Protein AF-A0A2G2VQL7-F1 (afdb_monomer)

pLDDT: mean 81.95, std 12.6, range [37.91, 97.75]

Sequence (462 aa):
MNSNMFLEELELDECDSISSPGLVPTLRYLRIKRCQNLIRFLIPNGTERLLIWGCENLEILLSSVRILSIEDCKKLKQLPELLPSLKELTLRNCPEIESFPDGGLPFNLQLLRICNCEKLVNGRKEWCLQRLPSLRELYITHDGSDEEIVGGENWELPCSIRSLEICNLKTLSSQLLKSLTSLESLWTLNLPQIQSLVEQGLPSSVSELHLCFHDELHSLQGLQHLNSLQNLYITNCPQLQSLEESVFPSSLSTLTIENCPNLQSLPVKGMPSSLSKLSIYKCPMLEPLLEFDQGELASDLPKPEKVLVVERVIESLGLQPVRDSLVGTVEKRGISGGQRKRVNVGLEMVMEPSLLILDEPTSGLDSSSSQLLLRATRREALEGVNVCMVVHQPRMFDDLVLLAKGGLTVYHGPVKTVEEYFAGIRITVPDRVNPPDHFIDILEGIYKLPRTGLNYKDLPVR

InterPro domains:
  IPR003439 ABC transporter-like, ATP-binding domain [PF00005] (310-363)
  IPR003439 ABC transporter-like, ATP-binding domain [PS50893] (112-431)
  IPR017871 ABC transporter-like, conserved site [PS00211] (335-349)
  IPR027417 P-loop containing nucleoside triphosphate hydrolase [G3DSA:3.40.50.300] (291-426)
  IPR027417 P-loop containing nucleoside triphosphate hydrolase [SSF52540] (301-425)
  IPR032675 Leucine-rich repeat domain superfamily [G3DSA:3.80.10.10] (2-103)
  IPR032675 Leucine-rich repeat domain superfamily [G3DSA:3.80.10.10] (108-290)
  IPR043926 ABC transporter family G domain [PF19055] (395-462)
  IPR050352 ATP-binding cassette subfamily G transporters [PTHR48041] (297-444)

Mean predicted aligned error: 17.38 Å

Solvent-accessible surface area (backbone atoms only — not comparable to full-atom values): 24754 Å² total; per-residue (Å²): 131,91,72,90,68,85,44,48,68,50,79,42,66,65,47,50,86,57,62,60,74,75,80,49,69,55,26,32,36,40,38,43,28,47,26,57,62,38,41,49,46,75,51,33,59,64,21,40,34,41,39,40,32,44,33,40,48,63,52,48,54,73,38,71,36,30,32,43,35,44,29,50,18,58,62,31,49,61,56,56,69,64,52,67,58,26,30,34,44,35,41,30,43,25,49,47,22,44,53,75,38,96,86,43,74,36,54,54,25,29,35,44,34,40,31,43,27,54,43,31,59,60,42,46,63,73,60,59,45,55,70,23,75,44,29,29,35,40,37,43,32,46,88,52,80,57,69,79,80,76,72,94,72,70,61,52,72,32,48,50,27,29,36,40,36,46,26,23,50,67,71,78,54,47,70,55,49,46,59,26,65,48,24,32,36,42,36,41,27,42,33,72,56,46,36,60,34,40,51,73,29,67,34,48,45,28,28,32,40,37,47,29,47,21,67,58,32,47,60,59,55,43,44,43,70,22,63,42,24,30,36,42,38,41,31,43,24,48,47,26,35,54,48,60,55,73,28,58,17,70,43,28,29,33,44,36,42,32,41,23,49,47,22,34,48,70,30,81,92,24,60,37,91,48,51,79,42,82,44,79,43,67,40,81,46,40,50,72,96,56,84,54,77,72,58,69,62,61,90,86,59,54,70,72,58,55,51,51,48,47,53,51,41,33,55,48,57,69,37,65,94,50,69,91,53,56,85,44,55,99,89,43,88,45,62,52,74,49,54,49,52,48,49,57,53,39,55,56,56,55,53,69,46,71,63,45,79,38,78,47,79,47,69,84,42,56,76,67,60,30,51,41,44,55,51,34,55,51,48,46,39,75,76,65,24,45,73,49,72,47,70,96,80,82,87,81,69,66,61,43,77,42,66,29,82,89,73,42,48,47,38,62,48,47,48,91,50,49,63,58,54,37,41,75,75,74,44,71,81,57,91,94,57,60,60,70,61,56,52,49,38,38,36,75,61,75,51,76,64,94,85,70,85,69,49,72,86,70,51,69,68,87

Foldseek 3Di:
DDDPPQDQEDAAECNQVPQEDPAPQNYQYYEYYQRANNQEYADHANHAEYEYYQHARYDYDDHLYAEYAYECRANDQADHDDDLNYAEYHYYNHQNHQEYPPVAYHLNHAYYAYAANANHVLVLLPNPQLSRLNHAYYHDHYPLPHDEPPDDSDSAHHLNYQEYAYENDAHDDLVRQQSNQNHAEYHYYAYQCVCVNQQVEGHLNHQYYHAEQHQNHAENHHQQSNQNHAYYHYENHANHAEYEQRRHHLNHAEYAYYQHARHAEYNLNRDHPNHNYYHYYNHVNHDPNDVPCLPDQPPPDDPVVLVVLLVVLCVLQVVVVQPVWDPDDPVGDIDDPLSVLSVVQSSVVSNLDLEAEEEASCPPHDPVSSVSSVVSQVVSVVVRRHYHYDHDDDDDDQWDWDAAPPRFTLDTGGPVCPQVLCVVVVHHDDPPDDVVVSSVCQRPVVDDDPPDPDHNVNRDRD

Organism: Capsicum baccatum (NCBI:txid33114)

Nearest PDB structures (foldseek):
  8bht-assembly1_A  TM=8.066E-01  e=2.563E-09  Homo sapiens
  8bi0-assembly1_B  TM=8.398E-01  e=5.826E-09  Homo sapiens
  6eti-assembly1_A  TM=8.014E-01  e=1.054E-08  Homo sapiens
  8qcm-assembly1_A  TM=8.001E-01  e=1.518E-08  Homo sapiens
  8p7w-assembly1_B  TM=7.751E-01  e=1.155E-08  Homo sapiens

Structure (mmCIF, N/CA/C/O backbone):
data_AF-A0A2G2VQL7-F1
#
_entry.id   AF-A0A2G2VQL7-F1
#
loop_
_atom_site.group_PDB
_atom_site.id
_atom_site.type_symbol
_atom_site.label_atom_id
_atom_site.label_alt_id
_atom_site.label_comp_id
_atom_site.label_asym_id
_atom_site.label_entity_id
_atom_site.label_seq_id
_atom_site.pdbx_PDB_ins_code
_atom_site.Cartn_x
_atom_site.Cartn_y
_atom_site.Cartn_z
_atom_site.occupancy
_atom_site.B_iso_or_equiv
_atom_site.auth_seq_id
_atom_site.auth_comp_id
_atom_site.auth_asym_id
_atom_site.auth_atom_id
_atom_site.pdbx_PDB_model_num
ATOM 1 N N . MET A 1 1 ? 9.982 28.896 -49.993 1.00 37.91 1 MET A N 1
ATOM 2 C CA . MET A 1 1 ? 8.675 29.446 -49.581 1.00 37.91 1 MET A CA 1
ATOM 3 C C . MET A 1 1 ? 8.548 29.216 -48.087 1.00 37.91 1 MET A C 1
ATOM 5 O O . MET A 1 1 ? 8.460 28.069 -47.678 1.00 37.91 1 MET A O 1
ATOM 9 N N . ASN A 1 2 ? 8.645 30.283 -47.288 1.00 42.88 2 ASN A N 1
ATOM 10 C CA . ASN A 1 2 ? 8.394 30.246 -45.847 1.00 42.88 2 ASN A CA 1
ATOM 11 C C . ASN A 1 2 ? 6.906 29.960 -45.623 1.00 42.88 2 ASN A C 1
ATOM 13 O O . ASN A 1 2 ? 6.097 30.886 -45.643 1.00 42.88 2 ASN A O 1
ATOM 17 N N . SER A 1 3 ? 6.527 28.696 -45.436 1.00 46.75 3 SER A N 1
ATOM 18 C CA . SER A 1 3 ? 5.278 28.407 -44.740 1.00 46.75 3 SER A CA 1
ATOM 19 C C . SER A 1 3 ? 5.567 28.543 -43.249 1.00 46.75 3 SER A C 1
ATOM 21 O O . SER A 1 3 ? 6.302 27.726 -42.697 1.00 46.75 3 SER A O 1
ATOM 23 N N . ASN A 1 4 ? 4.995 29.558 -42.598 1.00 51.94 4 ASN A N 1
ATOM 24 C CA . ASN A 1 4 ? 4.828 29.587 -41.142 1.00 51.94 4 ASN A CA 1
ATOM 25 C C . ASN A 1 4 ? 3.844 28.474 -40.746 1.00 51.94 4 ASN A C 1
ATOM 27 O O . ASN A 1 4 ? 2.705 28.734 -40.363 1.00 51.94 4 ASN A O 1
ATOM 31 N N . MET A 1 5 ? 4.248 27.221 -40.939 1.00 59.09 5 MET A N 1
ATOM 32 C CA . MET A 1 5 ? 3.491 26.064 -40.502 1.00 59.09 5 MET A CA 1
ATOM 33 C C . MET A 1 5 ? 3.804 25.890 -39.018 1.00 59.09 5 MET A C 1
ATOM 35 O O . MET A 1 5 ? 4.860 25.382 -38.655 1.00 59.09 5 MET A O 1
ATOM 39 N N . PHE A 1 6 ? 2.909 26.398 -38.172 1.00 67.38 6 PHE A N 1
ATOM 40 C CA . PHE A 1 6 ? 2.931 26.152 -36.734 1.00 67.38 6 PHE A CA 1
ATOM 41 C C . PHE A 1 6 ? 2.404 24.743 -36.490 1.00 67.38 6 PHE A C 1
ATOM 43 O O . PHE A 1 6 ? 1.199 24.529 -36.371 1.00 67.38 6 PHE A O 1
ATOM 50 N N . LEU A 1 7 ? 3.314 23.777 -36.487 1.00 70.12 7 LEU A N 1
ATOM 51 C CA . LEU A 1 7 ? 3.016 22.392 -36.153 1.00 70.12 7 LEU A CA 1
ATOM 52 C C . LEU A 1 7 ? 3.733 22.074 -34.840 1.00 70.12 7 LEU A C 1
ATOM 54 O O . LEU A 1 7 ? 4.962 22.088 -34.792 1.00 70.12 7 LEU A O 1
ATOM 58 N N . GLU A 1 8 ? 2.961 21.868 -33.772 1.00 82.94 8 GLU A N 1
ATOM 59 C CA . GLU A 1 8 ? 3.479 21.546 -32.433 1.00 82.94 8 GLU A CA 1
ATOM 60 C C . GLU A 1 8 ? 3.625 20.036 -32.216 1.00 82.94 8 GLU A C 1
ATOM 62 O O . GLU A 1 8 ? 4.520 19.604 -31.490 1.00 82.94 8 GLU A O 1
ATOM 67 N N . GLU A 1 9 ? 2.782 19.237 -32.870 1.00 86.94 9 GLU A N 1
ATOM 68 C CA . GLU A 1 9 ? 2.736 17.783 -32.750 1.00 86.94 9 GLU A CA 1
ATOM 69 C C . GLU A 1 9 ? 2.700 17.130 -34.134 1.00 86.94 9 GLU A C 1
ATOM 71 O O . GLU A 1 9 ? 1.941 17.543 -35.011 1.00 86.94 9 GLU A O 1
ATOM 76 N N . LEU A 1 10 ? 3.536 16.113 -34.327 1.00 85.81 10 LEU A N 1
ATOM 77 C CA . LEU A 1 10 ? 3.624 15.333 -35.556 1.00 85.81 10 LEU A CA 1
ATOM 78 C C . LEU A 1 10 ? 3.635 13.854 -35.190 1.00 85.81 10 LEU A C 1
ATOM 80 O O . LEU A 1 10 ? 4.480 13.402 -34.417 1.00 85.81 10 LEU A O 1
ATOM 84 N N . GLU A 1 11 ? 2.710 13.106 -35.777 1.00 88.31 11 GLU A N 1
ATOM 85 C CA . GLU A 1 11 ? 2.660 11.654 -35.687 1.00 88.31 11 GLU A CA 1
ATOM 86 C C . GLU A 1 11 ? 2.868 11.060 -37.078 1.00 88.31 11 GLU A C 1
ATOM 88 O O . GLU A 1 11 ? 2.162 11.404 -38.026 1.00 88.31 11 GLU A O 1
ATOM 93 N N . LEU A 1 12 ? 3.870 10.194 -37.193 1.00 85.56 12 LEU A N 1
ATOM 94 C CA . LEU A 1 12 ? 4.165 9.407 -38.380 1.00 85.56 12 LEU A CA 1
ATOM 95 C C . LEU A 1 12 ? 3.892 7.951 -38.033 1.00 85.56 12 LEU A C 1
ATOM 97 O O . LEU A 1 12 ? 4.520 7.425 -37.118 1.00 85.56 12 LEU A O 1
ATOM 101 N N . ASP A 1 13 ? 2.972 7.314 -38.747 1.00 89.19 13 ASP A N 1
ATOM 102 C CA . ASP A 1 13 ? 2.642 5.903 -38.560 1.00 89.19 13 ASP A CA 1
ATOM 103 C C . ASP A 1 13 ? 2.711 5.183 -39.908 1.00 89.19 13 ASP A C 1
ATOM 105 O O . ASP A 1 13 ? 2.137 5.669 -40.883 1.00 89.19 13 ASP A O 1
ATOM 109 N N . GLU A 1 14 ? 3.470 4.087 -39.986 1.00 85.56 14 GLU A N 1
ATOM 110 C CA . GLU A 1 14 ? 3.693 3.304 -41.220 1.00 85.56 14 GLU A CA 1
ATOM 111 C C . GLU A 1 14 ? 4.212 4.157 -42.403 1.00 85.56 14 GLU A C 1
ATOM 113 O O . GLU A 1 14 ? 3.942 3.910 -43.579 1.00 85.56 14 GLU A O 1
ATOM 118 N N . CYS A 1 15 ? 4.982 5.204 -42.096 1.00 76.88 15 CYS A N 1
ATOM 119 C CA . CYS A 1 15 ? 5.470 6.190 -43.060 1.00 76.88 15 CYS A CA 1
ATOM 120 C C . CYS A 1 15 ? 6.860 5.832 -43.619 1.00 76.88 15 CYS A C 1
ATOM 122 O O . CYS A 1 15 ? 7.819 6.591 -43.471 1.00 76.88 15 CYS A O 1
ATOM 124 N N . ASP A 1 16 ? 6.972 4.694 -44.301 1.00 72.44 16 ASP A N 1
ATOM 125 C CA . ASP A 1 16 ? 8.255 4.157 -44.792 1.00 72.44 16 ASP A CA 1
ATOM 126 C C . ASP A 1 16 ? 8.913 4.956 -45.928 1.00 72.44 16 ASP A C 1
ATOM 128 O O . ASP A 1 16 ? 10.106 4.811 -46.191 1.00 72.44 16 ASP A O 1
ATOM 132 N N . SER A 1 17 ? 8.150 5.811 -46.607 1.00 68.06 17 SER A N 1
ATOM 133 C CA . SER A 1 17 ? 8.640 6.631 -47.723 1.00 68.06 17 SER A CA 1
ATOM 134 C C . SER A 1 17 ? 9.299 7.941 -47.276 1.00 68.06 17 SER A C 1
ATOM 136 O O . SER A 1 17 ? 9.861 8.661 -48.103 1.00 68.06 17 SER A O 1
ATOM 138 N N . ILE A 1 18 ? 9.203 8.299 -45.990 1.00 64.12 18 ILE A N 1
ATOM 139 C CA . ILE A 1 18 ? 9.714 9.570 -45.467 1.00 64.12 18 ILE A CA 1
ATOM 140 C C . ILE A 1 18 ? 11.138 9.354 -44.955 1.00 64.12 18 ILE A C 1
ATOM 142 O O . ILE A 1 18 ? 11.348 8.977 -43.810 1.00 64.12 18 ILE A O 1
ATOM 146 N N . SER A 1 19 ? 12.133 9.633 -45.795 1.00 56.16 19 SER A N 1
ATOM 147 C CA . SER A 1 19 ? 13.550 9.531 -45.415 1.00 56.16 19 SER A CA 1
ATOM 148 C C . SER A 1 19 ? 14.058 10.726 -44.598 1.00 56.16 19 SER A C 1
ATOM 150 O O . SER A 1 19 ? 15.074 10.619 -43.926 1.00 56.16 19 SER A O 1
ATOM 152 N N . SER A 1 20 ? 13.375 11.874 -44.657 1.00 57.34 20 SER A N 1
ATOM 153 C CA . SER A 1 20 ? 13.629 13.047 -43.809 1.00 57.34 20 SER A CA 1
ATOM 154 C C . SER A 1 20 ? 12.502 14.070 -44.011 1.00 57.34 20 SER A C 1
ATOM 156 O O . SER A 1 20 ? 12.481 14.735 -45.055 1.00 57.34 20 SER A O 1
ATOM 158 N N . PRO A 1 21 ? 11.544 14.232 -43.084 1.00 52.50 21 PRO A N 1
ATOM 159 C CA . PRO A 1 21 ? 10.618 15.349 -43.181 1.00 52.50 21 PRO A CA 1
ATOM 160 C C . PRO A 1 21 ? 11.433 16.634 -43.001 1.00 52.50 21 PRO A C 1
ATOM 162 O O . PRO A 1 21 ? 12.259 16.736 -42.095 1.00 52.50 21 PRO A O 1
ATOM 165 N N . GLY A 1 22 ? 11.266 17.596 -43.911 1.00 54.59 22 GLY A N 1
ATOM 166 C CA . GLY A 1 22 ? 11.948 18.885 -43.817 1.00 54.59 22 GLY A CA 1
ATOM 167 C C . GLY A 1 22 ? 11.738 19.511 -42.435 1.00 54.59 22 GLY A C 1
ATOM 168 O O . GLY A 1 22 ? 10.651 19.409 -41.875 1.00 54.59 22 GLY A O 1
ATOM 169 N N . LEU A 1 23 ? 12.797 20.120 -41.890 1.00 55.47 23 LEU A N 1
ATOM 170 C CA . LEU 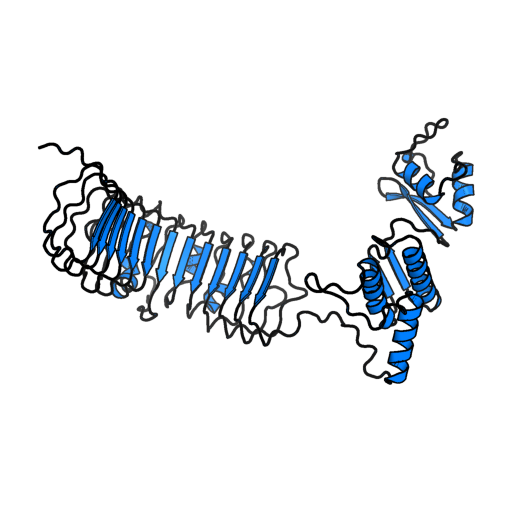A 1 23 ? 12.846 20.746 -40.564 1.00 55.47 23 LEU A CA 1
ATOM 171 C C . LEU A 1 23 ? 11.567 21.552 -40.279 1.00 55.47 23 LEU A C 1
ATOM 173 O O . LEU A 1 23 ? 11.348 22.597 -40.889 1.00 55.47 23 LEU A O 1
ATOM 177 N N . VAL A 1 24 ? 10.748 21.072 -39.342 1.00 63.69 24 VAL A N 1
ATOM 178 C CA . VAL A 1 24 ? 9.613 21.807 -38.769 1.00 63.69 24 VAL A CA 1
ATOM 179 C C . VAL A 1 24 ? 10.109 22.462 -37.475 1.00 63.69 24 VAL A C 1
ATOM 181 O O . VAL A 1 24 ? 10.141 21.804 -36.437 1.00 63.69 24 VAL A O 1
ATOM 184 N N . PRO A 1 25 ? 10.547 23.732 -37.499 1.00 61.97 25 PRO A N 1
ATOM 185 C CA . PRO A 1 25 ? 11.254 24.345 -36.371 1.00 61.97 25 PRO A CA 1
ATOM 186 C C . PRO A 1 25 ? 10.384 24.589 -35.127 1.00 61.97 25 PRO A C 1
ATOM 188 O O . PRO A 1 25 ? 10.921 24.930 -34.080 1.00 61.97 25 PRO A O 1
ATOM 191 N N . THR A 1 26 ? 9.057 24.449 -35.218 1.00 70.06 26 THR A N 1
ATOM 192 C CA . THR A 1 26 ? 8.125 24.646 -34.089 1.00 70.06 26 THR A CA 1
ATOM 193 C C . THR A 1 26 ? 7.710 23.349 -33.393 1.00 70.06 26 THR A C 1
ATOM 195 O O . THR A 1 26 ? 6.895 23.397 -32.472 1.00 70.06 26 THR A O 1
ATOM 198 N N . LEU A 1 27 ? 8.209 22.195 -33.844 1.00 76.81 27 LEU A N 1
ATOM 199 C CA . LEU A 1 27 ? 7.742 20.898 -33.371 1.00 76.81 27 LEU A CA 1
ATOM 200 C C . LEU A 1 27 ? 8.177 20.645 -31.923 1.00 76.81 27 LEU A C 1
ATOM 202 O O . LEU A 1 27 ? 9.366 20.674 -31.621 1.00 76.81 27 LEU A O 1
ATOM 206 N N . ARG A 1 28 ? 7.217 20.366 -31.035 1.00 84.62 28 ARG A N 1
ATOM 207 C CA . ARG A 1 28 ? 7.460 20.028 -29.621 1.00 84.62 28 ARG A CA 1
ATOM 208 C C . ARG A 1 28 ? 7.307 18.540 -29.344 1.00 84.62 28 ARG A C 1
ATOM 210 O O . ARG A 1 28 ? 8.041 17.999 -28.517 1.00 84.62 28 ARG A O 1
ATOM 217 N N . TYR A 1 29 ? 6.377 17.884 -30.030 1.00 87.50 29 TYR A N 1
ATOM 218 C CA . TYR A 1 29 ? 6.043 16.479 -29.826 1.00 87.50 29 TYR A CA 1
ATOM 219 C C . TYR A 1 29 ? 6.166 15.718 -31.141 1.00 87.50 29 TYR A C 1
ATOM 221 O O . TYR A 1 29 ? 5.498 16.041 -32.122 1.00 87.50 29 TYR A O 1
ATOM 229 N N . LEU A 1 30 ? 7.002 14.686 -31.156 1.00 87.69 30 LEU A N 1
ATOM 230 C CA . LEU A 1 30 ? 7.183 13.827 -32.316 1.00 87.69 30 LEU A CA 1
ATOM 231 C C . LEU A 1 30 ? 6.909 12.376 -31.929 1.00 87.69 30 LEU A C 1
ATOM 233 O O . LEU A 1 30 ? 7.543 11.844 -31.016 1.00 87.69 30 LEU A O 1
ATOM 237 N N . ARG A 1 31 ? 5.976 11.732 -32.631 1.00 88.25 31 ARG A N 1
ATOM 238 C CA . ARG A 1 31 ? 5.715 10.294 -32.520 1.00 88.25 31 ARG A CA 1
ATOM 239 C C . ARG A 1 31 ? 6.018 9.616 -33.844 1.00 88.25 31 ARG A C 1
ATOM 241 O O . ARG A 1 31 ? 5.511 10.033 -34.880 1.00 88.25 31 ARG A O 1
ATOM 248 N N . ILE A 1 32 ? 6.822 8.565 -33.801 1.00 87.25 32 ILE A N 1
ATOM 249 C CA . ILE A 1 32 ? 7.164 7.742 -34.958 1.00 87.25 32 ILE A CA 1
ATOM 250 C C . ILE A 1 32 ? 6.768 6.311 -34.621 1.00 87.25 32 ILE A C 1
ATOM 252 O O . ILE A 1 32 ? 7.258 5.748 -33.644 1.00 87.25 32 ILE A O 1
ATOM 256 N N . LYS A 1 33 ? 5.866 5.731 -35.404 1.00 88.75 33 LYS A N 1
ATOM 257 C CA . LYS A 1 33 ? 5.297 4.405 -35.183 1.00 88.75 33 LYS A CA 1
ATOM 258 C C . LYS A 1 33 ? 5.466 3.559 -36.444 1.00 88.75 33 LYS A C 1
ATOM 260 O O . LYS A 1 33 ? 5.183 4.022 -37.542 1.00 88.75 33 LYS A O 1
ATOM 265 N N . ARG A 1 34 ? 5.930 2.318 -36.289 1.00 86.06 34 ARG A N 1
ATOM 266 C CA . ARG A 1 34 ? 6.003 1.299 -37.356 1.00 86.06 34 ARG A CA 1
ATOM 267 C C . ARG A 1 34 ? 6.696 1.746 -38.655 1.00 86.06 34 ARG A C 1
ATOM 269 O O . ARG A 1 34 ? 6.384 1.220 -39.717 1.00 86.06 34 ARG A O 1
ATOM 276 N N . CYS A 1 35 ? 7.648 2.677 -38.593 1.00 79.75 35 CYS A N 1
ATOM 277 C CA . CYS A 1 35 ? 8.429 3.104 -39.758 1.00 79.75 35 CYS A CA 1
ATOM 278 C C . CYS A 1 35 ? 9.689 2.229 -39.881 1.00 79.75 35 CYS A C 1
ATOM 280 O O . CYS A 1 35 ? 10.696 2.483 -39.217 1.00 79.75 35 CYS A O 1
ATOM 282 N N . GLN A 1 36 ? 9.639 1.192 -40.714 1.00 75.94 36 GLN A N 1
ATOM 283 C CA . GLN A 1 36 ? 10.682 0.167 -40.847 1.00 75.94 36 GLN A CA 1
ATOM 284 C C . GLN A 1 36 ? 11.869 0.602 -41.711 1.00 75.94 36 GLN A C 1
ATOM 286 O O . GLN A 1 36 ? 12.994 0.148 -41.488 1.00 75.94 36 GLN A O 1
ATOM 291 N N . ASN A 1 37 ? 11.638 1.498 -42.672 1.00 69.38 37 ASN A N 1
ATOM 292 C CA . ASN A 1 37 ? 12.685 2.008 -43.570 1.00 69.38 37 ASN A CA 1
ATOM 293 C C . ASN A 1 37 ? 13.343 3.303 -43.071 1.00 69.38 37 ASN A C 1
ATOM 295 O O . ASN A 1 37 ? 14.154 3.908 -43.778 1.00 69.38 37 ASN A O 1
ATOM 299 N N . LEU A 1 38 ? 13.003 3.751 -41.860 1.00 65.12 38 LEU A N 1
ATOM 300 C CA . LEU A 1 38 ? 13.533 4.985 -41.302 1.00 65.12 38 LEU A CA 1
ATOM 301 C C . LEU A 1 38 ? 14.937 4.769 -40.727 1.00 65.12 38 LEU A C 1
ATOM 303 O O . LEU A 1 38 ? 15.105 4.537 -39.533 1.00 65.12 38 LEU A O 1
ATOM 307 N N . ILE A 1 39 ? 15.941 4.855 -41.602 1.00 61.91 39 ILE A N 1
ATOM 308 C CA . ILE A 1 39 ? 17.348 4.649 -41.233 1.00 61.91 39 ILE A CA 1
ATOM 309 C C . ILE A 1 39 ? 17.913 5.890 -40.545 1.00 61.91 39 ILE A C 1
ATOM 311 O O . ILE A 1 39 ? 18.493 5.777 -39.478 1.00 61.91 39 ILE A O 1
ATOM 315 N N . ARG A 1 40 ? 17.727 7.086 -41.121 1.00 62.12 40 ARG A N 1
ATOM 316 C CA . ARG A 1 40 ? 18.233 8.347 -40.560 1.00 62.12 40 ARG A CA 1
ATOM 317 C C . ARG A 1 40 ? 17.116 9.356 -40.427 1.00 62.12 40 ARG A C 1
ATOM 319 O O . ARG A 1 40 ? 16.507 9.737 -41.419 1.00 62.12 40 ARG A O 1
ATOM 326 N N . PHE A 1 41 ? 16.897 9.833 -39.211 1.00 63.72 41 PHE A N 1
ATOM 327 C CA . PHE A 1 41 ? 15.924 10.879 -38.939 1.00 63.72 41 PHE A CA 1
ATOM 328 C C . PHE A 1 41 ? 16.599 12.013 -38.173 1.00 63.72 41 PHE A C 1
ATOM 330 O O . PHE A 1 41 ? 17.063 11.824 -37.050 1.00 63.72 41 PHE A O 1
ATOM 337 N N . LEU A 1 42 ? 16.668 13.192 -38.794 1.00 65.06 42 LEU A N 1
ATOM 338 C CA . LEU A 1 42 ? 17.093 14.412 -38.117 1.00 65.06 42 LEU A CA 1
ATOM 339 C C . LEU A 1 42 ? 15.906 14.956 -37.334 1.00 65.06 42 LEU A C 1
ATOM 341 O O . LEU A 1 42 ? 14.897 15.360 -37.914 1.00 65.06 42 LEU A O 1
ATOM 345 N N . ILE A 1 43 ? 16.033 14.961 -36.014 1.00 68.06 43 ILE A N 1
ATOM 346 C CA . ILE A 1 43 ? 15.013 15.543 -35.152 1.00 68.06 43 ILE A CA 1
ATOM 347 C C . ILE A 1 43 ? 15.031 17.068 -35.333 1.00 68.06 43 ILE A C 1
ATOM 349 O O . ILE A 1 43 ? 16.104 17.670 -35.407 1.00 68.06 43 ILE A O 1
ATOM 353 N N . PRO A 1 44 ? 13.867 17.729 -35.442 1.00 68.12 44 PRO A N 1
ATOM 354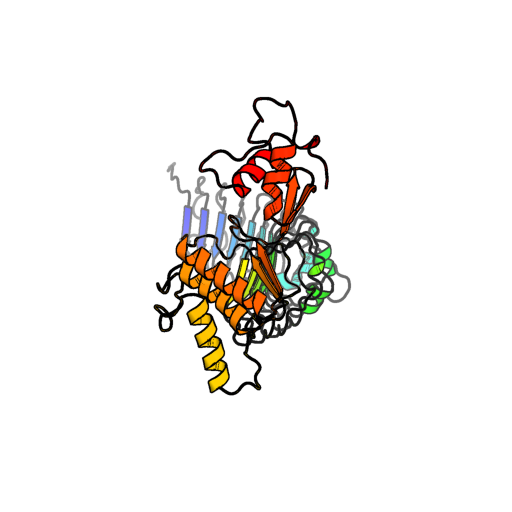 C CA . PRO A 1 44 ? 13.830 19.181 -35.465 1.00 68.12 44 PRO A CA 1
ATOM 355 C C . PRO A 1 44 ? 14.357 19.782 -34.156 1.00 68.12 44 PRO A C 1
ATOM 357 O O . PRO A 1 44 ? 13.995 19.345 -33.058 1.00 68.12 44 PRO A O 1
ATOM 360 N N . ASN A 1 45 ? 15.173 20.833 -34.273 1.00 67.06 45 ASN A N 1
ATOM 361 C CA . ASN A 1 45 ? 15.619 21.619 -33.124 1.00 67.06 45 ASN A CA 1
ATOM 362 C C . ASN A 1 45 ? 14.405 22.152 -32.349 1.00 67.06 45 ASN A C 1
ATOM 364 O O . ASN A 1 45 ? 13.539 22.793 -32.937 1.00 67.06 45 ASN A O 1
ATOM 368 N N . GLY A 1 46 ? 14.366 21.910 -31.036 1.00 67.94 46 GLY A N 1
ATOM 369 C CA . GLY A 1 46 ? 13.253 22.318 -30.170 1.00 67.94 46 GLY A CA 1
ATOM 370 C C . GLY A 1 46 ? 12.245 21.212 -29.839 1.00 67.94 46 GLY A C 1
ATOM 371 O O . GLY A 1 46 ? 11.352 21.459 -29.032 1.00 67.94 46 GLY A O 1
ATOM 372 N N . THR A 1 47 ? 12.410 19.998 -30.382 1.00 78.25 47 THR A N 1
ATOM 373 C CA . THR A 1 47 ? 11.574 18.842 -30.010 1.00 78.25 47 THR A CA 1
ATOM 374 C C . THR A 1 47 ? 11.751 18.519 -28.527 1.00 78.25 47 THR A C 1
ATOM 376 O O . THR A 1 47 ? 12.831 18.135 -28.085 1.00 78.25 47 THR A O 1
ATOM 379 N N . GLU A 1 48 ? 10.685 18.654 -27.740 1.00 86.94 48 GLU A N 1
ATOM 380 C CA . GLU A 1 48 ? 10.706 18.384 -26.304 1.00 86.94 48 GLU A CA 1
ATOM 381 C C . GLU A 1 48 ? 10.532 16.894 -26.009 1.00 86.94 48 GLU A C 1
ATOM 383 O O . GLU A 1 48 ? 11.242 16.354 -25.157 1.00 86.94 48 GLU A O 1
ATOM 388 N N . ARG A 1 49 ? 9.601 16.225 -26.702 1.00 90.00 49 ARG A N 1
ATOM 389 C CA . ARG A 1 49 ? 9.317 14.798 -26.503 1.00 90.00 49 ARG A CA 1
ATOM 390 C C . ARG A 1 49 ? 9.380 14.025 -27.810 1.00 90.00 49 ARG A C 1
ATOM 392 O O . ARG A 1 49 ? 8.741 14.408 -28.790 1.00 90.00 49 ARG A O 1
ATOM 399 N N . LEU A 1 50 ? 10.085 12.902 -27.773 1.00 90.00 50 LEU A N 1
ATOM 400 C CA . LEU A 1 50 ? 10.176 11.937 -28.856 1.00 90.00 50 LEU A CA 1
ATOM 401 C C . LEU A 1 50 ? 9.660 10.578 -28.379 1.00 90.00 50 LEU A C 1
ATOM 403 O O . LEU A 1 50 ? 10.166 10.039 -27.396 1.00 90.00 50 LEU A O 1
ATOM 407 N N . LEU A 1 51 ? 8.687 10.022 -29.097 1.00 89.88 51 LEU A N 1
ATOM 408 C CA . LEU A 1 51 ? 8.241 8.638 -28.946 1.00 89.88 51 LEU A CA 1
ATOM 409 C C . LEU A 1 51 ? 8.555 7.870 -30.227 1.00 89.88 51 LEU A C 1
ATOM 411 O O . LEU A 1 51 ? 8.144 8.282 -31.311 1.00 89.88 51 LEU A O 1
ATOM 415 N N . ILE A 1 52 ? 9.222 6.734 -30.088 1.00 89.19 52 ILE A N 1
ATOM 416 C CA . ILE A 1 52 ? 9.477 5.785 -31.166 1.00 89.19 52 ILE A CA 1
ATOM 417 C C . ILE A 1 52 ? 8.829 4.462 -30.775 1.00 89.19 52 ILE A C 1
ATOM 419 O O . ILE A 1 52 ? 9.079 3.961 -29.683 1.00 89.19 52 ILE A O 1
ATOM 423 N N . TRP A 1 53 ? 8.004 3.900 -31.652 1.00 91.62 53 TRP A N 1
ATOM 424 C CA . TRP A 1 53 ? 7.292 2.652 -31.400 1.00 91.62 53 TRP A CA 1
ATOM 425 C C . TRP A 1 53 ? 7.424 1.691 -32.583 1.00 91.62 53 TRP A C 1
ATOM 427 O O . TRP A 1 53 ? 6.991 2.009 -33.691 1.00 91.62 53 TRP A O 1
ATOM 437 N N . GLY A 1 54 ? 7.987 0.504 -32.361 1.00 86.62 54 GLY A N 1
ATOM 438 C CA . GLY A 1 54 ? 8.014 -0.557 -33.373 1.00 86.62 54 GLY A CA 1
ATOM 439 C C . GLY A 1 54 ? 8.861 -0.258 -34.615 1.00 86.62 54 GLY A C 1
ATOM 440 O O . GLY A 1 54 ? 8.526 -0.737 -35.698 1.00 86.62 54 GLY A O 1
ATOM 441 N N . CYS A 1 55 ? 9.922 0.544 -34.491 1.00 82.12 55 CYS A N 1
ATOM 442 C CA . CYS A 1 55 ? 10.820 0.886 -35.598 1.00 82.12 55 CYS A CA 1
ATOM 443 C C . CYS A 1 55 ? 12.140 0.106 -35.481 1.00 82.12 55 CYS A C 1
ATOM 445 O O . CYS A 1 55 ? 12.867 0.254 -34.501 1.00 82.12 55 CYS A O 1
ATOM 447 N N . GLU A 1 56 ? 12.459 -0.735 -36.467 1.00 74.38 56 GLU A N 1
ATOM 448 C CA . GLU A 1 56 ? 13.512 -1.750 -36.307 1.00 74.38 56 GLU A CA 1
ATOM 449 C C . GLU A 1 56 ? 14.932 -1.330 -36.740 1.00 74.38 56 GLU A C 1
ATOM 451 O O . GLU A 1 56 ? 15.895 -1.868 -36.200 1.00 74.38 56 GLU A O 1
ATOM 456 N N . ASN A 1 57 ? 15.092 -0.388 -37.679 1.00 68.75 57 ASN A N 1
ATOM 457 C CA . ASN A 1 57 ? 16.382 -0.070 -38.333 1.00 68.75 57 ASN A CA 1
ATOM 458 C C . ASN A 1 57 ? 16.919 1.337 -38.005 1.00 68.75 57 ASN A C 1
ATOM 460 O O . ASN A 1 57 ? 17.443 2.037 -38.869 1.00 68.75 57 ASN A O 1
ATOM 464 N N . LEU A 1 58 ? 16.723 1.785 -36.772 1.00 64.62 58 LEU A N 1
ATOM 465 C CA . LEU A 1 58 ? 16.769 3.199 -36.422 1.00 64.62 58 LEU A CA 1
ATOM 466 C C . LEU A 1 58 ? 18.199 3.689 -36.065 1.00 64.62 58 LEU A C 1
ATOM 468 O O . LEU A 1 58 ? 18.674 3.438 -34.961 1.00 64.62 58 LEU A O 1
ATOM 472 N N . GLU A 1 59 ? 18.868 4.446 -36.946 1.00 62.31 59 GLU A N 1
ATOM 473 C CA . GLU A 1 59 ? 20.071 5.245 -36.625 1.00 62.31 59 GLU A CA 1
ATOM 474 C C . GLU A 1 59 ? 19.669 6.722 -36.431 1.00 62.31 59 GLU A C 1
ATOM 476 O O . GLU A 1 59 ? 19.717 7.544 -37.354 1.00 62.31 59 GLU A O 1
ATOM 481 N N . ILE A 1 60 ? 19.220 7.093 -35.229 1.00 61.78 60 ILE A N 1
ATOM 482 C CA . ILE A 1 60 ? 18.820 8.484 -34.953 1.00 61.78 60 ILE A CA 1
ATOM 483 C C . ILE A 1 60 ? 20.011 9.331 -34.524 1.00 61.78 60 ILE A C 1
ATOM 485 O O . ILE A 1 60 ? 20.727 8.999 -33.585 1.00 61.78 60 ILE A O 1
ATOM 489 N N . LEU A 1 61 ? 20.136 10.505 -35.141 1.00 55.25 61 LEU A N 1
ATOM 490 C CA . LEU A 1 61 ? 20.906 11.616 -34.592 1.00 55.25 61 LEU A CA 1
ATOM 491 C C . LEU A 1 61 ? 19.960 12.458 -33.734 1.00 55.25 61 LEU A C 1
ATOM 493 O O . LEU A 1 61 ? 19.138 13.220 -34.252 1.00 55.25 61 LEU A O 1
ATOM 497 N N . LEU A 1 62 ? 20.029 12.268 -32.414 1.00 60.88 62 LEU A N 1
ATOM 498 C CA . LEU A 1 62 ? 19.199 13.013 -31.471 1.00 60.88 62 LEU A CA 1
ATOM 499 C C . LEU A 1 62 ? 19.620 14.490 -31.463 1.00 60.88 62 LEU A C 1
ATOM 501 O O . LEU A 1 62 ? 20.806 14.802 -31.437 1.00 60.88 62 LEU A O 1
ATOM 505 N N . SER A 1 63 ? 18.652 15.409 -31.422 1.00 64.06 63 SER A N 1
ATOM 506 C CA . SER A 1 63 ? 18.905 16.840 -31.205 1.00 64.06 63 SER A CA 1
ATOM 507 C C . SER A 1 63 ? 18.063 17.363 -30.040 1.00 64.06 63 SER A C 1
ATOM 509 O O . SER A 1 63 ? 16.838 17.365 -30.114 1.00 64.06 63 SER A O 1
ATOM 511 N N . SER A 1 64 ? 18.722 17.814 -28.970 1.00 71.06 64 SER A N 1
ATOM 512 C CA . SER A 1 64 ? 18.176 18.547 -27.813 1.00 71.06 64 SER A CA 1
ATOM 513 C C . SER A 1 64 ? 16.845 18.047 -27.201 1.00 71.06 64 SER A C 1
ATOM 515 O O . SER A 1 64 ? 16.096 18.847 -26.636 1.00 71.06 64 SER A O 1
ATOM 517 N N . VAL A 1 65 ? 16.543 16.746 -27.272 1.00 85.12 65 VAL A N 1
ATOM 518 C CA . VAL A 1 65 ? 15.300 16.171 -26.726 1.00 85.12 65 VAL A CA 1
ATOM 519 C C . VAL A 1 65 ? 15.321 16.180 -25.194 1.00 85.12 65 VAL A C 1
ATOM 521 O O . VAL A 1 65 ? 16.375 15.978 -24.583 1.00 85.12 65 VAL A O 1
ATOM 524 N N . ARG A 1 66 ? 14.160 16.417 -24.566 1.00 90.50 66 ARG A N 1
ATOM 525 C CA . ARG A 1 66 ? 13.983 16.379 -23.103 1.00 90.50 66 ARG A CA 1
ATOM 526 C C . ARG A 1 66 ? 13.417 15.045 -22.612 1.00 90.50 66 ARG A C 1
ATOM 528 O O . ARG A 1 66 ? 13.834 14.584 -21.553 1.00 90.50 66 ARG A O 1
ATOM 535 N N . ILE A 1 67 ? 12.490 14.442 -23.354 1.00 92.50 67 ILE A N 1
ATOM 536 C CA . ILE A 1 67 ? 11.861 13.153 -23.028 1.00 92.50 67 ILE A CA 1
ATOM 537 C C . ILE A 1 67 ? 11.989 12.225 -24.231 1.00 92.50 67 ILE A C 1
ATOM 539 O O . ILE A 1 67 ? 11.506 12.558 -25.313 1.00 92.50 67 ILE A O 1
ATOM 543 N N . LEU A 1 68 ? 12.609 11.067 -24.036 1.00 92.31 68 LEU A N 1
ATOM 544 C CA . LEU A 1 68 ? 12.773 10.042 -25.059 1.00 92.31 68 LEU A CA 1
ATOM 545 C C . LEU A 1 68 ? 12.096 8.753 -24.597 1.00 92.31 68 LEU A C 1
ATOM 547 O O . LEU A 1 68 ? 12.453 8.220 -23.549 1.00 92.31 68 LEU A O 1
ATOM 551 N N . SER A 1 69 ? 11.149 8.246 -25.384 1.00 93.38 69 SER A N 1
ATOM 552 C CA . SER A 1 69 ? 10.574 6.914 -25.195 1.00 93.38 69 SER A CA 1
ATOM 553 C C . SER A 1 69 ? 10.785 6.068 -26.447 1.00 93.38 69 SER A C 1
ATOM 555 O O . SER A 1 69 ? 10.435 6.497 -27.548 1.00 93.38 69 SER A O 1
ATOM 557 N N . ILE A 1 70 ? 11.376 4.887 -26.281 1.00 91.81 70 ILE A N 1
ATOM 558 C CA . ILE A 1 70 ? 11.583 3.893 -27.337 1.00 91.81 70 ILE A CA 1
ATOM 559 C C . ILE A 1 70 ? 10.897 2.607 -26.893 1.00 91.81 70 ILE A C 1
ATOM 561 O O . ILE A 1 70 ? 11.247 2.022 -25.868 1.00 91.81 70 ILE A O 1
ATOM 565 N N . GLU A 1 71 ? 9.908 2.174 -27.660 1.00 93.62 71 GLU A N 1
ATOM 566 C CA . GLU A 1 71 ? 9.032 1.065 -27.306 1.00 93.62 71 GLU A CA 1
ATOM 567 C C . GLU A 1 71 ? 8.941 0.061 -28.467 1.00 93.62 71 GLU A C 1
ATOM 569 O O . GLU A 1 71 ? 8.931 0.439 -29.639 1.00 93.62 71 GLU A O 1
ATOM 574 N N . ASP A 1 72 ? 8.902 -1.235 -28.154 1.00 91.56 72 ASP A N 1
ATOM 575 C CA . ASP A 1 72 ? 8.691 -2.340 -29.104 1.00 91.56 72 ASP A CA 1
ATOM 576 C C . ASP A 1 72 ? 9.683 -2.389 -30.294 1.00 91.56 72 ASP A C 1
ATOM 578 O O . ASP A 1 72 ? 9.394 -2.964 -31.346 1.00 91.56 72 ASP A O 1
ATOM 582 N N . CYS A 1 73 ? 10.884 -1.818 -30.146 1.00 88.62 73 CYS A N 1
ATOM 583 C CA . CYS A 1 73 ? 11.923 -1.798 -31.182 1.00 88.62 73 CYS A CA 1
ATOM 584 C C . CYS A 1 73 ? 12.809 -3.053 -31.100 1.00 88.62 73 CYS A C 1
ATOM 586 O O . CYS A 1 73 ? 13.928 -3.030 -30.588 1.00 88.62 73 CYS A O 1
ATOM 588 N N . LYS A 1 74 ? 12.299 -4.178 -31.613 1.00 86.00 74 LYS A N 1
ATOM 589 C CA . LYS A 1 74 ? 12.857 -5.522 -31.360 1.00 86.00 74 LYS A CA 1
ATOM 590 C C . LYS A 1 74 ? 14.252 -5.800 -31.924 1.00 86.00 74 LYS A C 1
ATOM 592 O O . LYS A 1 74 ? 14.925 -6.678 -31.406 1.00 86.00 74 LYS A O 1
ATOM 597 N N . LYS A 1 75 ? 14.676 -5.094 -32.976 1.00 84.12 75 LYS A N 1
ATOM 598 C CA . LYS A 1 75 ? 15.989 -5.287 -33.626 1.00 84.12 75 LYS A CA 1
ATOM 599 C C . LYS A 1 75 ? 17.020 -4.219 -33.255 1.00 84.12 75 LYS A C 1
ATOM 601 O O . LYS A 1 75 ? 18.144 -4.264 -33.754 1.00 84.12 75 LYS A O 1
ATOM 606 N N . LEU A 1 76 ? 16.645 -3.257 -32.410 1.00 83.81 76 LEU A N 1
ATOM 607 C CA . LEU A 1 76 ? 17.526 -2.167 -32.017 1.00 83.81 76 LEU A CA 1
ATOM 608 C C . LEU A 1 76 ? 18.637 -2.711 -31.114 1.00 83.81 76 LEU A C 1
ATOM 610 O O . LEU A 1 76 ? 18.354 -3.212 -30.032 1.00 83.81 76 LEU A O 1
ATOM 614 N N . LYS A 1 77 ? 19.891 -2.617 -31.570 1.00 83.12 77 LYS A N 1
ATOM 615 C CA . LYS A 1 77 ? 21.060 -3.152 -30.847 1.00 83.12 77 LYS A CA 1
ATOM 616 C C . LYS A 1 77 ? 21.744 -2.140 -29.938 1.00 83.12 77 LYS A C 1
ATOM 618 O O . LYS A 1 77 ? 22.352 -2.506 -28.940 1.00 83.12 77 LYS A O 1
ATOM 623 N N . GLN A 1 78 ? 21.682 -0.867 -30.309 1.00 80.62 78 GLN A N 1
ATOM 624 C CA . GLN A 1 78 ? 22.332 0.220 -29.592 1.00 80.62 78 GLN A CA 1
ATOM 625 C C . GLN A 1 78 ? 21.408 1.426 -29.551 1.00 80.62 78 GLN A C 1
ATOM 627 O O . GLN A 1 78 ? 20.615 1.657 -30.465 1.00 80.62 78 GLN A O 1
ATOM 632 N N . LEU A 1 79 ? 21.520 2.193 -28.473 1.00 80.62 79 LEU A N 1
ATOM 633 C CA . LEU A 1 79 ? 20.837 3.469 -28.350 1.00 80.62 79 LEU A CA 1
ATOM 634 C C . LEU A 1 79 ? 21.625 4.562 -29.078 1.00 80.62 79 LEU A C 1
ATOM 636 O O . LEU A 1 79 ? 22.856 4.516 -29.104 1.00 80.62 79 LEU A O 1
ATOM 640 N N . PRO A 1 80 ? 20.937 5.573 -29.628 1.00 77.94 80 PRO A N 1
ATOM 641 C CA . PRO A 1 80 ? 21.608 6.762 -30.137 1.00 77.94 80 PRO A CA 1
ATOM 642 C C . PRO A 1 80 ? 22.346 7.506 -29.012 1.00 77.94 80 PRO A C 1
ATOM 644 O O . PRO A 1 80 ? 21.975 7.401 -27.839 1.00 77.94 80 PRO A O 1
ATOM 647 N N . GLU A 1 81 ? 23.358 8.304 -29.367 1.00 82.06 81 GLU A N 1
ATOM 648 C CA . GLU A 1 81 ? 24.065 9.151 -28.399 1.00 82.06 81 GLU A CA 1
ATOM 649 C C . GLU A 1 81 ? 23.092 10.082 -27.662 1.00 82.06 81 GLU A C 1
ATOM 651 O O . GLU A 1 81 ? 22.350 10.861 -28.268 1.00 82.06 81 GLU A O 1
ATOM 656 N N . LEU A 1 82 ? 23.099 10.001 -26.331 1.00 82.56 82 LEU A N 1
ATOM 657 C CA . LEU A 1 82 ? 22.170 10.732 -25.478 1.00 82.56 82 LEU A CA 1
ATOM 658 C C . LEU A 1 82 ? 22.733 12.113 -25.133 1.00 82.56 82 LEU A C 1
ATOM 660 O O . LEU A 1 82 ? 23.832 12.249 -24.600 1.00 82.56 82 LEU A O 1
ATOM 664 N N . LEU A 1 83 ? 21.950 13.157 -25.404 1.00 81.81 83 LEU A N 1
ATOM 665 C CA . LEU A 1 83 ? 22.370 14.537 -25.169 1.00 81.81 83 LEU A CA 1
ATOM 666 C C . LEU A 1 83 ? 22.100 15.005 -23.724 1.00 81.81 83 LEU A C 1
ATOM 668 O O . LEU A 1 83 ? 21.101 14.602 -23.123 1.00 81.81 83 LEU A O 1
ATOM 672 N N . PRO A 1 84 ? 22.898 15.952 -23.181 1.00 84.31 84 PRO A N 1
ATOM 673 C CA . PRO A 1 84 ? 22.735 16.480 -21.817 1.00 84.31 84 PRO A CA 1
ATOM 674 C C . PRO A 1 84 ? 21.395 17.174 -21.512 1.00 84.31 84 PRO A C 1
ATOM 676 O O . PRO A 1 84 ? 21.114 17.475 -20.350 1.00 84.31 84 PRO A O 1
ATOM 679 N N . SER A 1 85 ? 20.589 17.479 -22.536 1.00 88.31 85 SER A N 1
ATOM 680 C CA . SER A 1 85 ? 19.244 18.059 -22.405 1.00 88.31 85 SER A CA 1
ATOM 681 C C . SER A 1 85 ? 18.198 17.061 -21.904 1.00 88.31 85 SER A C 1
ATOM 683 O O . SER A 1 85 ? 17.140 17.480 -21.425 1.00 88.31 85 SER A O 1
ATOM 685 N N . LEU A 1 86 ? 18.472 15.760 -22.043 1.00 90.44 86 LEU A N 1
ATOM 686 C CA . LEU A 1 86 ? 17.536 14.693 -21.726 1.00 90.44 86 LEU A CA 1
ATOM 687 C C . LEU A 1 86 ? 17.303 14.609 -20.214 1.00 90.44 86 LEU A C 1
ATOM 689 O O . LEU A 1 86 ? 18.244 14.564 -19.422 1.00 90.44 86 LEU A O 1
ATOM 693 N N . LYS A 1 87 ? 16.028 14.575 -19.827 1.00 93.94 87 LYS A N 1
ATOM 694 C CA . LYS A 1 87 ? 15.576 14.435 -18.439 1.00 93.94 87 LYS A CA 1
ATOM 695 C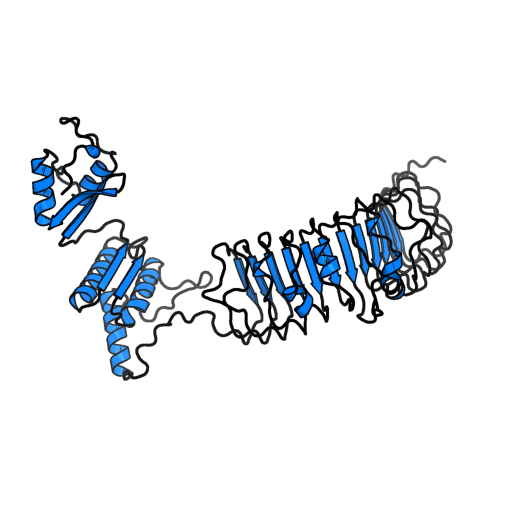 C . LYS A 1 87 ? 14.872 13.115 -18.177 1.00 93.94 87 LYS A C 1
ATOM 697 O O . LYS A 1 87 ? 14.930 12.632 -17.054 1.00 93.94 87 LYS A O 1
ATOM 702 N N . GLU A 1 88 ? 14.222 12.541 -19.180 1.00 96.00 88 GLU A N 1
ATOM 703 C CA . GLU A 1 88 ? 13.454 11.310 -19.020 1.00 96.00 88 GLU A CA 1
ATOM 704 C C . GLU A 1 88 ? 13.779 10.353 -20.164 1.00 96.00 88 GLU A C 1
ATOM 706 O O . GLU A 1 88 ? 13.686 10.731 -21.336 1.00 96.00 88 GLU A O 1
ATOM 711 N N . LEU A 1 89 ? 14.157 9.125 -19.818 1.00 95.44 89 LEU A N 1
ATOM 712 C CA . LEU A 1 89 ? 14.421 8.050 -20.767 1.00 95.44 89 LEU A CA 1
ATOM 713 C C . LEU A 1 89 ? 13.536 6.853 -20.430 1.00 95.44 89 LEU A C 1
ATOM 715 O O . LEU A 1 89 ? 13.584 6.342 -19.312 1.00 95.44 89 LEU A O 1
ATOM 719 N N . THR A 1 90 ? 12.741 6.406 -21.396 1.00 96.31 90 THR A N 1
ATOM 720 C CA . THR A 1 90 ? 11.934 5.186 -21.306 1.00 96.31 90 THR A CA 1
ATOM 721 C C . THR A 1 90 ? 12.325 4.223 -22.419 1.00 96.31 90 THR A C 1
ATOM 723 O O . THR A 1 90 ? 12.331 4.596 -23.589 1.00 96.31 90 THR A O 1
ATOM 726 N N . LEU A 1 91 ? 12.629 2.983 -22.053 1.00 94.94 91 LEU A N 1
ATOM 727 C CA . LEU A 1 91 ? 12.882 1.873 -22.963 1.00 94.94 91 LEU A CA 1
ATOM 728 C C . LEU A 1 91 ? 11.911 0.748 -22.620 1.00 94.94 91 LEU A C 1
ATOM 730 O O . LEU A 1 91 ? 11.845 0.330 -21.464 1.00 94.94 91 LEU A O 1
ATOM 734 N N . ARG A 1 92 ? 11.153 0.255 -23.599 1.00 95.06 92 ARG A N 1
ATOM 735 C CA . ARG A 1 92 ? 10.204 -0.845 -23.394 1.00 95.06 92 ARG A CA 1
ATOM 736 C C . ARG A 1 92 ? 10.302 -1.877 -24.508 1.00 95.06 92 ARG A C 1
ATOM 738 O O . ARG A 1 92 ? 10.293 -1.506 -25.677 1.00 95.06 92 ARG A O 1
ATOM 745 N N . ASN A 1 93 ? 10.316 -3.162 -24.159 1.00 92.69 93 ASN A N 1
ATOM 746 C CA . ASN A 1 93 ? 10.263 -4.284 -25.103 1.00 92.69 93 ASN A CA 1
ATOM 747 C C . ASN A 1 93 ? 11.334 -4.183 -26.214 1.00 92.69 93 ASN A C 1
ATOM 749 O O . ASN A 1 93 ? 11.042 -4.379 -27.397 1.00 92.69 93 ASN A O 1
ATOM 753 N N . CYS A 1 94 ? 12.570 -3.840 -25.837 1.00 90.94 94 CYS A N 1
ATOM 754 C CA . CYS A 1 94 ? 13.722 -3.740 -26.741 1.00 90.94 94 CYS A CA 1
ATOM 755 C C . CYS A 1 94 ? 14.794 -4.780 -26.342 1.00 90.94 94 CYS A C 1
ATOM 757 O O . CYS A 1 94 ? 15.781 -4.421 -25.699 1.00 90.94 94 CYS A O 1
ATOM 759 N N . PRO A 1 95 ? 14.601 -6.073 -26.672 1.00 89.75 95 PRO A N 1
ATOM 760 C CA . PRO A 1 95 ? 15.422 -7.178 -26.162 1.00 89.75 95 PRO A CA 1
ATOM 761 C C . PRO A 1 95 ? 16.860 -7.216 -26.701 1.00 89.75 95 PRO A C 1
ATOM 763 O O . PRO A 1 95 ? 17.734 -7.788 -26.060 1.00 89.75 95 PRO A O 1
ATOM 766 N N . GLU A 1 96 ? 17.124 -6.620 -27.867 1.00 89.62 96 GLU A N 1
ATOM 767 C CA . GLU A 1 96 ? 18.440 -6.672 -28.519 1.00 89.62 96 GLU A CA 1
ATOM 768 C C . GLU A 1 96 ? 19.413 -5.572 -28.066 1.00 89.62 96 GLU A C 1
ATOM 770 O O . GLU A 1 96 ? 20.581 -5.624 -28.443 1.00 89.62 96 GLU A O 1
ATOM 775 N N . ILE A 1 97 ? 18.971 -4.601 -27.257 1.00 88.38 97 ILE A N 1
ATOM 776 C CA . ILE A 1 97 ? 19.851 -3.551 -26.728 1.00 88.38 97 ILE A CA 1
ATOM 777 C C . ILE A 1 97 ? 20.745 -4.159 -25.652 1.00 88.38 97 ILE A C 1
ATOM 779 O O . ILE A 1 97 ? 20.236 -4.666 -24.658 1.00 88.38 97 ILE A O 1
ATOM 783 N N . GLU A 1 98 ? 22.062 -4.068 -25.825 1.00 87.38 98 GLU A N 1
ATOM 784 C CA . GLU A 1 98 ? 23.033 -4.659 -24.891 1.00 87.38 98 GLU A CA 1
ATOM 785 C C . GLU A 1 98 ? 23.580 -3.645 -23.878 1.00 87.38 98 GLU A C 1
ATOM 787 O O . GLU A 1 98 ? 23.779 -3.982 -22.714 1.00 87.38 98 GLU A O 1
ATOM 792 N N . SER A 1 99 ? 23.779 -2.388 -24.283 1.00 87.94 99 SER A N 1
ATOM 793 C CA . SER A 1 99 ? 24.389 -1.364 -23.431 1.00 87.94 99 SER A CA 1
ATOM 794 C C . SER A 1 99 ? 23.895 0.051 -23.747 1.00 87.94 99 SER A C 1
ATOM 796 O O . SER A 1 99 ? 23.279 0.326 -24.783 1.00 87.94 99 SER A O 1
ATOM 798 N N . PHE A 1 100 ? 24.161 0.969 -22.816 1.00 88.94 100 PHE A N 1
ATOM 799 C CA . PHE A 1 100 ? 24.094 2.405 -23.080 1.00 88.94 100 PHE A CA 1
ATOM 800 C C . PHE A 1 100 ? 25.257 2.841 -23.988 1.00 88.94 100 PHE A C 1
ATOM 802 O O . PHE A 1 100 ? 26.278 2.156 -24.025 1.00 88.94 100 PHE A O 1
ATOM 809 N N . PRO A 1 101 ? 25.134 3.971 -24.713 1.00 84.00 101 PRO A N 1
ATOM 810 C CA . PRO A 1 101 ? 26.225 4.477 -25.548 1.00 84.00 101 PRO A CA 1
ATOM 811 C C . PRO A 1 101 ? 27.475 4.793 -24.710 1.00 84.00 101 PRO A C 1
ATOM 813 O O . PRO A 1 101 ? 27.353 5.085 -23.522 1.00 84.00 101 PRO A O 1
ATOM 816 N N . ASP A 1 102 ? 28.660 4.820 -25.332 1.00 78.94 102 ASP A N 1
ATOM 817 C CA . ASP A 1 102 ? 29.958 5.043 -24.658 1.00 78.94 102 ASP A CA 1
ATOM 818 C C . ASP A 1 102 ? 30.010 6.332 -23.812 1.00 78.94 102 ASP A C 1
ATOM 820 O O . ASP A 1 102 ? 30.701 6.402 -22.795 1.00 78.94 102 ASP A O 1
ATOM 824 N N . GLY A 1 103 ? 29.249 7.362 -24.204 1.00 74.75 103 GLY A N 1
ATOM 825 C CA . GLY A 1 103 ? 29.087 8.607 -23.440 1.00 74.75 103 GLY A CA 1
ATOM 826 C C . GLY A 1 103 ? 28.275 8.465 -22.142 1.00 74.75 103 GLY A C 1
ATOM 827 O O . GLY A 1 103 ? 28.209 9.411 -21.355 1.00 74.75 103 GLY A O 1
ATOM 828 N N . GLY A 1 104 ? 27.672 7.299 -21.907 1.00 84.19 104 GLY A N 1
ATOM 829 C CA . GLY A 1 104 ? 26.829 6.982 -20.764 1.00 84.19 104 GLY A CA 1
ATOM 830 C C . GLY A 1 104 ? 25.472 7.688 -20.777 1.00 84.19 104 GLY A C 1
ATOM 831 O O . GLY A 1 104 ? 25.007 8.228 -21.784 1.00 84.19 104 GLY A O 1
ATOM 832 N N . LEU A 1 105 ? 24.817 7.673 -19.617 1.00 89.69 105 LEU A N 1
ATOM 833 C CA . LEU A 1 105 ? 23.585 8.419 -19.377 1.00 89.69 105 LEU A CA 1
ATOM 834 C C . LEU A 1 105 ? 23.890 9.883 -18.999 1.00 89.69 105 LEU A C 1
ATOM 836 O O . LEU A 1 105 ? 24.862 10.152 -18.290 1.00 89.69 105 LEU A O 1
ATOM 840 N N . PRO A 1 106 ? 23.051 10.849 -19.412 1.00 89.00 106 PRO A N 1
ATOM 841 C CA . PRO A 1 106 ? 23.295 12.264 -19.148 1.00 89.00 106 PRO A CA 1
ATOM 842 C C . PRO A 1 106 ? 23.081 12.632 -17.670 1.00 89.00 106 PRO A C 1
ATOM 844 O O . PRO A 1 106 ? 22.075 12.276 -17.066 1.00 89.00 106 PRO A O 1
ATOM 847 N N . PHE A 1 107 ? 23.973 13.450 -17.098 1.00 89.75 107 PHE A N 1
ATOM 848 C CA . PHE A 1 107 ? 23.956 13.856 -15.675 1.00 89.75 107 PHE A CA 1
ATOM 849 C C . PHE A 1 107 ? 22.676 14.576 -15.196 1.00 89.75 107 PHE A C 1
ATOM 851 O O . PHE A 1 107 ? 22.399 14.625 -13.994 1.00 89.75 107 PHE A O 1
ATOM 858 N N . ASN A 1 108 ? 21.903 15.154 -16.121 1.00 91.12 108 ASN A N 1
ATOM 859 C CA . ASN A 1 108 ? 20.643 15.852 -15.841 1.00 91.12 108 ASN A CA 1
ATOM 860 C C . ASN A 1 108 ? 19.415 14.928 -15.867 1.00 91.12 108 ASN A C 1
ATOM 862 O O . ASN A 1 108 ? 18.299 15.414 -15.659 1.00 91.12 108 ASN A O 1
ATOM 866 N N . LEU A 1 109 ? 19.602 13.630 -16.135 1.00 94.44 109 LEU A N 1
ATOM 867 C CA . LEU A 1 109 ? 18.523 12.651 -16.177 1.00 94.44 109 LEU A CA 1
ATOM 868 C C . LEU A 1 109 ? 17.838 12.562 -14.807 1.00 94.44 109 LEU A C 1
ATOM 870 O O . LEU A 1 109 ? 18.495 12.429 -13.778 1.00 94.44 109 LEU A O 1
ATOM 874 N N . GLN A 1 110 ? 16.513 12.663 -14.809 1.00 96.75 110 GLN A N 1
ATOM 875 C CA . GLN A 1 110 ? 15.647 12.655 -13.631 1.00 96.75 110 GLN A CA 1
ATOM 876 C C . GLN A 1 110 ? 14.853 11.354 -13.523 1.00 96.75 110 GLN A C 1
ATOM 878 O O . GLN A 1 110 ? 14.639 10.880 -12.409 1.00 96.75 110 GLN A O 1
ATOM 883 N N . LEU A 1 111 ? 14.468 10.768 -14.660 1.00 97.69 111 LEU A N 1
ATOM 884 C CA . LEU A 1 111 ? 13.710 9.522 -14.733 1.00 97.69 111 LEU A CA 1
ATOM 885 C C . LEU A 1 111 ? 14.364 8.558 -15.720 1.00 97.69 111 LEU A C 1
ATOM 887 O O . LEU A 1 111 ? 14.611 8.914 -16.877 1.00 97.69 111 LEU A O 1
ATOM 891 N N . LEU A 1 112 ? 14.583 7.325 -15.271 1.00 97.25 112 LEU A N 1
ATOM 892 C CA . LEU A 1 112 ? 14.976 6.205 -16.118 1.00 97.25 112 LEU A CA 1
ATOM 893 C C . LEU A 1 112 ? 13.967 5.068 -15.949 1.00 97.25 112 LEU A C 1
ATOM 895 O O . LEU A 1 112 ? 13.769 4.571 -14.843 1.00 97.25 112 LEU A O 1
ATOM 899 N N . ARG A 1 113 ? 13.340 4.644 -17.045 1.00 97.50 113 ARG A N 1
ATOM 900 C CA . ARG A 1 113 ? 12.416 3.508 -17.073 1.00 97.50 113 ARG A CA 1
ATOM 901 C C . ARG A 1 113 ? 12.863 2.497 -18.112 1.00 97.50 113 ARG A C 1
ATOM 903 O O . ARG A 1 113 ? 13.009 2.843 -19.279 1.00 97.50 113 ARG A O 1
ATOM 910 N N . ILE A 1 114 ? 13.060 1.254 -17.697 1.00 95.75 114 ILE A N 1
ATOM 911 C CA . ILE A 1 114 ? 13.476 0.150 -18.561 1.00 95.75 114 ILE A CA 1
ATOM 912 C C . ILE A 1 114 ? 12.558 -1.031 -18.281 1.00 95.75 114 ILE A C 1
ATOM 914 O O . ILE A 1 114 ? 12.529 -1.541 -17.166 1.00 95.75 114 ILE A O 1
ATOM 918 N N . CYS A 1 115 ? 11.811 -1.472 -19.287 1.00 95.19 115 CYS A N 1
ATOM 919 C CA . CYS A 1 115 ? 10.871 -2.576 -19.158 1.00 95.19 115 CYS A CA 1
ATOM 920 C C . CYS A 1 115 ? 11.121 -3.619 -20.247 1.00 95.19 115 CYS A C 1
ATOM 922 O O . CYS A 1 115 ? 11.034 -3.290 -21.427 1.00 95.19 115 CYS A O 1
ATOM 924 N N . ASN A 1 116 ? 11.362 -4.876 -19.872 1.00 90.94 116 ASN A N 1
ATOM 925 C CA . ASN A 1 116 ? 11.545 -5.995 -20.808 1.00 90.94 116 ASN A CA 1
ATOM 926 C C . ASN A 1 116 ? 12.650 -5.722 -21.857 1.00 90.94 116 ASN A C 1
ATOM 928 O O . ASN A 1 116 ? 12.458 -5.913 -23.060 1.00 90.94 116 ASN A O 1
ATOM 932 N N . CYS A 1 117 ? 13.797 -5.216 -21.396 1.00 91.00 117 CYS A N 1
ATOM 933 C CA . CYS A 1 117 ? 15.023 -5.053 -22.186 1.00 91.00 117 CYS A CA 1
ATOM 934 C C . CYS A 1 117 ? 16.120 -5.935 -21.569 1.00 91.00 117 CYS A C 1
ATOM 936 O O . CYS A 1 117 ? 17.021 -5.432 -20.901 1.00 91.00 117 CYS A O 1
ATOM 938 N N . GLU A 1 118 ? 15.980 -7.252 -21.723 1.00 89.25 118 GLU A N 1
ATOM 939 C CA . GLU A 1 118 ? 16.713 -8.280 -20.963 1.00 89.25 118 GLU A CA 1
ATOM 940 C C . GLU A 1 118 ? 18.238 -8.115 -21.025 1.00 89.25 118 GLU A C 1
ATOM 942 O O . GLU A 1 118 ? 18.887 -7.950 -19.992 1.00 89.25 118 GLU A O 1
ATOM 947 N N . LYS A 1 119 ? 18.817 -8.057 -22.233 1.00 89.31 119 LYS A N 1
ATOM 948 C CA . LYS A 1 119 ? 20.273 -7.909 -22.412 1.00 89.31 119 LYS A CA 1
ATOM 949 C C . LYS A 1 119 ? 20.816 -6.644 -21.736 1.00 89.31 119 LYS A C 1
ATOM 951 O O . LYS A 1 119 ? 21.810 -6.713 -21.017 1.00 89.31 119 LYS A O 1
ATOM 956 N N . LEU A 1 120 ? 20.123 -5.513 -21.895 1.00 90.50 120 LEU A N 1
ATOM 957 C CA . LEU A 1 120 ? 20.502 -4.235 -21.288 1.00 90.50 120 LEU A CA 1
ATOM 958 C C . LEU A 1 120 ? 20.481 -4.306 -19.758 1.00 90.50 120 LEU A C 1
ATOM 960 O O . LEU A 1 120 ? 21.392 -3.798 -19.102 1.00 90.50 120 LEU A O 1
ATOM 964 N N . VAL A 1 121 ? 19.437 -4.913 -19.185 1.00 89.56 121 VAL A N 1
ATOM 965 C CA . VAL A 1 121 ? 19.310 -5.079 -17.731 1.00 89.56 121 VAL A CA 1
ATOM 966 C C . VAL A 1 121 ? 20.357 -6.058 -17.207 1.00 89.56 121 VAL A C 1
ATOM 968 O O . VAL A 1 121 ? 20.903 -5.811 -16.133 1.00 89.56 121 VAL A O 1
ATOM 971 N N . ASN A 1 122 ? 20.720 -7.108 -17.945 1.00 87.62 122 ASN A N 1
ATOM 972 C CA . ASN A 1 122 ? 21.817 -8.011 -17.572 1.00 87.62 122 ASN A CA 1
ATOM 973 C C . ASN A 1 122 ? 23.173 -7.289 -17.504 1.00 87.62 122 ASN A C 1
ATOM 975 O O . ASN A 1 122 ? 23.946 -7.529 -16.578 1.00 87.62 122 ASN A O 1
ATOM 979 N N . GLY A 1 123 ? 23.397 -6.292 -18.365 1.00 85.50 123 GLY A N 1
ATOM 980 C CA . GLY A 1 123 ? 24.554 -5.388 -18.321 1.00 85.50 123 GLY A CA 1
ATOM 981 C C . GLY A 1 123 ? 24.519 -4.289 -17.241 1.00 85.50 123 GLY A C 1
ATOM 982 O O . GLY A 1 123 ? 25.369 -3.397 -17.250 1.00 85.50 123 GLY A O 1
ATOM 983 N N . ARG A 1 124 ? 23.567 -4.302 -16.290 1.00 85.94 124 ARG A N 1
ATOM 984 C CA . ARG A 1 124 ? 23.335 -3.198 -15.322 1.00 85.94 124 ARG A CA 1
ATOM 985 C C . ARG A 1 124 ? 24.526 -2.772 -14.463 1.00 85.94 124 ARG A C 1
ATOM 987 O O . ARG A 1 124 ? 24.549 -1.639 -13.981 1.00 85.94 124 ARG A O 1
ATOM 994 N N . LYS A 1 125 ? 25.529 -3.635 -14.289 1.00 81.69 125 LYS A N 1
ATOM 995 C CA . LYS A 1 125 ? 26.780 -3.305 -13.581 1.00 81.69 125 LYS A CA 1
ATOM 996 C C . LYS A 1 125 ? 27.537 -2.146 -14.236 1.00 81.69 125 LYS A C 1
ATOM 998 O O . LYS A 1 125 ? 28.197 -1.371 -13.550 1.00 81.69 125 LYS A O 1
ATOM 1003 N N . GLU A 1 126 ? 27.419 -2.002 -15.552 1.00 84.50 126 GLU A N 1
ATOM 1004 C CA . GLU A 1 126 ? 28.176 -1.020 -16.331 1.00 84.50 126 GLU A CA 1
ATOM 1005 C C . GLU A 1 126 ? 27.469 0.339 -16.429 1.00 84.50 126 GLU A C 1
ATOM 1007 O O . GLU A 1 126 ? 28.057 1.321 -16.880 1.00 84.50 126 GLU A O 1
ATOM 1012 N N . TRP A 1 127 ? 26.223 0.446 -15.952 1.00 87.06 127 TRP A N 1
ATOM 1013 C CA . TRP A 1 127 ? 25.402 1.651 -16.117 1.00 87.06 127 TRP A CA 1
ATOM 1014 C C . TRP A 1 127 ? 25.941 2.887 -15.390 1.00 87.06 127 TRP A C 1
ATOM 1016 O O . TRP A 1 127 ? 25.553 4.007 -15.722 1.00 87.06 127 TRP A O 1
ATOM 1026 N N . CYS A 1 128 ? 26.815 2.705 -14.396 1.00 85.56 128 CYS A N 1
ATOM 1027 C CA . CYS A 1 128 ? 27.427 3.788 -13.623 1.00 85.56 128 CYS A CA 1
ATOM 1028 C C . CYS A 1 128 ? 26.409 4.814 -13.063 1.00 85.56 128 CYS A C 1
ATOM 1030 O O . CYS A 1 128 ? 26.703 6.015 -12.997 1.00 85.56 128 CYS A O 1
ATOM 1032 N N . LEU A 1 129 ? 25.211 4.360 -12.656 1.00 86.62 129 LEU A N 1
ATOM 1033 C CA . LEU A 1 129 ? 24.106 5.229 -12.222 1.00 86.62 129 LEU A CA 1
ATOM 1034 C C . LEU A 1 129 ? 24.459 6.109 -11.017 1.00 86.62 129 LEU A C 1
ATOM 1036 O O . LEU A 1 129 ? 23.923 7.208 -10.894 1.00 86.62 129 LEU A O 1
ATOM 1040 N N . GLN A 1 130 ? 25.387 5.686 -10.157 1.00 85.31 130 GLN A N 1
ATOM 1041 C CA . GLN A 1 130 ? 25.879 6.467 -9.018 1.00 85.31 130 GLN A CA 1
ATOM 1042 C C . GLN A 1 130 ? 26.464 7.832 -9.418 1.00 85.31 130 GLN A C 1
ATOM 1044 O O . GLN A 1 130 ? 26.563 8.735 -8.588 1.00 85.31 130 GLN A O 1
ATOM 1049 N N . ARG A 1 131 ? 26.826 8.014 -10.696 1.00 87.31 131 ARG A N 1
ATOM 1050 C CA . ARG A 1 131 ? 27.313 9.286 -11.249 1.00 87.31 131 ARG A CA 1
ATOM 1051 C C . ARG A 1 131 ? 26.196 10.255 -11.645 1.00 87.31 131 ARG A C 1
ATOM 1053 O O . ARG A 1 131 ? 26.514 11.355 -12.085 1.00 87.31 131 ARG A O 1
ATOM 1060 N N . LEU A 1 132 ? 24.921 9.879 -11.514 1.00 90.88 132 LEU A N 1
ATOM 1061 C CA . LEU A 1 132 ? 23.764 10.680 -11.928 1.00 90.88 132 LEU A CA 1
ATOM 1062 C C . LEU A 1 132 ? 23.106 11.369 -10.716 1.00 90.88 132 LEU A C 1
ATOM 1064 O O . LEU A 1 132 ? 22.144 10.841 -10.158 1.00 90.88 132 LEU A O 1
ATOM 1068 N N . PRO A 1 133 ? 23.560 12.570 -10.302 1.00 90.31 133 PRO A N 1
ATOM 1069 C CA . PRO A 1 133 ? 23.070 13.231 -9.085 1.00 90.31 133 PRO A CA 1
ATOM 1070 C C . PRO A 1 133 ? 21.620 13.728 -9.195 1.00 90.31 133 PRO A C 1
ATOM 1072 O O . PRO A 1 133 ? 21.001 14.080 -8.190 1.00 90.31 133 PRO A O 1
ATOM 1075 N N . SER A 1 134 ? 21.093 13.814 -10.418 1.00 94.31 134 SER A N 1
ATOM 1076 C CA . SER A 1 134 ? 19.747 14.320 -10.698 1.00 94.31 134 SER A CA 1
ATOM 1077 C C . SER A 1 134 ? 18.688 13.222 -10.746 1.00 94.31 134 SER A C 1
ATOM 1079 O O . SER A 1 134 ? 17.504 13.562 -10.783 1.00 94.31 134 SER A O 1
ATOM 1081 N N . LEU A 1 135 ? 19.081 11.941 -10.740 1.00 95.81 135 LEU A N 1
ATOM 1082 C CA . LEU A 1 135 ? 18.157 10.826 -10.933 1.00 95.81 135 LEU A CA 1
ATOM 1083 C C . LEU A 1 135 ? 17.248 10.693 -9.708 1.00 95.81 135 LEU A C 1
ATOM 1085 O O . LEU A 1 135 ? 17.728 10.497 -8.590 1.00 95.81 135 LEU A O 1
ATOM 1089 N N . ARG A 1 136 ? 15.940 10.851 -9.917 1.00 96.88 136 ARG A N 1
ATOM 1090 C CA . ARG A 1 136 ? 14.897 10.811 -8.881 1.00 96.88 136 ARG A CA 1
ATOM 1091 C C . ARG A 1 136 ? 14.055 9.554 -8.962 1.00 96.88 136 ARG A C 1
ATOM 1093 O O . ARG A 1 136 ? 13.624 9.068 -7.922 1.00 96.88 136 ARG A O 1
ATOM 1100 N N . GLU A 1 137 ? 13.819 9.055 -10.165 1.00 97.75 137 GLU A N 1
ATOM 1101 C CA . GLU A 1 137 ? 12.924 7.931 -10.392 1.00 97.75 137 GLU A CA 1
ATOM 1102 C C . GLU A 1 137 ? 13.603 6.871 -11.253 1.00 97.75 137 GLU A C 1
ATOM 1104 O O . GLU A 1 137 ? 14.161 7.177 -12.313 1.00 97.75 137 GLU A O 1
ATOM 1109 N N . LEU A 1 138 ? 13.548 5.626 -10.791 1.00 97.00 138 LEU A N 1
ATOM 1110 C CA . LEU A 1 138 ? 14.104 4.478 -11.489 1.00 97.00 138 LEU A CA 1
ATOM 1111 C C . LEU A 1 138 ? 13.073 3.353 -11.526 1.00 97.00 138 LEU A C 1
ATOM 1113 O O . LEU A 1 138 ? 12.611 2.901 -10.484 1.00 97.00 138 LEU A O 1
ATOM 1117 N N . TYR A 1 139 ? 12.753 2.889 -12.729 1.00 96.81 139 TYR A N 1
ATOM 1118 C CA . TYR A 1 139 ? 11.808 1.803 -12.968 1.00 96.81 139 TYR A CA 1
ATOM 1119 C C . TYR A 1 139 ? 12.507 0.712 -13.776 1.00 96.81 139 TYR A C 1
ATOM 1121 O O . TYR A 1 139 ? 12.986 0.983 -14.881 1.00 96.81 139 TYR A O 1
ATOM 1129 N N . ILE A 1 140 ? 12.571 -0.507 -13.247 1.00 94.75 140 ILE A N 1
ATOM 1130 C CA . ILE A 1 140 ? 13.204 -1.652 -13.908 1.00 94.75 140 ILE A CA 1
ATOM 1131 C C . ILE A 1 140 ? 12.234 -2.831 -13.894 1.00 94.75 140 ILE A C 1
ATOM 1133 O O . ILE A 1 140 ? 11.836 -3.308 -12.836 1.00 94.75 140 ILE A O 1
ATOM 1137 N N . THR A 1 141 ? 11.890 -3.342 -15.072 1.00 93.44 141 THR A N 1
ATOM 1138 C CA . THR A 1 141 ? 11.125 -4.582 -15.234 1.00 93.44 141 THR A CA 1
ATOM 1139 C C . THR A 1 141 ? 11.921 -5.571 -16.064 1.00 93.44 141 THR A C 1
ATOM 1141 O O . THR A 1 141 ? 12.332 -5.252 -17.183 1.00 93.44 141 THR A O 1
ATOM 1144 N N . HIS A 1 142 ? 12.112 -6.764 -15.514 1.00 90.25 142 HIS A N 1
ATOM 1145 C CA . HIS A 1 142 ? 12.772 -7.888 -16.164 1.00 90.25 142 HIS A CA 1
ATOM 1146 C C . HIS A 1 142 ? 11.782 -9.043 -16.389 1.00 90.25 142 HIS A C 1
ATOM 1148 O O . HIS A 1 142 ? 10.636 -8.987 -15.937 1.00 90.25 142 HIS A O 1
ATOM 1154 N N . ASP A 1 143 ? 12.207 -10.098 -17.073 1.00 85.56 143 ASP A N 1
ATOM 1155 C CA . ASP A 1 143 ? 11.440 -11.338 -17.262 1.00 85.56 143 ASP A CA 1
ATOM 1156 C C . ASP A 1 143 ? 11.824 -12.435 -16.239 1.00 85.56 143 ASP A C 1
ATOM 1158 O O . ASP A 1 143 ? 11.328 -13.557 -16.302 1.00 85.56 143 ASP A O 1
ATOM 1162 N N . GLY A 1 144 ? 12.716 -12.124 -15.288 1.00 81.62 144 GLY A N 1
ATOM 1163 C CA . GLY A 1 144 ? 13.266 -13.088 -14.330 1.00 81.62 144 GLY A CA 1
ATOM 1164 C C . GLY A 1 144 ? 14.407 -13.965 -14.855 1.00 81.62 144 GLY A C 1
ATOM 1165 O O . GLY A 1 144 ? 14.873 -14.840 -14.121 1.00 81.62 144 GLY A O 1
ATOM 1166 N N . SER A 1 145 ? 14.892 -13.764 -16.082 1.00 81.69 145 SER A N 1
ATOM 1167 C CA . SER A 1 145 ? 16.071 -14.463 -16.617 1.00 81.69 145 SER A CA 1
ATOM 1168 C C . SER A 1 145 ? 17.403 -13.769 -16.289 1.00 81.69 145 SER A C 1
ATOM 1170 O O . SER A 1 145 ? 18.420 -14.079 -16.907 1.00 81.69 145 SER A O 1
ATOM 1172 N N . ASP A 1 146 ? 17.425 -12.835 -15.328 1.00 79.94 146 ASP A N 1
ATOM 1173 C CA . ASP A 1 146 ? 18.623 -12.043 -15.076 1.00 79.94 146 ASP A CA 1
ATOM 1174 C C . ASP A 1 146 ? 19.765 -12.875 -14.494 1.00 79.94 146 ASP A C 1
ATOM 1176 O O . ASP A 1 146 ? 19.567 -13.752 -13.649 1.00 79.94 146 ASP A O 1
ATOM 1180 N N . GLU A 1 147 ? 20.977 -12.583 -14.965 1.00 71.88 147 GLU A N 1
ATOM 1181 C CA . GLU A 1 147 ? 22.191 -13.269 -14.530 1.00 71.88 147 GLU A CA 1
ATOM 1182 C C . GLU A 1 147 ? 22.573 -12.857 -13.102 1.00 71.88 147 GLU A C 1
ATOM 1184 O O . GLU A 1 147 ? 22.491 -11.679 -12.737 1.00 71.88 147 GLU A O 1
ATOM 1189 N N . GLU A 1 148 ? 23.007 -13.831 -12.290 1.00 65.81 148 GLU A N 1
ATOM 1190 C CA . GLU A 1 148 ? 23.457 -13.586 -10.920 1.00 65.81 148 GLU A CA 1
ATOM 1191 C C . GLU A 1 148 ? 24.675 -12.654 -10.888 1.00 65.81 148 GLU A C 1
ATOM 1193 O O . GLU A 1 148 ? 25.724 -12.925 -11.474 1.00 65.81 148 GLU A O 1
ATOM 1198 N N . ILE A 1 149 ? 24.568 -11.560 -10.130 1.00 65.56 149 ILE A N 1
ATOM 1199 C CA . ILE A 1 149 ? 25.701 -10.688 -9.830 1.00 65.56 149 ILE A CA 1
ATOM 1200 C C . ILE A 1 149 ? 26.545 -11.376 -8.749 1.00 65.56 149 ILE A C 1
ATOM 1202 O O . ILE A 1 149 ? 26.375 -11.145 -7.553 1.00 65.56 149 ILE A O 1
ATOM 1206 N N . VAL A 1 150 ? 27.449 -12.260 -9.171 1.00 49.09 150 VAL A N 1
ATOM 1207 C CA . VAL A 1 150 ? 28.383 -12.944 -8.268 1.00 49.09 150 VAL A CA 1
ATOM 1208 C C . VAL A 1 150 ? 29.496 -11.981 -7.843 1.00 49.09 150 VAL A C 1
ATOM 1210 O O . VAL A 1 150 ? 30.216 -11.457 -8.686 1.00 49.09 150 VAL A O 1
ATOM 1213 N N . GLY A 1 151 ? 29.649 -11.789 -6.529 1.00 43.97 151 GLY A N 1
ATOM 1214 C CA . GLY A 1 151 ? 30.862 -11.270 -5.888 1.00 43.97 151 GLY A CA 1
ATOM 1215 C C . GLY A 1 151 ? 31.169 -9.783 -6.085 1.00 43.97 151 GLY A C 1
ATOM 1216 O O . GLY A 1 151 ? 31.854 -9.425 -7.027 1.00 43.97 151 GLY A O 1
ATOM 1217 N N . GLY A 1 152 ? 30.772 -8.932 -5.129 1.00 49.94 152 GLY A N 1
ATOM 1218 C CA . GLY A 1 152 ? 31.413 -7.630 -4.844 1.00 49.94 152 GLY A CA 1
ATOM 1219 C C . GLY A 1 152 ? 31.460 -6.571 -5.959 1.00 49.94 152 GLY A C 1
ATOM 1220 O O . GLY A 1 152 ? 31.990 -5.487 -5.736 1.00 49.94 152 GLY A O 1
ATOM 1221 N N . GLU A 1 153 ? 30.927 -6.855 -7.144 1.00 54.06 153 GLU A N 1
ATOM 1222 C CA . GLU A 1 153 ? 30.856 -5.922 -8.262 1.00 54.06 153 GLU A CA 1
ATOM 1223 C C . GLU A 1 153 ? 29.603 -5.060 -8.112 1.00 54.06 153 GLU A C 1
ATOM 1225 O O . GLU A 1 153 ? 28.474 -5.464 -8.398 1.00 54.06 153 GLU A O 1
ATOM 1230 N N . ASN A 1 154 ? 29.845 -3.873 -7.567 1.00 61.69 154 ASN A N 1
ATOM 1231 C CA . ASN A 1 154 ? 28.881 -2.898 -7.091 1.00 61.69 154 ASN A CA 1
ATOM 1232 C C . ASN A 1 154 ? 27.959 -2.359 -8.202 1.00 61.69 154 ASN A C 1
ATOM 1234 O O . ASN A 1 154 ? 28.243 -1.334 -8.823 1.00 61.69 154 ASN A O 1
ATOM 1238 N N . TRP A 1 155 ? 26.799 -2.993 -8.404 1.00 77.62 155 TRP A N 1
ATOM 1239 C CA . TRP A 1 155 ? 25.634 -2.263 -8.907 1.00 77.62 155 TRP A CA 1
ATOM 1240 C C . TRP A 1 155 ? 25.220 -1.257 -7.828 1.00 77.62 155 TRP A C 1
ATOM 1242 O O . TRP A 1 155 ? 24.631 -1.630 -6.818 1.00 77.62 155 TRP A O 1
ATOM 1252 N N . GLU A 1 156 ? 25.597 0.006 -8.020 1.00 84.19 156 GLU A N 1
ATOM 1253 C CA . GLU A 1 156 ? 25.319 1.111 -7.104 1.00 84.19 156 GLU A CA 1
ATOM 1254 C C . GLU A 1 156 ? 24.260 2.049 -7.680 1.00 84.19 156 GLU A C 1
ATOM 1256 O O . GLU A 1 156 ? 24.255 2.380 -8.869 1.00 84.19 156 GLU A O 1
ATOM 1261 N N . LEU A 1 157 ? 23.379 2.519 -6.802 1.00 88.62 157 LEU A N 1
ATOM 1262 C CA . LEU A 1 157 ? 22.328 3.469 -7.127 1.00 88.62 157 LEU A CA 1
ATOM 1263 C C . LEU A 1 157 ? 22.603 4.809 -6.426 1.00 88.62 157 LEU A C 1
ATOM 1265 O O . LEU A 1 157 ? 23.054 4.820 -5.279 1.00 88.62 157 LEU A O 1
ATOM 1269 N N . PRO A 1 158 ? 22.351 5.955 -7.083 1.00 89.25 158 PRO A N 1
ATOM 1270 C CA . PRO A 1 158 ? 22.584 7.258 -6.478 1.00 89.25 158 PRO A CA 1
ATOM 1271 C C . PRO A 1 158 ? 21.581 7.519 -5.347 1.00 89.25 158 PRO A C 1
ATOM 1273 O O . PRO A 1 158 ? 20.380 7.284 -5.486 1.00 89.25 158 PRO A O 1
ATOM 1276 N N . CYS A 1 159 ? 22.050 8.107 -4.244 1.00 88.31 159 CYS A N 1
ATOM 1277 C CA . CYS A 1 159 ? 21.210 8.455 -3.091 1.00 88.31 159 CYS A CA 1
ATOM 1278 C C . CYS A 1 159 ? 20.164 9.550 -3.381 1.00 88.31 159 CYS A C 1
ATOM 1280 O O . CYS A 1 159 ? 19.374 9.887 -2.502 1.00 88.31 159 CYS A O 1
ATOM 1282 N N . SER A 1 160 ? 20.156 10.119 -4.593 1.00 92.88 160 SER A N 1
ATOM 1283 C CA . SER A 1 160 ? 19.181 11.105 -5.064 1.00 92.88 160 SER A CA 1
ATOM 1284 C C . SER A 1 160 ? 17.821 10.508 -5.437 1.00 92.88 160 SER A C 1
ATOM 1286 O O . SER A 1 160 ? 16.867 11.288 -5.572 1.00 92.88 160 SER A O 1
ATOM 1288 N N . ILE A 1 161 ? 17.743 9.180 -5.613 1.00 95.62 161 ILE A N 1
ATOM 1289 C CA . ILE A 1 161 ? 16.515 8.455 -5.963 1.00 95.62 161 ILE A CA 1
ATOM 1290 C C . ILE A 1 161 ? 15.491 8.604 -4.838 1.00 95.62 161 ILE A C 1
ATOM 1292 O O . ILE A 1 161 ? 15.798 8.387 -3.669 1.00 95.62 161 ILE A O 1
ATOM 1296 N N . ARG A 1 162 ? 14.269 8.961 -5.229 1.00 96.81 162 ARG A N 1
ATOM 1297 C CA . ARG A 1 162 ? 13.086 9.089 -4.372 1.00 96.81 162 ARG A CA 1
ATOM 1298 C C . ARG A 1 162 ? 12.043 8.019 -4.654 1.00 96.81 162 ARG A C 1
ATOM 1300 O O . ARG A 1 162 ? 11.355 7.619 -3.726 1.00 96.81 162 ARG A O 1
ATOM 1307 N N . SER A 1 163 ? 11.940 7.557 -5.900 1.00 97.75 163 SER A N 1
ATOM 1308 C CA . SER A 1 163 ? 11.023 6.488 -6.299 1.00 97.75 163 SER A CA 1
ATOM 1309 C C . SER A 1 163 ? 11.782 5.373 -7.007 1.00 97.75 163 SER A C 1
ATOM 1311 O O . SER A 1 163 ? 12.529 5.637 -7.955 1.00 97.75 163 SER A O 1
ATOM 1313 N N . LEU A 1 164 ? 11.605 4.141 -6.539 1.00 96.44 164 LEU A N 1
ATOM 1314 C CA . LEU A 1 164 ? 12.232 2.952 -7.104 1.00 96.44 164 LEU A CA 1
ATOM 1315 C C . LEU A 1 164 ? 11.179 1.872 -7.337 1.00 96.44 164 LEU A C 1
ATOM 1317 O O . LEU A 1 164 ? 10.526 1.440 -6.392 1.00 96.44 164 LEU A O 1
ATOM 1321 N N . GLU A 1 165 ? 11.062 1.402 -8.575 1.00 96.38 165 GLU A N 1
ATOM 1322 C CA . GLU A 1 165 ? 10.223 0.263 -8.949 1.00 96.38 165 GLU A CA 1
ATOM 1323 C C . GLU A 1 165 ? 11.089 -0.843 -9.554 1.00 96.38 165 GLU A C 1
ATOM 1325 O O . GLU A 1 165 ? 11.825 -0.606 -10.517 1.00 96.38 165 GLU A O 1
ATOM 1330 N N . ILE A 1 166 ? 11.020 -2.049 -8.987 1.00 93.88 166 ILE A N 1
ATOM 1331 C CA . ILE A 1 166 ? 11.787 -3.212 -9.447 1.00 93.88 166 ILE A CA 1
ATOM 1332 C C . ILE A 1 166 ? 10.861 -4.419 -9.584 1.00 93.88 166 ILE A C 1
ATOM 1334 O O . ILE A 1 166 ? 10.256 -4.867 -8.609 1.00 93.88 166 ILE A O 1
ATOM 1338 N N . CYS A 1 167 ? 10.817 -4.987 -10.787 1.00 94.00 167 CYS A N 1
ATOM 1339 C CA . CYS A 1 167 ? 9.924 -6.082 -11.145 1.00 94.00 167 CYS A CA 1
ATOM 1340 C C . CYS A 1 167 ? 10.706 -7.272 -11.731 1.00 94.00 167 CYS A C 1
ATOM 1342 O O . CYS A 1 167 ? 11.474 -7.091 -12.678 1.00 94.00 167 CYS A O 1
ATOM 1344 N N . ASN A 1 168 ? 10.475 -8.481 -11.201 1.00 89.19 168 ASN A N 1
ATOM 1345 C CA . ASN A 1 168 ? 11.070 -9.761 -11.628 1.00 89.19 168 ASN A CA 1
ATOM 1346 C C . ASN A 1 168 ? 12.615 -9.786 -11.669 1.00 89.19 168 ASN A C 1
ATOM 1348 O O . ASN A 1 168 ? 13.192 -10.409 -12.556 1.00 89.19 168 ASN A O 1
ATOM 1352 N N . LEU A 1 169 ? 13.303 -9.094 -10.757 1.00 85.81 169 LEU A N 1
ATOM 1353 C CA . LEU A 1 169 ? 14.771 -9.068 -10.715 1.00 85.81 169 LEU A CA 1
ATOM 1354 C C . LEU A 1 169 ? 15.309 -10.024 -9.638 1.00 85.81 169 LEU A C 1
ATOM 1356 O O . LEU A 1 169 ? 14.968 -9.888 -8.456 1.00 85.81 169 LEU A O 1
ATOM 1360 N N . LYS A 1 170 ? 16.178 -10.964 -10.017 1.00 83.31 170 LYS A N 1
ATOM 1361 C CA . LYS A 1 170 ? 16.766 -11.956 -9.106 1.00 83.31 170 LYS A CA 1
ATOM 1362 C C . LYS A 1 170 ? 17.892 -11.420 -8.245 1.00 83.31 170 LYS A C 1
ATOM 1364 O O . LYS A 1 170 ? 18.078 -11.975 -7.177 1.00 83.31 170 LYS A O 1
ATOM 1369 N N . THR A 1 171 ? 18.593 -10.346 -8.612 1.00 75.81 171 THR A N 1
ATOM 1370 C CA . THR A 1 171 ? 19.835 -9.945 -7.904 1.00 75.81 171 THR A CA 1
ATOM 1371 C C . THR A 1 171 ? 19.769 -8.615 -7.133 1.00 75.81 171 THR A C 1
ATOM 1373 O O . THR A 1 171 ? 20.706 -7.809 -7.181 1.00 75.81 171 THR A O 1
ATOM 1376 N N . LEU A 1 172 ? 18.671 -8.317 -6.445 1.00 81.69 172 LEU A N 1
ATOM 1377 C CA . LEU A 1 172 ? 18.560 -7.101 -5.642 1.00 81.69 172 LEU A CA 1
ATOM 1378 C C . LEU A 1 172 ? 19.120 -7.340 -4.234 1.00 81.69 172 LEU A C 1
ATOM 1380 O O . LEU A 1 172 ? 18.545 -8.103 -3.466 1.00 81.69 172 LEU A O 1
ATOM 1384 N N . SER A 1 173 ? 20.213 -6.663 -3.869 1.00 81.44 173 SER A N 1
ATOM 1385 C CA . SER A 1 173 ? 20.799 -6.781 -2.528 1.00 81.44 173 SER A CA 1
ATOM 1386 C C . SER A 1 173 ? 20.171 -5.801 -1.528 1.00 81.44 173 SER A C 1
ATOM 1388 O O . SER A 1 173 ? 19.858 -4.653 -1.854 1.00 81.44 173 SER A O 1
ATOM 1390 N N . SER A 1 174 ? 20.039 -6.221 -0.267 1.00 80.50 174 SER A N 1
ATOM 1391 C CA . SER A 1 174 ? 19.561 -5.347 0.818 1.00 80.50 174 SER A CA 1
ATOM 1392 C C . SER A 1 174 ? 20.514 -4.174 1.071 1.00 80.50 174 SER A C 1
ATOM 1394 O O . SER A 1 174 ? 20.083 -3.068 1.392 1.00 80.50 174 SER A O 1
ATOM 1396 N N . GLN A 1 175 ? 21.820 -4.394 0.887 1.00 82.69 175 GLN A N 1
ATOM 1397 C CA . GLN A 1 175 ? 22.854 -3.379 1.066 1.00 82.69 175 GLN A CA 1
ATOM 1398 C C . GLN A 1 175 ? 22.724 -2.247 0.040 1.00 82.69 175 GLN A C 1
ATOM 1400 O O . GLN A 1 175 ? 22.920 -1.084 0.399 1.00 82.69 175 GLN A O 1
ATOM 1405 N N . LEU A 1 176 ? 22.320 -2.568 -1.195 1.00 84.88 176 LEU A N 1
ATOM 1406 C CA . LEU A 1 176 ? 22.019 -1.567 -2.214 1.00 84.88 176 LEU A CA 1
ATOM 1407 C C . LEU A 1 176 ? 20.850 -0.680 -1.774 1.00 84.88 176 LEU A C 1
ATOM 1409 O O . LEU A 1 176 ? 20.986 0.542 -1.749 1.00 84.88 176 LEU A O 1
ATOM 1413 N N . LEU A 1 177 ? 19.737 -1.284 -1.347 1.00 86.75 177 LEU A N 1
ATOM 1414 C CA . LEU A 1 177 ? 18.556 -0.541 -0.894 1.00 86.75 177 LEU A CA 1
ATOM 1415 C C . LEU A 1 177 ? 18.863 0.337 0.325 1.00 86.75 177 LEU A C 1
ATOM 1417 O O . LEU A 1 177 ? 18.484 1.503 0.346 1.00 86.75 177 LEU A O 1
ATOM 1421 N N . LYS A 1 178 ? 19.612 -0.170 1.311 1.00 86.19 178 LYS A N 1
ATOM 1422 C CA . LYS A 1 178 ? 19.994 0.601 2.509 1.00 86.19 178 LYS A CA 1
ATOM 1423 C C . LYS A 1 178 ? 20.819 1.852 2.207 1.00 86.19 178 LYS A C 1
ATOM 1425 O O . LYS A 1 178 ? 20.799 2.786 3.004 1.00 86.19 178 LYS A O 1
ATOM 1430 N N . SER A 1 179 ? 21.542 1.884 1.086 1.00 86.81 179 SER A N 1
ATOM 1431 C CA . SER A 1 179 ? 22.319 3.066 0.692 1.00 86.81 179 SER A CA 1
ATOM 1432 C C . SER A 1 179 ? 21.442 4.227 0.190 1.00 86.81 179 SER A C 1
ATOM 1434 O O . SER A 1 179 ? 21.883 5.379 0.177 1.00 86.81 179 SER A O 1
ATOM 1436 N N . LEU A 1 180 ? 20.181 3.954 -0.165 1.00 89.69 180 LEU A N 1
ATOM 1437 C CA . LEU A 1 180 ? 19.226 4.928 -0.690 1.00 89.69 180 LEU A CA 1
ATOM 1438 C C . LEU A 1 180 ? 18.533 5.712 0.430 1.00 89.69 180 LEU A C 1
ATOM 1440 O O . LEU A 1 180 ? 17.354 5.531 0.719 1.00 89.69 180 LEU A O 1
ATOM 1444 N N . THR A 1 181 ? 19.272 6.626 1.051 1.00 89.94 181 THR A N 1
ATOM 1445 C CA . THR A 1 181 ? 18.802 7.421 2.200 1.00 89.94 181 THR A CA 1
ATOM 1446 C C . THR A 1 181 ? 17.719 8.458 1.884 1.00 89.94 181 THR A C 1
ATOM 1448 O O . THR A 1 181 ? 17.121 8.993 2.814 1.00 89.94 181 THR A O 1
ATOM 1451 N N . SER A 1 182 ? 17.465 8.758 0.604 1.00 93.62 182 SER A N 1
ATOM 1452 C CA . SER A 1 182 ? 16.394 9.671 0.166 1.00 93.62 182 SER A CA 1
ATOM 1453 C C . SER A 1 182 ? 15.194 8.946 -0.451 1.00 93.62 182 SER A C 1
ATOM 1455 O O . SER A 1 182 ? 14.333 9.608 -1.028 1.00 93.62 182 SER A O 1
ATOM 1457 N N . LEU A 1 183 ? 15.151 7.610 -0.392 1.00 95.62 183 LEU A N 1
ATOM 1458 C CA . LEU A 1 183 ? 14.080 6.833 -1.010 1.00 95.62 183 LEU A CA 1
ATOM 1459 C C . LEU A 1 183 ? 12.774 7.045 -0.242 1.00 95.62 183 LEU A C 1
ATOM 1461 O O . LEU A 1 183 ? 12.723 6.763 0.952 1.00 95.62 183 LEU A O 1
ATOM 1465 N N . GLU A 1 184 ? 11.741 7.522 -0.929 1.00 96.50 184 GLU A N 1
ATOM 1466 C CA . GLU A 1 184 ? 10.420 7.824 -0.372 1.00 96.50 184 GLU A CA 1
ATOM 1467 C C . GLU A 1 184 ? 9.407 6.736 -0.767 1.00 96.50 184 GLU A C 1
ATOM 1469 O O . GLU A 1 184 ? 8.668 6.257 0.089 1.00 96.50 184 GLU A O 1
ATOM 1474 N N . SER A 1 185 ? 9.412 6.298 -2.030 1.00 97.56 185 SER A N 1
ATOM 1475 C CA . SER A 1 185 ? 8.489 5.290 -2.568 1.00 97.56 185 SER A CA 1
ATOM 1476 C C . SER A 1 185 ? 9.256 4.084 -3.116 1.00 97.56 185 SER A C 1
ATOM 1478 O O . SER A 1 185 ? 10.170 4.238 -3.932 1.00 97.56 185 SER A O 1
ATOM 1480 N N . LEU A 1 186 ? 8.902 2.881 -2.660 1.00 96.44 186 LEU A N 1
ATOM 1481 C CA . LEU A 1 186 ? 9.485 1.618 -3.110 1.00 96.44 186 LEU A CA 1
ATOM 1482 C C . LEU A 1 186 ? 8.385 0.671 -3.585 1.00 96.44 186 LEU A C 1
ATOM 1484 O O . LEU A 1 186 ? 7.499 0.301 -2.818 1.00 96.44 186 LEU A O 1
ATOM 1488 N N . TRP A 1 187 ? 8.488 0.246 -4.838 1.00 96.69 187 TRP A N 1
ATOM 1489 C CA . TRP A 1 187 ? 7.603 -0.722 -5.465 1.00 96.69 187 TRP A CA 1
ATOM 1490 C C . TRP A 1 187 ? 8.402 -1.961 -5.846 1.00 96.69 187 TRP A C 1
ATOM 1492 O O . TRP A 1 187 ? 9.375 -1.886 -6.599 1.00 96.69 187 TRP A O 1
ATOM 1502 N N . THR A 1 188 ? 7.999 -3.113 -5.328 1.00 94.69 188 THR A N 1
ATOM 1503 C CA . THR A 1 188 ? 8.606 -4.393 -5.680 1.00 94.69 188 THR A CA 1
ATOM 1504 C C . THR A 1 188 ? 7.556 -5.333 -6.239 1.00 94.69 188 THR A C 1
ATOM 1506 O O . THR A 1 188 ? 6.456 -5.447 -5.697 1.00 94.69 188 THR A O 1
ATOM 1509 N N . LEU A 1 189 ? 7.902 -6.010 -7.333 1.00 94.25 189 LEU A N 1
ATOM 1510 C CA . LEU A 1 189 ? 7.027 -6.971 -7.989 1.00 94.25 189 LEU A CA 1
ATOM 1511 C C . LEU A 1 189 ? 7.766 -8.284 -8.243 1.00 94.25 189 LEU A C 1
ATOM 1513 O O . LEU A 1 189 ? 8.795 -8.278 -8.917 1.00 94.25 189 LEU A O 1
ATOM 1517 N N . ASN A 1 190 ? 7.247 -9.399 -7.720 1.00 91.00 190 ASN A N 1
ATOM 1518 C CA . ASN A 1 190 ? 7.752 -10.754 -7.985 1.00 91.00 190 ASN A CA 1
ATOM 1519 C C . ASN A 1 190 ? 9.286 -10.892 -7.869 1.00 91.00 190 ASN A C 1
ATOM 1521 O O . ASN A 1 190 ? 9.983 -11.385 -8.755 1.00 91.00 190 ASN A O 1
ATOM 1525 N N . LEU A 1 191 ? 9.832 -10.389 -6.760 1.00 88.69 191 LEU A N 1
ATOM 1526 C CA . LEU A 1 191 ? 11.240 -10.571 -6.412 1.00 88.69 191 LEU A CA 1
ATOM 1527 C C . LEU A 1 191 ? 11.403 -11.845 -5.570 1.00 88.69 191 LEU A C 1
ATOM 1529 O O . LEU A 1 191 ? 10.767 -11.929 -4.516 1.00 88.69 191 LEU A O 1
ATOM 1533 N N . PRO A 1 192 ? 12.280 -12.790 -5.957 1.00 85.00 192 PRO A N 1
ATOM 1534 C CA . PRO A 1 192 ? 12.444 -14.057 -5.239 1.00 85.00 192 PRO A CA 1
ATOM 1535 C C . PRO A 1 192 ? 13.121 -13.894 -3.871 1.00 85.00 192 PRO A C 1
ATOM 1537 O O . PRO A 1 192 ? 12.853 -14.649 -2.949 1.00 85.00 192 PRO A O 1
ATOM 1540 N N . GLN A 1 193 ? 13.965 -12.873 -3.697 1.00 85.25 193 GLN A N 1
ATOM 1541 C CA . GLN A 1 193 ? 14.671 -12.612 -2.434 1.00 85.25 193 GLN A CA 1
ATOM 1542 C C . GLN A 1 193 ? 13.916 -11.691 -1.464 1.00 85.25 193 GLN A C 1
ATOM 1544 O O . GLN A 1 193 ? 14.495 -11.243 -0.473 1.00 85.25 193 GLN A O 1
ATOM 1549 N N . ILE A 1 194 ? 12.651 -11.359 -1.746 1.00 88.25 194 ILE A N 1
ATOM 1550 C CA . ILE A 1 194 ? 11.920 -10.313 -1.017 1.00 88.25 194 ILE A CA 1
ATOM 1551 C C . ILE A 1 194 ? 11.849 -10.559 0.493 1.00 88.25 194 ILE A C 1
ATOM 1553 O O . ILE A 1 194 ? 12.028 -9.613 1.254 1.00 88.25 194 ILE A O 1
ATOM 1557 N N . GLN A 1 195 ? 11.679 -11.813 0.928 1.00 86.50 195 GLN A N 1
ATOM 1558 C CA . GLN A 1 195 ? 11.628 -12.169 2.348 1.00 86.50 195 GLN A CA 1
ATOM 1559 C C . GLN A 1 195 ? 12.903 -11.707 3.066 1.00 86.50 195 GLN A C 1
ATOM 1561 O O . GLN A 1 195 ? 12.848 -10.976 4.052 1.00 86.50 195 GLN A O 1
ATOM 1566 N N . SER A 1 196 ? 14.065 -12.026 2.487 1.00 84.38 196 SER A N 1
ATOM 1567 C CA . SER A 1 196 ? 15.361 -11.608 3.025 1.00 84.38 196 SER A CA 1
ATOM 1568 C C . SER A 1 196 ? 15.564 -10.088 2.993 1.00 84.38 196 SER A C 1
ATOM 1570 O O . SER A 1 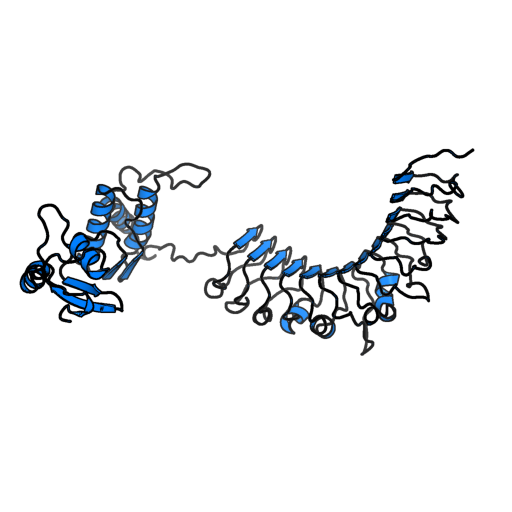196 ? 16.206 -9.537 3.885 1.00 84.38 196 SER A O 1
ATOM 1572 N N . LEU A 1 197 ? 15.011 -9.389 1.992 1.00 84.38 197 LEU A N 1
ATOM 1573 C CA . LEU A 1 197 ? 15.106 -7.930 1.883 1.00 84.38 197 LEU A CA 1
ATOM 1574 C C . LEU A 1 197 ? 14.316 -7.226 2.986 1.00 84.38 197 LEU A C 1
ATOM 1576 O O . LEU A 1 197 ? 14.802 -6.248 3.557 1.00 84.38 197 LEU A O 1
ATOM 1580 N N . VAL A 1 198 ? 13.123 -7.736 3.292 1.00 85.00 198 VAL A N 1
ATOM 1581 C CA . VAL A 1 198 ? 12.270 -7.211 4.360 1.00 85.00 198 VAL A CA 1
ATOM 1582 C C . VAL A 1 198 ? 12.916 -7.457 5.730 1.00 85.00 198 VAL A C 1
ATOM 1584 O O . VAL A 1 198 ? 13.045 -6.511 6.508 1.00 85.00 198 VAL A O 1
ATOM 1587 N N . GLU A 1 199 ? 13.434 -8.664 5.982 1.00 84.81 199 GLU A N 1
ATOM 1588 C CA . GLU A 1 199 ? 14.086 -9.036 7.253 1.00 84.81 199 GLU A CA 1
ATOM 1589 C C . GLU A 1 199 ? 15.397 -8.289 7.510 1.00 84.81 199 GLU A C 1
ATOM 1591 O O . GLU A 1 199 ? 15.665 -7.831 8.622 1.00 84.81 199 GLU A O 1
ATOM 1596 N N . GLN A 1 200 ? 16.237 -8.144 6.481 1.00 81.06 200 GLN A N 1
ATOM 1597 C CA . GLN A 1 200 ? 17.514 -7.443 6.617 1.00 81.06 200 GLN A CA 1
ATOM 1598 C C . GLN A 1 200 ? 17.321 -5.930 6.774 1.00 81.06 200 GLN A C 1
ATOM 1600 O O . GLN A 1 200 ? 18.256 -5.254 7.209 1.00 81.06 200 GLN A O 1
ATOM 1605 N N . GLY A 1 201 ? 16.130 -5.408 6.476 1.00 77.38 201 GLY A N 1
ATOM 1606 C CA . GLY A 1 201 ? 15.722 -4.030 6.719 1.00 77.38 201 GLY A CA 1
ATOM 1607 C C . GLY A 1 201 ? 15.862 -3.134 5.489 1.00 77.38 201 GLY A C 1
ATOM 1608 O O . GLY A 1 201 ? 16.941 -3.005 4.904 1.00 77.38 201 GLY A O 1
ATOM 1609 N N . LEU A 1 202 ? 14.758 -2.470 5.148 1.00 88.38 202 LEU A N 1
ATOM 1610 C CA . LEU A 1 202 ? 14.660 -1.432 4.120 1.00 88.38 202 LEU A CA 1
ATOM 1611 C C . LEU A 1 202 ? 15.163 -0.069 4.655 1.00 88.38 202 LEU A C 1
ATOM 1613 O O . LEU A 1 202 ? 15.271 0.115 5.872 1.00 88.38 202 LEU A O 1
ATOM 1617 N N . PRO A 1 203 ? 15.495 0.905 3.784 1.00 89.00 203 PRO A N 1
ATOM 1618 C CA . PRO A 1 203 ? 15.875 2.249 4.221 1.00 89.00 203 PRO A CA 1
ATOM 1619 C C . PRO A 1 203 ? 14.751 2.949 5.005 1.00 89.00 203 PRO A C 1
ATOM 1621 O O . PRO A 1 203 ? 13.595 2.972 4.590 1.00 89.00 203 PRO A O 1
ATOM 1624 N N . SER A 1 204 ? 15.102 3.575 6.133 1.00 89.69 204 SER A N 1
ATOM 1625 C CA . SER A 1 204 ? 14.145 4.207 7.058 1.00 89.69 204 SER A CA 1
ATOM 1626 C C . SER A 1 204 ? 13.451 5.458 6.508 1.00 89.69 204 SER A C 1
ATOM 1628 O O . SER A 1 204 ? 12.515 5.954 7.137 1.00 89.69 204 SER A O 1
ATOM 1630 N N . SER A 1 205 ? 13.898 5.976 5.361 1.00 92.44 205 SER A N 1
ATOM 1631 C CA . SER A 1 205 ? 13.295 7.107 4.649 1.00 92.44 205 SER A CA 1
ATOM 1632 C C . SER A 1 205 ? 12.010 6.742 3.902 1.00 92.44 205 SER A C 1
ATOM 1634 O O . SER A 1 205 ? 11.241 7.643 3.570 1.00 92.44 205 SER A O 1
ATOM 1636 N N . VAL A 1 206 ? 11.767 5.449 3.649 1.00 95.06 206 VAL A N 1
ATOM 1637 C CA . VAL A 1 206 ? 10.622 4.980 2.856 1.00 95.06 206 VAL A CA 1
ATOM 1638 C C . VAL A 1 206 ? 9.322 5.342 3.565 1.00 95.06 206 VAL A C 1
ATOM 1640 O O . VAL A 1 206 ? 9.079 4.916 4.695 1.00 95.06 206 VAL A O 1
ATOM 1643 N N . SER A 1 207 ? 8.491 6.130 2.887 1.00 95.81 207 SER A N 1
ATOM 1644 C CA . SER A 1 207 ? 7.159 6.538 3.331 1.00 95.81 207 SER A CA 1
ATOM 1645 C C . SER A 1 207 ? 6.051 5.723 2.670 1.00 95.81 207 SER A C 1
ATOM 1647 O O . SER A 1 207 ? 4.969 5.575 3.244 1.00 95.81 207 SER A O 1
ATOM 1649 N N . GLU A 1 208 ? 6.327 5.142 1.507 1.00 97.38 208 GLU A N 1
ATOM 1650 C CA . GLU A 1 208 ? 5.388 4.334 0.745 1.00 97.38 208 GLU A CA 1
ATOM 1651 C C . GLU A 1 208 ? 6.049 3.039 0.257 1.00 97.38 208 GLU A C 1
ATOM 1653 O O . GLU A 1 208 ? 7.070 3.070 -0.431 1.00 97.38 208 GLU A O 1
ATOM 1658 N N . LEU A 1 209 ? 5.456 1.896 0.609 1.00 96.38 209 LEU A N 1
ATOM 1659 C CA . LEU A 1 209 ? 5.948 0.569 0.242 1.00 96.38 209 LEU A CA 1
ATOM 1660 C C . LEU A 1 209 ? 4.842 -0.244 -0.433 1.00 96.38 209 LEU A C 1
ATOM 1662 O O . LEU A 1 209 ? 3.778 -0.460 0.149 1.00 96.38 209 LEU A O 1
ATOM 1666 N N . HIS A 1 210 ? 5.124 -0.730 -1.638 1.00 96.81 210 HIS A N 1
ATOM 1667 C CA . HIS A 1 210 ? 4.257 -1.618 -2.408 1.00 96.81 210 HIS A CA 1
ATOM 1668 C C . HIS A 1 210 ? 4.951 -2.963 -2.610 1.00 96.81 210 HIS A C 1
ATOM 1670 O O . HIS A 1 210 ? 5.986 -3.037 -3.270 1.00 96.81 210 HIS A O 1
ATOM 1676 N N . LEU A 1 211 ? 4.370 -4.017 -2.042 1.00 94.69 211 LEU A N 1
ATOM 1677 C CA . LEU A 1 211 ? 4.799 -5.406 -2.183 1.00 94.69 211 LEU A CA 1
ATOM 1678 C C . LEU A 1 211 ? 3.765 -6.139 -3.041 1.00 94.69 211 LEU A C 1
ATOM 1680 O O . LEU A 1 211 ? 2.648 -6.398 -2.590 1.00 94.69 211 LEU A O 1
ATOM 1684 N N . CYS A 1 212 ? 4.117 -6.459 -4.282 1.00 95.44 212 CYS A N 1
ATOM 1685 C CA . CYS A 1 212 ? 3.170 -6.966 -5.271 1.00 95.44 212 CYS A CA 1
ATOM 1686 C C . CYS A 1 212 ? 3.630 -8.317 -5.846 1.00 95.44 212 CYS A C 1
ATOM 1688 O O . CYS A 1 212 ? 4.784 -8.473 -6.227 1.00 95.44 212 CYS A O 1
ATOM 1690 N N . PHE A 1 213 ? 2.727 -9.291 -5.976 1.00 93.06 213 PHE A N 1
ATOM 1691 C CA . PHE A 1 213 ? 3.007 -10.581 -6.638 1.00 93.06 213 PHE A CA 1
ATOM 1692 C C . PHE A 1 213 ? 4.223 -11.326 -6.065 1.00 93.06 213 PHE A C 1
ATOM 1694 O O . PHE A 1 213 ? 5.055 -11.825 -6.816 1.00 93.06 213 PHE A O 1
ATOM 1701 N N . HIS A 1 214 ? 4.374 -11.355 -4.740 1.00 91.12 214 HIS A N 1
ATOM 1702 C CA . HIS A 1 214 ? 5.493 -12.040 -4.098 1.00 91.12 214 HIS A CA 1
ATOM 1703 C C . HIS A 1 214 ? 5.085 -13.412 -3.562 1.00 91.12 214 HIS A C 1
ATOM 1705 O O . HIS A 1 214 ? 4.489 -13.513 -2.488 1.00 91.12 214 HIS A O 1
ATOM 1711 N N . ASP A 1 215 ? 5.471 -14.464 -4.284 1.00 87.81 215 ASP A N 1
ATOM 1712 C CA . ASP A 1 215 ? 5.221 -15.850 -3.877 1.00 87.81 215 ASP A CA 1
ATOM 1713 C C . ASP A 1 215 ? 6.064 -16.259 -2.665 1.00 87.81 215 ASP A C 1
ATOM 1715 O O . ASP A 1 215 ? 5.586 -16.984 -1.808 1.00 87.81 215 ASP A O 1
ATOM 1719 N N . GLU A 1 216 ? 7.283 -15.738 -2.526 1.00 86.94 216 GLU A N 1
ATOM 1720 C CA . GLU A 1 216 ? 8.188 -16.083 -1.419 1.00 86.94 216 GLU A CA 1
ATOM 1721 C C . GLU A 1 216 ? 7.984 -15.218 -0.162 1.00 86.94 216 GLU A C 1
ATOM 1723 O O . GLU A 1 216 ? 8.703 -15.369 0.822 1.00 86.94 216 GLU A O 1
ATOM 1728 N N . LEU A 1 217 ? 7.013 -14.298 -0.143 1.00 88.94 217 LEU A N 1
ATOM 1729 C CA . LEU A 1 217 ? 6.773 -13.433 1.017 1.00 88.94 217 LEU A CA 1
ATOM 1730 C C . LEU A 1 217 ? 5.902 -14.146 2.059 1.00 88.94 217 LEU A C 1
ATOM 1732 O O . LEU A 1 217 ? 4.696 -14.297 1.871 1.00 88.94 217 LEU A O 1
ATOM 1736 N N . HIS A 1 218 ? 6.522 -14.567 3.159 1.00 87.44 218 HIS A N 1
ATOM 1737 C CA . HIS A 1 218 ? 5.893 -15.347 4.232 1.00 87.44 218 HIS A CA 1
ATOM 1738 C C . HIS A 1 218 ? 5.639 -14.501 5.485 1.00 87.44 218 HIS A C 1
ATOM 1740 O O . HIS A 1 218 ? 4.660 -14.726 6.195 1.00 87.44 218 HIS A O 1
ATOM 1746 N N . SER A 1 219 ? 6.519 -13.533 5.761 1.00 85.25 219 SER A N 1
ATOM 1747 C CA . SER A 1 219 ? 6.472 -12.679 6.949 1.00 85.25 219 SER A CA 1
ATOM 1748 C C . SER A 1 219 ? 6.954 -11.266 6.632 1.00 85.25 219 SER A C 1
ATOM 1750 O O . SER A 1 219 ? 7.791 -11.054 5.758 1.00 85.25 219 SER A O 1
ATOM 1752 N N . LEU A 1 220 ? 6.443 -10.295 7.384 1.00 86.44 220 LEU A N 1
ATOM 1753 C CA . LEU A 1 220 ? 6.833 -8.887 7.303 1.00 86.44 220 LEU A CA 1
ATOM 1754 C C . LEU A 1 220 ? 7.732 -8.442 8.470 1.00 86.44 220 LEU A C 1
ATOM 1756 O O . LEU A 1 220 ? 7.881 -7.242 8.723 1.00 86.44 220 LEU A O 1
ATOM 1760 N N . GLN A 1 221 ? 8.316 -9.389 9.211 1.00 82.50 221 GLN A N 1
ATOM 1761 C CA . GLN A 1 221 ? 9.292 -9.069 10.253 1.00 82.50 221 GLN A CA 1
ATOM 1762 C C . GLN A 1 221 ? 10.413 -8.187 9.678 1.00 82.50 221 GLN A C 1
ATOM 1764 O O . GLN A 1 221 ? 11.007 -8.504 8.654 1.00 82.50 221 GLN A O 1
ATOM 1769 N N . GLY A 1 222 ? 10.684 -7.059 10.339 1.00 80.81 222 GLY A N 1
ATOM 1770 C CA . GLY A 1 222 ? 11.691 -6.079 9.909 1.00 80.81 222 GLY A CA 1
ATOM 1771 C C . GLY A 1 222 ? 11.126 -4.715 9.500 1.00 80.81 222 GLY A C 1
ATOM 1772 O O . GLY A 1 222 ? 11.849 -3.719 9.577 1.00 80.81 222 GLY A O 1
ATOM 1773 N N . LEU A 1 223 ? 9.827 -4.613 9.180 1.00 86.69 223 LEU A N 1
ATOM 1774 C CA . LEU A 1 223 ? 9.193 -3.322 8.849 1.00 86.69 223 LEU A CA 1
ATOM 1775 C C . LEU A 1 223 ? 9.055 -2.373 10.055 1.00 86.69 223 LEU A C 1
ATOM 1777 O O . LEU A 1 223 ? 8.951 -1.161 9.874 1.00 86.69 223 LEU A O 1
ATOM 1781 N N . GLN A 1 224 ? 9.132 -2.896 11.281 1.00 84.38 224 GLN A N 1
ATOM 1782 C CA . GLN A 1 224 ? 9.028 -2.145 12.540 1.00 84.38 224 GLN A CA 1
ATOM 1783 C C . GLN A 1 224 ? 10.009 -0.962 12.663 1.00 84.38 224 GLN A C 1
ATOM 1785 O O . GLN A 1 224 ? 9.740 -0.002 13.379 1.00 84.38 224 GLN A O 1
ATOM 1790 N N . HIS A 1 225 ? 11.152 -1.011 11.970 1.00 85.25 225 HIS A N 1
ATOM 1791 C CA . HIS A 1 225 ? 12.176 0.040 12.017 1.00 85.25 225 HIS A CA 1
ATOM 1792 C C . HIS A 1 225 ? 11.903 1.212 11.057 1.00 85.25 225 HIS A C 1
ATOM 1794 O O . HIS A 1 225 ? 12.605 2.227 11.104 1.00 85.25 225 HIS A O 1
ATOM 1800 N N . LEU A 1 226 ? 10.901 1.093 10.180 1.00 88.69 226 LEU A N 1
ATOM 1801 C CA . LEU A 1 226 ? 10.581 2.085 9.155 1.00 88.69 226 LEU A CA 1
ATOM 1802 C C . LEU A 1 226 ? 9.698 3.199 9.722 1.00 88.69 226 LEU A C 1
ATOM 1804 O O . LEU A 1 226 ? 8.522 3.314 9.399 1.00 88.69 226 LEU A O 1
ATOM 1808 N N . ASN A 1 227 ? 10.289 4.056 10.553 1.00 87.88 227 ASN A N 1
ATOM 1809 C CA . ASN A 1 227 ? 9.580 5.141 11.248 1.00 87.88 227 ASN A CA 1
ATOM 1810 C C . ASN A 1 227 ? 8.979 6.217 10.322 1.00 87.88 227 ASN A C 1
ATOM 1812 O O . ASN A 1 227 ? 8.254 7.087 10.799 1.00 87.88 227 ASN A O 1
ATOM 1816 N N . SER A 1 228 ? 9.313 6.207 9.028 1.00 93.06 228 SER A N 1
ATOM 1817 C CA . SER A 1 228 ? 8.737 7.122 8.035 1.00 93.06 228 SER A CA 1
ATOM 1818 C C . SER A 1 228 ? 7.581 6.495 7.256 1.00 93.06 228 SER A C 1
ATOM 1820 O O . SER A 1 228 ? 6.887 7.225 6.551 1.00 93.06 228 SER A O 1
ATOM 1822 N N . LEU A 1 229 ? 7.363 5.177 7.371 1.00 94.62 229 LEU A N 1
ATOM 1823 C CA . LEU A 1 229 ? 6.412 4.435 6.548 1.00 94.62 229 LEU A CA 1
ATOM 1824 C C . LEU A 1 229 ? 4.982 4.834 6.903 1.00 94.62 229 LEU A C 1
ATOM 1826 O O . LEU A 1 229 ? 4.525 4.593 8.018 1.00 94.62 229 LEU A O 1
ATOM 1830 N N . GLN A 1 230 ? 4.280 5.433 5.947 1.00 95.12 230 GLN A N 1
ATOM 1831 C CA . GLN A 1 230 ? 2.906 5.916 6.085 1.00 95.12 230 GLN A CA 1
ATOM 1832 C C . GLN A 1 230 ? 1.914 5.035 5.337 1.00 95.12 230 GLN A C 1
ATOM 1834 O O . GLN A 1 230 ? 0.788 4.872 5.812 1.00 95.12 230 GLN A O 1
ATOM 1839 N N . ASN A 1 231 ? 2.322 4.481 4.193 1.00 96.50 231 ASN A N 1
ATOM 1840 C CA . ASN A 1 231 ? 1.460 3.700 3.317 1.00 96.50 231 ASN A CA 1
ATOM 1841 C C . ASN A 1 231 ? 2.110 2.354 2.996 1.00 96.50 231 ASN A C 1
ATOM 1843 O O . ASN A 1 231 ? 3.211 2.308 2.446 1.00 96.50 231 ASN A O 1
ATOM 1847 N N . LEU A 1 232 ? 1.411 1.269 3.319 1.00 95.44 232 LEU A N 1
ATOM 1848 C CA . LEU A 1 232 ? 1.820 -0.092 3.000 1.00 95.44 232 LEU A CA 1
ATOM 1849 C C . LEU A 1 232 ? 0.740 -0.768 2.160 1.00 95.44 232 LEU A C 1
ATOM 1851 O O . LEU A 1 232 ? -0.416 -0.877 2.581 1.00 95.44 232 LEU A O 1
ATOM 1855 N N . TYR A 1 233 ? 1.136 -1.240 0.986 1.00 95.81 233 TYR A N 1
ATOM 1856 C CA . TYR A 1 233 ? 0.282 -1.968 0.061 1.00 95.81 233 TYR A CA 1
ATOM 1857 C C . TYR A 1 233 ? 0.872 -3.352 -0.168 1.00 95.81 233 TYR A C 1
ATOM 1859 O O . TYR A 1 233 ? 2.024 -3.488 -0.570 1.00 95.81 233 TYR A O 1
ATOM 1867 N N . ILE A 1 234 ? 0.076 -4.380 0.093 1.00 94.31 234 ILE A N 1
ATOM 1868 C CA . ILE A 1 234 ? 0.443 -5.778 -0.103 1.00 94.31 234 ILE A CA 1
ATOM 1869 C C . ILE A 1 234 ? -0.587 -6.358 -1.054 1.00 94.31 234 ILE A C 1
ATOM 1871 O O . ILE A 1 234 ? -1.769 -6.431 -0.721 1.00 94.31 234 ILE A O 1
ATOM 1875 N N . THR A 1 235 ? -0.164 -6.734 -2.254 1.00 95.00 235 THR A N 1
ATOM 1876 C CA . THR A 1 235 ? -1.075 -7.249 -3.274 1.00 95.00 235 THR A CA 1
ATOM 1877 C C . THR A 1 235 ? -0.572 -8.571 -3.831 1.00 95.00 235 THR A C 1
ATOM 1879 O O . THR A 1 235 ? 0.617 -8.726 -4.102 1.00 95.00 235 THR A O 1
ATOM 1882 N N . ASN A 1 236 ? -1.470 -9.534 -4.035 1.00 93.88 236 ASN A N 1
ATOM 1883 C CA . ASN A 1 236 ? -1.152 -10.805 -4.695 1.00 93.88 236 ASN A CA 1
ATOM 1884 C C . ASN A 1 236 ? 0.018 -11.567 -4.033 1.00 93.88 236 ASN A C 1
ATOM 1886 O O . ASN A 1 236 ? 0.902 -12.048 -4.730 1.00 93.88 236 ASN A O 1
ATOM 1890 N N . CYS A 1 237 ? 0.064 -11.649 -2.701 1.00 91.31 237 CYS A N 1
ATOM 1891 C CA . CYS A 1 237 ? 1.115 -12.375 -1.972 1.00 91.31 237 CYS A CA 1
ATOM 1892 C C . CYS A 1 237 ? 0.533 -13.678 -1.389 1.00 91.31 237 CYS A C 1
ATOM 1894 O O . CYS A 1 237 ? -0.054 -13.649 -0.304 1.00 91.31 237 CYS A O 1
ATOM 1896 N N . PRO A 1 238 ? 0.607 -14.817 -2.107 1.00 89.75 238 PRO A N 1
ATOM 1897 C CA . PRO A 1 238 ? -0.139 -16.017 -1.743 1.00 89.75 238 PRO A CA 1
ATOM 1898 C C . PRO A 1 238 ? 0.416 -16.769 -0.537 1.00 89.75 238 PRO A C 1
ATOM 1900 O O . PRO A 1 238 ? -0.373 -17.415 0.138 1.00 89.75 238 PRO A O 1
ATOM 1903 N N . GLN A 1 239 ? 1.715 -16.705 -0.235 1.00 89.50 239 GLN A N 1
ATOM 1904 C CA . GLN A 1 239 ? 2.297 -17.424 0.914 1.00 89.50 239 GLN A CA 1
ATOM 1905 C C . GLN A 1 239 ? 2.253 -16.637 2.230 1.00 89.50 239 GLN A C 1
ATOM 1907 O O . GLN A 1 239 ? 2.648 -17.164 3.269 1.00 89.50 239 GLN A O 1
ATOM 1912 N N . LEU A 1 240 ? 1.742 -15.404 2.223 1.00 88.56 240 LEU A N 1
ATOM 1913 C CA . LEU A 1 240 ? 1.603 -14.607 3.436 1.00 88.56 240 LEU A CA 1
ATOM 1914 C C . LEU A 1 240 ? 0.470 -15.181 4.299 1.00 88.56 240 LEU A C 1
ATOM 1916 O O . LEU A 1 240 ? -0.701 -15.026 3.958 1.00 88.56 240 LEU A O 1
ATOM 1920 N N . GLN A 1 241 ? 0.824 -15.853 5.400 1.00 85.62 241 GLN A N 1
ATOM 1921 C CA . GLN A 1 241 ? -0.133 -16.582 6.246 1.00 85.62 241 GLN A CA 1
ATOM 1922 C C . GLN A 1 241 ? -0.620 -15.785 7.456 1.00 85.62 241 GLN A C 1
ATOM 1924 O O . GLN A 1 241 ? -1.809 -15.800 7.757 1.00 85.62 241 GLN A O 1
ATOM 1929 N N . SER A 1 242 ? 0.260 -15.072 8.155 1.00 80.88 242 SER A N 1
ATOM 1930 C CA . SER A 1 242 ? -0.119 -14.307 9.347 1.00 80.88 242 SER A CA 1
ATOM 1931 C C . SER A 1 242 ? 0.733 -13.062 9.501 1.00 80.88 242 SER A C 1
ATOM 1933 O O . SER A 1 242 ? 1.927 -13.063 9.202 1.00 80.88 242 SER A O 1
ATOM 1935 N N . LEU A 1 243 ? 0.123 -12.009 10.029 1.00 80.50 243 LEU A N 1
ATOM 1936 C CA . LEU A 1 243 ? 0.806 -10.779 10.398 1.00 80.50 243 LEU A CA 1
ATOM 1937 C C . LEU A 1 243 ? 0.931 -10.732 11.929 1.00 80.50 243 LEU A C 1
ATOM 1939 O O . LEU A 1 243 ? -0.077 -10.677 12.625 1.00 80.50 243 LEU A O 1
ATOM 1943 N N . GLU A 1 244 ? 2.158 -10.810 12.452 1.00 68.62 244 GLU A N 1
ATOM 1944 C CA . GLU A 1 244 ? 2.440 -10.867 13.898 1.00 68.62 244 GLU A CA 1
ATOM 1945 C C . GLU A 1 244 ? 2.252 -9.513 14.620 1.00 68.62 244 GLU A C 1
ATOM 1947 O O . GLU A 1 244 ? 2.297 -8.445 14.004 1.00 68.62 244 GLU A O 1
ATOM 1952 N N . GLU A 1 245 ? 2.076 -9.552 15.951 1.00 60.66 245 GLU A N 1
ATOM 1953 C CA . GLU A 1 245 ? 1.719 -8.401 16.807 1.00 60.66 245 GLU A CA 1
ATOM 1954 C C . GLU A 1 245 ? 2.723 -7.228 16.807 1.00 60.66 245 GLU A C 1
ATOM 1956 O O . GLU A 1 245 ? 2.380 -6.135 17.244 1.00 60.66 245 GLU A O 1
ATOM 1961 N N . SER A 1 246 ? 3.950 -7.390 16.312 1.00 59.94 246 SER A N 1
ATOM 1962 C CA . SER A 1 246 ? 4.985 -6.340 16.359 1.00 59.94 246 SER A CA 1
ATOM 1963 C C . SER A 1 246 ? 5.546 -5.953 14.990 1.00 59.94 246 SER A C 1
ATOM 1965 O O . SER A 1 246 ? 6.677 -5.487 14.882 1.00 59.94 246 SER A O 1
ATOM 1967 N N . VAL A 1 247 ? 4.782 -6.168 13.922 1.00 71.12 247 VAL A N 1
ATOM 1968 C CA . VAL A 1 247 ? 5.284 -6.006 12.550 1.00 71.12 247 VAL A CA 1
ATOM 1969 C C . VAL A 1 247 ? 5.312 -4.547 12.082 1.00 71.12 247 VAL A C 1
ATOM 1971 O O . VAL A 1 247 ? 6.197 -4.165 11.314 1.00 71.12 247 VAL A O 1
ATOM 1974 N N . PHE A 1 248 ? 4.349 -3.724 12.505 1.00 84.50 248 PHE A N 1
ATOM 1975 C CA . PHE A 1 248 ? 4.107 -2.422 11.881 1.00 84.50 248 PHE A CA 1
ATOM 1976 C C . PHE A 1 248 ? 4.747 -1.247 12.640 1.00 84.50 248 PHE A C 1
ATOM 1978 O O . PHE A 1 248 ? 4.684 -1.197 13.869 1.00 84.50 248 PHE A O 1
ATOM 1985 N N . PRO A 1 249 ? 5.323 -0.257 11.929 1.00 86.12 249 PRO A N 1
ATOM 1986 C CA . PRO A 1 249 ? 5.847 0.954 12.548 1.00 86.12 249 PRO A CA 1
ATOM 1987 C C . PRO A 1 249 ? 4.716 1.876 13.025 1.00 86.12 249 PRO A C 1
ATOM 1989 O O . PRO A 1 249 ? 3.632 1.929 12.441 1.00 86.12 249 PRO A O 1
ATOM 1992 N N . SER A 1 250 ? 4.989 2.675 14.060 1.00 87.00 250 SER A N 1
ATOM 1993 C CA . SER A 1 250 ? 4.014 3.604 14.656 1.00 87.00 250 SER A CA 1
ATOM 1994 C C . SER A 1 250 ? 3.593 4.758 13.738 1.00 87.00 250 SER A C 1
ATOM 1996 O O . SER A 1 250 ? 2.641 5.467 14.052 1.00 87.00 250 SER A O 1
ATOM 1998 N N . SER A 1 251 ? 4.267 4.955 12.605 1.00 89.69 251 SER A N 1
ATOM 1999 C CA . SER A 1 251 ? 3.949 5.960 11.583 1.00 89.69 251 SER A CA 1
ATOM 2000 C C . SER A 1 251 ? 2.887 5.519 10.568 1.00 89.69 251 SER A C 1
ATOM 2002 O O . SER A 1 251 ? 2.406 6.355 9.800 1.00 89.69 251 SER A O 1
ATOM 2004 N N . LEU A 1 252 ? 2.539 4.227 10.531 1.00 91.62 252 LEU A N 1
ATOM 2005 C CA . LEU A 1 252 ? 1.722 3.651 9.464 1.00 91.62 252 LEU A CA 1
ATOM 2006 C C . LEU A 1 252 ? 0.270 4.148 9.516 1.00 91.62 252 LEU A C 1
ATOM 2008 O O . LEU A 1 252 ? -0.491 3.808 10.416 1.00 91.62 252 LEU A O 1
ATOM 2012 N N . SER A 1 253 ? -0.134 4.900 8.492 1.00 92.62 253 SER A N 1
ATOM 2013 C CA . SER A 1 253 ? -1.460 5.521 8.390 1.00 92.62 253 SER A CA 1
ATOM 2014 C C . SER A 1 253 ? -2.447 4.728 7.530 1.00 92.62 253 SER A C 1
ATOM 2016 O O . SER A 1 253 ? -3.652 4.746 7.800 1.00 92.62 253 SER A O 1
ATOM 2018 N N . THR A 1 254 ? -1.941 4.040 6.503 1.00 93.25 254 THR A N 1
ATOM 2019 C CA . THR A 1 254 ? -2.728 3.309 5.509 1.00 93.25 254 THR A CA 1
ATOM 2020 C C . THR A 1 254 ? -2.144 1.919 5.304 1.00 93.25 254 THR A C 1
ATOM 2022 O O . THR A 1 254 ? -0.977 1.785 4.935 1.00 93.25 254 THR A O 1
ATOM 2025 N N . LEU A 1 255 ? -2.977 0.893 5.482 1.00 92.62 255 LEU A N 1
ATOM 2026 C CA . LEU A 1 255 ? -2.658 -0.497 5.169 1.00 92.62 255 LEU A CA 1
ATOM 2027 C C . LEU A 1 255 ? -3.681 -1.043 4.174 1.00 92.62 255 LEU A C 1
ATOM 2029 O O . LEU A 1 255 ? -4.881 -1.077 4.457 1.00 92.62 255 LEU A O 1
ATOM 2033 N N . THR A 1 256 ? -3.201 -1.485 3.016 1.00 93.44 256 THR A N 1
ATOM 2034 C CA . THR A 1 256 ? -4.018 -2.181 2.020 1.00 93.44 256 THR A CA 1
ATOM 2035 C C . THR A 1 256 ? -3.476 -3.583 1.801 1.00 93.44 256 THR A C 1
ATOM 2037 O O . THR A 1 256 ? -2.299 -3.743 1.490 1.00 93.44 256 THR A O 1
ATOM 2040 N N . ILE A 1 257 ? -4.339 -4.586 1.933 1.00 92.25 257 ILE A N 1
ATOM 2041 C CA . ILE A 1 257 ? -4.037 -5.987 1.649 1.00 92.25 257 ILE A CA 1
ATOM 2042 C C . ILE A 1 257 ? -5.043 -6.475 0.608 1.00 92.25 257 ILE A C 1
ATOM 2044 O O . ILE A 1 257 ? -6.243 -6.539 0.871 1.00 92.25 257 ILE A O 1
ATOM 2048 N N . GLU A 1 258 ? -4.575 -6.814 -0.587 1.00 93.88 258 GLU A N 1
ATOM 2049 C CA . GLU A 1 258 ? -5.423 -7.327 -1.661 1.00 93.88 258 GLU A CA 1
ATOM 2050 C C . GLU A 1 258 ? -4.940 -8.694 -2.149 1.00 93.88 258 GLU A C 1
ATOM 2052 O O . GLU A 1 258 ? -3.753 -8.910 -2.381 1.00 93.88 258 GLU A O 1
ATOM 2057 N N . ASN A 1 259 ? -5.880 -9.610 -2.376 1.00 92.31 259 ASN A N 1
ATOM 2058 C CA . ASN A 1 259 ? -5.637 -10.896 -3.027 1.00 92.31 259 ASN A CA 1
ATOM 2059 C C . ASN A 1 259 ? -4.522 -11.720 -2.355 1.00 92.31 259 ASN A C 1
ATOM 2061 O O . ASN A 1 259 ? -3.622 -12.227 -3.022 1.00 92.31 259 ASN A O 1
ATOM 2065 N N . CYS A 1 260 ? -4.566 -11.822 -1.025 1.00 90.44 260 CYS A N 1
ATOM 2066 C CA . CYS A 1 260 ? -3.674 -12.670 -0.232 1.00 90.44 260 CYS A CA 1
ATOM 2067 C C . CYS A 1 260 ? -4.465 -13.907 0.239 1.00 90.44 260 CYS A C 1
ATOM 2069 O O . CYS A 1 260 ? -5.090 -13.861 1.300 1.00 90.44 260 CYS A O 1
ATOM 2071 N N . PRO A 1 261 ? -4.528 -14.987 -0.568 1.00 88.75 261 PRO A N 1
ATOM 2072 C CA . PRO A 1 261 ? -5.445 -16.105 -0.349 1.00 88.75 261 PRO A CA 1
ATOM 2073 C C . PRO A 1 261 ? -5.234 -16.877 0.952 1.00 88.75 261 PRO A C 1
ATOM 2075 O O . PRO A 1 261 ? -6.231 -17.292 1.533 1.00 88.75 261 PRO A O 1
ATOM 2078 N N . ASN A 1 262 ? -3.988 -17.042 1.407 1.00 89.06 262 ASN A N 1
ATOM 2079 C CA . ASN A 1 262 ? -3.659 -17.838 2.596 1.00 89.06 262 ASN A CA 1
ATOM 2080 C C . ASN A 1 262 ? -3.526 -17.011 3.881 1.00 89.06 262 ASN A C 1
ATOM 2082 O O . ASN A 1 262 ? -3.165 -17.575 4.912 1.00 89.06 262 ASN A O 1
ATOM 2086 N N . LEU A 1 263 ? -3.793 -15.702 3.835 1.00 87.88 263 LEU A N 1
ATOM 2087 C CA . LEU A 1 263 ? -3.716 -14.851 5.018 1.00 87.88 263 LEU A CA 1
ATOM 2088 C C . LEU A 1 263 ? -4.844 -15.231 5.981 1.00 87.88 263 LEU A C 1
ATOM 2090 O O . LEU A 1 263 ? -6.005 -15.010 5.655 1.00 87.88 263 LEU A O 1
ATOM 2094 N N . GLN A 1 264 ? -4.489 -15.791 7.135 1.00 85.31 264 GLN A N 1
ATOM 2095 C CA . GLN A 1 264 ? -5.398 -16.320 8.153 1.00 85.31 264 GLN A CA 1
ATOM 2096 C C . GLN A 1 264 ? -5.712 -15.302 9.247 1.00 85.31 264 GLN A C 1
ATOM 2098 O O . GLN A 1 264 ? -6.852 -15.227 9.686 1.00 85.31 264 GLN A O 1
ATOM 2103 N N . SER A 1 265 ? -4.746 -14.481 9.666 1.00 80.94 265 SER A N 1
ATOM 2104 C CA . SER A 1 265 ? -4.938 -13.558 10.791 1.00 80.94 265 SER A CA 1
ATOM 2105 C C . SER A 1 265 ? -4.217 -12.219 10.620 1.00 80.94 265 SER A C 1
ATOM 2107 O O . SER A 1 265 ? -3.191 -12.106 9.941 1.00 80.94 265 SER A O 1
ATOM 2109 N N . LEU A 1 266 ? -4.779 -11.188 11.260 1.00 80.69 266 LEU A N 1
ATOM 2110 C CA . LEU A 1 266 ? -4.179 -9.864 11.429 1.00 80.69 266 LEU A CA 1
ATOM 2111 C C . LEU A 1 266 ? -3.803 -9.622 12.903 1.00 80.69 266 LEU A C 1
ATOM 2113 O O . LEU A 1 266 ? -4.455 -10.168 13.795 1.00 80.69 266 LEU A O 1
ATOM 2117 N N . PRO A 1 267 ? -2.827 -8.744 13.190 1.00 74.81 267 PRO A N 1
ATOM 2118 C CA . PRO A 1 267 ? -2.359 -8.506 14.543 1.00 74.81 267 PRO A CA 1
ATOM 2119 C C . PRO A 1 267 ? -3.273 -7.518 15.264 1.00 74.81 267 PRO A C 1
ATOM 2121 O O . PRO A 1 267 ? -2.975 -6.330 15.329 1.00 74.81 267 PRO A O 1
ATOM 2124 N N . VAL A 1 268 ? -4.382 -7.987 15.838 1.00 66.25 268 VAL A N 1
ATOM 2125 C CA . VAL A 1 268 ? -5.395 -7.115 16.472 1.00 66.25 268 VAL A CA 1
ATOM 2126 C C . VAL A 1 268 ? -4.800 -6.234 17.581 1.00 66.25 268 VAL A C 1
ATOM 2128 O O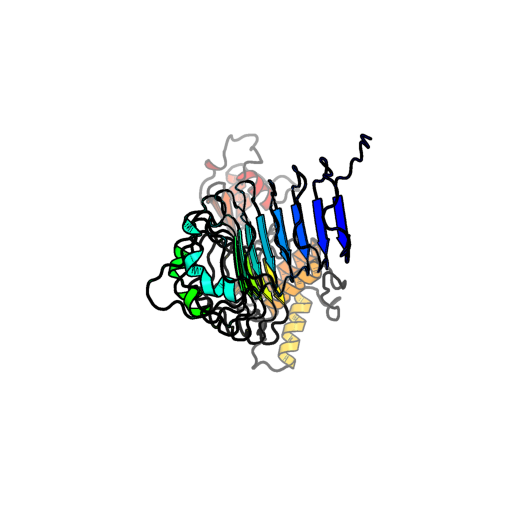 . VAL A 1 268 ? -5.082 -5.039 17.636 1.00 66.25 268 VAL A O 1
ATOM 2131 N N . LYS A 1 269 ? -3.923 -6.786 18.431 1.00 65.00 269 LYS A N 1
ATOM 2132 C CA . LYS A 1 269 ? -3.231 -6.042 19.506 1.00 65.00 269 LYS A CA 1
ATOM 2133 C C . LYS A 1 269 ? -2.002 -5.261 19.025 1.00 65.00 269 LYS A C 1
ATOM 2135 O O . LYS A 1 269 ? -1.501 -4.409 19.752 1.00 65.00 269 LYS A O 1
ATOM 2140 N N . GLY A 1 270 ? -1.531 -5.560 17.817 1.00 66.44 270 GLY A N 1
ATOM 2141 C CA . GLY A 1 270 ? -0.313 -5.024 17.215 1.00 66.44 270 GLY A CA 1
ATOM 2142 C C . GLY A 1 270 ? -0.522 -3.929 16.176 1.00 66.44 270 GLY A C 1
ATOM 2143 O O . GLY A 1 270 ? 0.444 -3.448 15.582 1.00 66.44 270 GLY A O 1
ATOM 2144 N N . MET A 1 271 ? -1.774 -3.546 15.912 1.00 79.19 271 MET A N 1
ATOM 2145 C CA . MET A 1 271 ? -2.063 -2.484 14.953 1.00 79.19 271 MET A CA 1
ATOM 2146 C C . MET A 1 271 ? -1.575 -1.127 15.493 1.00 79.19 271 MET A C 1
ATOM 2148 O O . MET A 1 271 ? -1.840 -0.790 16.650 1.00 79.19 271 MET A O 1
ATOM 2152 N N . PRO A 1 272 ? -0.898 -0.308 14.670 1.00 80.44 272 PRO A N 1
ATOM 2153 C CA . PRO A 1 272 ? -0.417 0.998 15.096 1.00 80.44 272 PRO A CA 1
ATOM 2154 C C . PRO A 1 272 ? -1.590 1.964 15.304 1.00 80.44 272 PRO A C 1
ATOM 2156 O O . PRO A 1 272 ? -2.519 2.023 14.500 1.00 80.44 272 PRO A O 1
ATOM 2159 N N . SER A 1 273 ? -1.529 2.773 16.365 1.00 82.12 273 SER A N 1
ATOM 2160 C CA . SER A 1 273 ? -2.584 3.740 16.716 1.00 82.12 273 SER A CA 1
ATOM 2161 C C . SER A 1 273 ? -2.765 4.875 15.700 1.00 82.12 273 SER A C 1
ATOM 2163 O O . SER A 1 273 ? -3.773 5.577 15.734 1.00 82.12 273 SER A O 1
ATOM 2165 N N . SER A 1 274 ? -1.802 5.064 14.798 1.00 85.81 274 SER A N 1
ATOM 2166 C CA . SER A 1 274 ? -1.849 6.028 13.695 1.00 85.81 274 SER A CA 1
ATOM 2167 C C . SER A 1 274 ? -2.641 5.535 12.480 1.00 85.81 274 SER A C 1
ATOM 2169 O O . SER A 1 274 ? -2.902 6.330 11.571 1.00 85.81 274 SER A O 1
ATOM 2171 N N . LEU A 1 275 ? -3.047 4.260 12.450 1.00 86.94 275 LEU A N 1
ATOM 2172 C CA . LEU A 1 275 ? -3.751 3.678 11.316 1.00 86.94 275 LEU A CA 1
ATOM 2173 C C . LEU A 1 275 ? -5.140 4.307 11.153 1.00 86.94 275 LEU A C 1
ATOM 2175 O O . LEU A 1 275 ? -6.043 4.111 11.962 1.00 86.94 275 LEU A O 1
ATOM 2179 N N . SER A 1 276 ? -5.314 5.037 10.057 1.00 89.69 276 SER A N 1
ATOM 2180 C CA . SER A 1 276 ? -6.560 5.726 9.704 1.00 89.69 276 SER A CA 1
ATOM 2181 C C . SER A 1 276 ? -7.364 4.992 8.630 1.00 89.69 276 SER A C 1
ATOM 2183 O O . SER A 1 276 ? -8.583 5.149 8.546 1.00 89.69 276 SER A O 1
ATOM 2185 N N . LYS A 1 277 ? -6.691 4.179 7.806 1.00 88.06 277 LYS A N 1
ATOM 2186 C CA . LYS A 1 277 ? -7.296 3.450 6.693 1.00 88.06 277 LYS A CA 1
ATOM 2187 C C . LYS A 1 277 ? -6.773 2.017 6.640 1.00 88.06 277 LYS A C 1
ATOM 2189 O O . LYS A 1 277 ? -5.594 1.790 6.383 1.00 88.06 277 LYS A O 1
ATOM 2194 N N . LEU A 1 278 ? -7.677 1.057 6.821 1.00 90.00 278 LEU A N 1
ATOM 2195 C CA . LEU A 1 278 ? -7.439 -0.367 6.599 1.00 90.00 278 LEU A CA 1
ATOM 2196 C C . LEU A 1 278 ? -8.338 -0.842 5.460 1.00 90.00 278 LEU A C 1
ATOM 2198 O O . LEU A 1 278 ? -9.543 -0.589 5.461 1.00 90.00 278 LEU A O 1
ATOM 2202 N N . SER A 1 279 ? -7.761 -1.487 4.456 1.00 87.75 279 SER A N 1
ATOM 2203 C CA . SER A 1 279 ? -8.494 -1.973 3.289 1.00 87.75 279 SER A CA 1
ATOM 2204 C C . SER A 1 279 ? -8.056 -3.394 2.969 1.00 87.75 279 SER A C 1
ATOM 2206 O O . SER A 1 279 ? -6.893 -3.627 2.664 1.00 87.75 279 SER A O 1
ATOM 2208 N N . ILE A 1 280 ? -8.979 -4.349 3.076 1.00 89.19 280 ILE A N 1
ATOM 2209 C CA . ILE A 1 280 ? -8.709 -5.772 2.864 1.00 89.19 280 ILE A CA 1
ATOM 2210 C C . ILE A 1 280 ? -9.687 -6.282 1.814 1.00 89.19 280 ILE A C 1
ATOM 2212 O O . ILE A 1 280 ? -10.902 -6.184 1.999 1.00 89.19 280 ILE A O 1
ATOM 2216 N N . TYR A 1 281 ? -9.172 -6.829 0.717 1.00 89.69 281 TYR A N 1
ATOM 2217 C CA . TYR A 1 281 ? -9.990 -7.336 -0.382 1.00 89.69 281 TYR A CA 1
ATOM 2218 C C . TYR A 1 281 ? -9.481 -8.699 -0.839 1.00 89.69 281 TYR A C 1
ATOM 2220 O O . TYR A 1 281 ? -8.279 -8.902 -0.972 1.00 89.69 281 TYR A O 1
ATOM 2228 N N . LYS A 1 282 ? -10.395 -9.622 -1.159 1.00 88.00 282 LYS A N 1
ATOM 2229 C CA . LYS A 1 282 ? -10.055 -10.945 -1.720 1.00 88.00 282 LYS A CA 1
ATOM 2230 C C . LYS A 1 282 ? -9.071 -11.755 -0.843 1.00 88.00 282 LYS A C 1
ATOM 2232 O O . LYS A 1 282 ? -8.169 -12.397 -1.367 1.00 88.00 282 LYS A O 1
ATOM 2237 N N . CYS A 1 283 ? -9.265 -11.752 0.477 1.00 86.50 283 CYS A N 1
ATOM 2238 C CA . CYS A 1 283 ? -8.532 -12.600 1.431 1.00 86.50 283 CYS A CA 1
ATOM 2239 C C . CYS A 1 283 ? -9.496 -13.644 2.036 1.00 86.50 283 CYS A C 1
ATOM 2241 O O . CYS A 1 283 ? -10.032 -13.413 3.116 1.00 86.50 283 CYS A O 1
ATOM 2243 N N . PRO A 1 284 ? -9.818 -14.739 1.319 1.00 85.38 284 PRO A N 1
ATOM 2244 C CA . PRO A 1 284 ? -10.868 -15.690 1.697 1.00 85.38 284 PRO A CA 1
ATOM 2245 C C . PRO A 1 284 ? -10.581 -16.510 2.960 1.00 85.38 284 PRO A C 1
ATOM 2247 O O . PRO A 1 284 ? -11.536 -16.945 3.596 1.00 85.38 284 PRO A O 1
ATOM 2250 N N . MET A 1 285 ? -9.310 -16.750 3.301 1.00 84.19 285 MET A N 1
ATOM 2251 C CA . MET A 1 285 ? -8.929 -17.484 4.515 1.00 84.19 285 MET A CA 1
ATOM 2252 C C . MET A 1 285 ? -8.772 -16.590 5.740 1.00 84.19 285 MET A C 1
ATOM 2254 O O . MET A 1 285 ? -8.498 -17.119 6.812 1.00 84.19 285 MET A O 1
ATOM 2258 N N . LEU A 1 286 ? -8.936 -15.270 5.587 1.00 79.62 286 LEU A N 1
ATOM 2259 C CA . LEU A 1 286 ? -8.799 -14.355 6.706 1.00 79.62 286 LEU A CA 1
ATOM 2260 C C . LEU A 1 286 ? -9.925 -14.657 7.681 1.00 79.62 286 LEU A C 1
ATOM 2262 O O . LEU A 1 286 ? -11.098 -14.392 7.390 1.00 79.62 286 LEU A O 1
ATOM 2266 N N . GLU A 1 287 ? -9.554 -15.238 8.818 1.00 69.31 287 GLU A N 1
ATOM 2267 C CA . GLU A 1 287 ? -10.474 -15.431 9.917 1.00 69.31 287 GLU A CA 1
ATOM 2268 C C . GLU A 1 287 ? -11.042 -14.058 10.281 1.00 69.31 287 GLU A C 1
ATOM 2270 O O . GLU A 1 287 ? -10.324 -13.049 10.205 1.00 69.31 287 GLU A O 1
ATOM 2275 N N . PRO A 1 288 ? -12.347 -13.975 10.594 1.00 58.84 288 PRO A N 1
ATOM 2276 C CA . PRO A 1 288 ? -12.961 -12.720 10.975 1.00 58.84 288 PRO A CA 1
ATOM 2277 C C . PRO A 1 288 ? -12.066 -12.016 11.992 1.00 58.84 288 PRO A C 1
ATOM 2279 O O . PRO A 1 288 ? -11.742 -12.571 13.034 1.00 58.84 288 PRO A O 1
ATOM 2282 N N . LEU A 1 289 ? -11.674 -10.783 11.672 1.00 51.16 289 LEU A N 1
ATOM 2283 C CA . LEU A 1 289 ? -10.806 -9.896 12.463 1.00 51.16 289 LEU A CA 1
ATOM 2284 C C . LEU A 1 289 ? -11.371 -9.532 13.849 1.00 51.16 289 LEU A C 1
ATOM 2286 O O . LEU A 1 289 ? -10.918 -8.582 14.478 1.00 51.16 289 LEU A O 1
ATOM 2290 N N . LEU A 1 290 ? -12.398 -10.253 14.284 1.00 41.72 290 LEU A N 1
ATOM 2291 C CA . LEU A 1 290 ? -13.251 -10.011 15.418 1.00 41.72 290 LEU A CA 1
ATOM 2292 C C . LEU A 1 290 ? -13.560 -11.363 16.078 1.00 41.72 290 LEU A C 1
ATOM 2294 O O . LEU A 1 290 ? -14.626 -11.933 15.873 1.00 41.72 290 LEU A O 1
ATOM 2298 N N . GLU A 1 291 ? -12.639 -11.833 16.911 1.00 39.12 291 GLU A N 1
ATOM 2299 C CA . GLU A 1 291 ? -13.014 -11.942 18.319 1.00 39.12 291 GLU A CA 1
ATOM 2300 C C . GLU A 1 291 ? -12.994 -10.494 18.882 1.00 39.12 291 GLU A C 1
ATOM 2302 O O . GLU A 1 291 ? -12.046 -10.050 19.513 1.00 39.12 291 GLU A O 1
ATOM 2307 N N . PHE A 1 292 ? -13.946 -9.614 18.557 1.00 41.06 292 PHE A N 1
ATOM 2308 C CA . PHE A 1 292 ? -14.922 -9.355 19.606 1.00 41.06 292 PHE A CA 1
ATOM 2309 C C . PHE A 1 292 ? -15.431 -10.703 20.068 1.00 41.06 292 PHE A C 1
ATOM 2311 O O . PHE A 1 292 ? -16.000 -11.407 19.241 1.00 41.06 292 PHE A O 1
ATOM 2318 N N . ASP A 1 293 ? -15.204 -11.075 21.328 1.00 38.72 293 ASP A N 1
ATOM 2319 C CA . ASP A 1 293 ? -16.080 -12.042 21.984 1.00 38.72 293 ASP A CA 1
ATOM 2320 C C . ASP A 1 293 ? -17.499 -11.620 21.606 1.00 38.72 293 ASP A C 1
ATOM 2322 O O . ASP A 1 293 ? -18.019 -10.607 22.081 1.00 38.72 293 ASP A O 1
ATOM 2326 N N . GLN A 1 294 ? -18.065 -12.285 20.602 1.00 43.28 294 GLN A N 1
ATOM 2327 C CA . GLN A 1 294 ? -19.281 -11.856 19.943 1.00 43.28 294 GLN A CA 1
ATOM 2328 C C . GLN A 1 294 ? -20.368 -12.412 20.821 1.00 43.28 294 GLN A C 1
ATOM 2330 O O . GLN A 1 294 ? -20.926 -13.449 20.490 1.00 43.28 294 GLN A O 1
ATOM 2335 N N . GLY A 1 295 ? -20.481 -11.829 22.014 1.00 45.72 295 GLY A N 1
ATOM 2336 C CA . GLY A 1 295 ? -20.369 -12.679 23.177 1.00 45.72 295 GLY A CA 1
ATOM 2337 C C . GLY A 1 295 ? -21.259 -13.914 23.080 1.00 45.72 295 GLY A C 1
ATOM 2338 O O . GLY A 1 295 ? -22.487 -13.875 22.941 1.00 45.72 295 GLY A O 1
ATOM 2339 N N . GLU A 1 296 ? -20.604 -15.058 23.005 1.00 48.50 296 GLU A N 1
ATOM 2340 C CA . GLU A 1 296 ? -21.351 -16.283 23.094 1.00 48.50 296 GLU A CA 1
ATOM 2341 C C . GLU A 1 296 ? -21.755 -16.391 24.558 1.00 48.50 296 GLU A C 1
ATOM 2343 O O . GLU A 1 296 ? -20.905 -16.555 25.433 1.00 48.50 296 GLU A O 1
ATOM 2348 N N . LEU A 1 297 ? -23.064 -16.313 24.841 1.00 56.59 297 LEU A N 1
ATOM 2349 C CA . LEU A 1 297 ? -23.573 -16.876 26.092 1.00 56.59 297 LEU A CA 1
ATOM 2350 C C . LEU A 1 297 ? -22.930 -18.244 26.239 1.00 56.59 297 LEU A C 1
ATOM 2352 O O . LEU A 1 297 ? -23.011 -19.019 25.275 1.00 56.59 297 LEU A O 1
ATOM 2356 N N . ALA A 1 298 ? -22.348 -18.515 27.413 1.00 58.97 298 ALA A N 1
ATOM 2357 C CA . ALA A 1 298 ? -21.528 -19.694 27.668 1.00 58.97 298 ALA A CA 1
ATOM 2358 C C . ALA A 1 298 ? -22.058 -20.909 26.895 1.00 58.97 298 ALA A C 1
ATOM 2360 O O . ALA A 1 298 ? -23.262 -21.204 26.901 1.00 58.97 298 ALA A O 1
ATOM 2361 N N . SER A 1 299 ? -21.181 -21.569 26.143 1.00 59.19 299 SER A N 1
ATOM 2362 C CA . SER A 1 299 ? -21.523 -22.686 25.251 1.00 59.19 299 SER A CA 1
ATOM 2363 C C . SER A 1 299 ? -22.323 -23.794 25.959 1.00 59.19 299 SER A C 1
ATOM 2365 O O . SER A 1 299 ? -23.124 -24.472 25.316 1.00 59.19 299 SER A O 1
ATOM 2367 N N . ASP A 1 300 ? -22.199 -23.873 27.285 1.00 65.44 300 ASP A N 1
ATOM 2368 C CA . ASP A 1 300 ? -22.858 -24.824 28.182 1.00 65.44 300 ASP A CA 1
ATOM 2369 C C . ASP A 1 300 ? -24.315 -24.472 28.564 1.00 65.44 300 ASP A C 1
ATOM 2371 O O . ASP A 1 300 ? -25.023 -25.316 29.118 1.00 65.44 300 ASP A O 1
ATOM 2375 N N . LEU A 1 301 ? -24.802 -23.256 28.274 1.00 71.88 301 LEU A N 1
ATOM 2376 C CA . LEU A 1 301 ? -26.167 -22.826 28.618 1.00 71.88 301 LEU A CA 1
ATOM 2377 C C . LEU A 1 301 ? -27.222 -23.470 27.686 1.00 71.88 301 LEU A C 1
ATOM 2379 O O . LEU A 1 301 ? -27.125 -23.351 26.457 1.00 71.88 301 LEU A O 1
ATOM 2383 N N . PRO A 1 302 ? -28.288 -24.100 28.217 1.00 79.44 302 PRO A N 1
ATOM 2384 C CA . PRO A 1 302 ? -29.386 -24.618 27.405 1.00 79.44 302 PRO A CA 1
ATOM 2385 C C . PRO A 1 302 ? -30.060 -23.526 26.561 1.00 79.44 302 PRO A C 1
ATOM 2387 O O . PRO A 1 302 ? -30.300 -22.413 27.026 1.00 79.44 302 PRO A O 1
ATOM 2390 N N . LYS A 1 303 ? -30.464 -23.857 25.324 1.00 78.81 303 LYS A N 1
ATOM 2391 C CA . LYS A 1 303 ? -31.158 -22.915 24.417 1.00 78.81 303 LYS A CA 1
ATOM 2392 C C . LYS A 1 303 ? -32.331 -22.148 25.061 1.00 78.81 303 LYS A C 1
ATOM 2394 O O . LYS A 1 303 ? -32.430 -20.953 24.799 1.00 78.81 303 LYS A O 1
ATOM 2399 N N . PRO A 1 304 ? -33.211 -22.767 25.877 1.00 79.00 304 PRO A N 1
ATOM 2400 C CA . PRO A 1 304 ? -34.305 -22.040 26.525 1.00 79.00 304 PRO A CA 1
ATOM 2401 C C . PRO A 1 304 ? -33.816 -20.938 27.470 1.00 79.00 304 PRO A C 1
ATOM 2403 O O . PRO A 1 304 ? -34.397 -19.860 27.499 1.00 79.00 304 PRO A O 1
ATOM 2406 N N . GLU A 1 305 ? -32.730 -21.183 28.200 1.00 78.62 305 GLU A N 1
ATOM 2407 C CA . GLU A 1 305 ? -32.147 -20.210 29.127 1.00 78.62 305 GLU A CA 1
ATOM 2408 C C . GLU A 1 305 ? -31.480 -19.061 28.370 1.00 78.62 305 GLU A C 1
ATOM 2410 O O . GLU A 1 305 ? -31.692 -17.900 28.718 1.00 78.62 305 GLU A O 1
ATOM 2415 N N . LYS A 1 306 ? -30.797 -19.356 27.252 1.00 79.62 306 LYS A N 1
ATOM 2416 C CA . LYS A 1 306 ? -30.249 -18.312 26.370 1.00 79.62 306 LYS A CA 1
ATOM 2417 C C . LYS A 1 306 ? -31.333 -17.357 25.865 1.00 79.62 306 LYS A C 1
ATOM 2419 O O . LYS A 1 306 ? -31.140 -16.145 25.853 1.00 79.62 306 LYS A O 1
ATOM 2424 N N . VAL A 1 307 ? -32.492 -17.896 25.483 1.00 85.94 307 VAL A N 1
ATOM 2425 C CA . VAL A 1 307 ? -33.641 -17.086 25.050 1.00 85.94 307 VAL A CA 1
ATOM 2426 C C . VAL A 1 307 ? -34.156 -16.205 26.190 1.00 85.94 307 VAL A C 1
ATOM 2428 O O . VAL A 1 307 ? -34.442 -15.036 25.953 1.00 85.94 307 VAL A O 1
ATOM 2431 N N . LEU A 1 308 ? -34.236 -16.719 27.421 1.00 86.12 308 LEU A N 1
ATOM 2432 C CA . LEU A 1 308 ? -34.699 -15.936 28.573 1.00 86.12 308 LEU A CA 1
ATOM 2433 C C . LEU A 1 308 ? -33.790 -14.737 28.874 1.00 86.12 308 LEU A C 1
ATOM 2435 O O . LEU A 1 308 ? -34.302 -13.640 29.101 1.00 86.12 308 LEU A O 1
ATOM 2439 N N . VAL A 1 309 ? -32.467 -14.921 28.829 1.00 86.00 309 VAL A N 1
ATOM 2440 C CA . VAL A 1 309 ? -31.497 -13.826 29.025 1.00 86.00 309 VAL A CA 1
ATOM 2441 C C . VAL A 1 309 ? -31.674 -12.752 27.951 1.00 86.00 309 VAL A C 1
ATOM 2443 O O . VAL A 1 309 ? -31.781 -11.564 28.262 1.00 86.00 309 VAL A O 1
ATOM 2446 N N . VAL A 1 310 ? -31.785 -13.162 26.684 1.00 89.12 310 VAL A N 1
ATOM 2447 C CA . VAL A 1 310 ? -31.983 -12.232 25.563 1.00 89.12 310 VAL A CA 1
ATOM 2448 C C . VAL A 1 310 ? -33.305 -11.469 25.695 1.00 89.12 310 VAL A C 1
ATOM 2450 O O . VAL A 1 310 ? -33.316 -10.246 25.550 1.00 89.12 310 VAL A O 1
ATOM 2453 N N . GLU A 1 311 ? -34.411 -12.143 26.020 1.00 90.69 311 GLU A N 1
ATOM 2454 C CA . GLU A 1 311 ? -35.714 -11.488 26.215 1.00 90.69 311 GLU A CA 1
ATOM 2455 C C . GLU A 1 311 ? -35.684 -10.494 27.388 1.00 90.69 311 GLU A C 1
ATOM 2457 O O . GLU A 1 311 ? -36.189 -9.378 27.244 1.00 90.69 311 GLU A O 1
ATOM 2462 N N . ARG A 1 312 ? -35.019 -10.837 28.506 1.00 89.56 312 ARG A N 1
ATOM 2463 C CA . ARG A 1 312 ? -34.815 -9.923 29.647 1.00 89.56 312 ARG A CA 1
ATOM 2464 C C . ARG A 1 312 ? -34.109 -8.644 29.205 1.00 89.56 312 ARG A C 1
ATOM 2466 O O . ARG A 1 312 ? -34.544 -7.549 29.563 1.00 89.56 312 ARG A O 1
ATOM 2473 N N . VAL A 1 313 ? -33.027 -8.759 28.434 1.00 91.38 313 VAL A N 1
ATOM 2474 C CA . VAL A 1 313 ? -32.249 -7.591 27.990 1.00 91.38 313 VAL A CA 1
ATOM 2475 C C . VAL A 1 313 ? -33.026 -6.754 26.970 1.00 91.38 313 VAL A C 1
ATOM 2477 O O . VAL A 1 313 ? -33.057 -5.524 27.087 1.00 91.38 313 VAL A O 1
ATOM 2480 N N . ILE A 1 314 ? -33.715 -7.391 26.016 1.00 92.38 314 ILE A N 1
ATOM 2481 C CA . ILE A 1 314 ? -34.596 -6.700 25.058 1.00 92.38 314 ILE A CA 1
ATOM 2482 C C . ILE A 1 314 ? -35.672 -5.902 25.802 1.00 92.38 314 ILE A C 1
ATOM 2484 O O . ILE A 1 314 ? -35.942 -4.750 25.441 1.00 92.38 314 ILE A O 1
ATOM 2488 N N . GLU A 1 315 ? -36.270 -6.485 26.841 1.00 91.75 315 GLU A N 1
ATOM 2489 C CA . GLU A 1 315 ? -37.270 -5.815 27.664 1.00 91.75 315 GLU A CA 1
ATOM 2490 C C . GLU A 1 315 ? -36.685 -4.652 28.468 1.00 91.75 315 GLU A C 1
ATOM 2492 O O . GLU A 1 315 ? -37.204 -3.533 28.389 1.00 91.75 315 GLU A O 1
ATOM 2497 N N . SER A 1 316 ? -35.579 -4.883 29.178 1.00 90.25 316 SER A N 1
ATOM 2498 C CA . SER A 1 316 ? -34.899 -3.864 29.986 1.00 90.25 316 SER A CA 1
ATOM 2499 C C . SER A 1 316 ? -34.478 -2.647 29.164 1.00 90.25 316 SER A C 1
ATOM 2501 O O . SER A 1 316 ? -34.543 -1.522 29.660 1.00 90.25 316 SER A O 1
ATOM 2503 N N . LEU A 1 317 ? -34.097 -2.848 27.900 1.00 92.75 317 LEU A N 1
ATOM 2504 C CA . LEU A 1 317 ? -33.678 -1.783 26.984 1.00 92.75 317 LEU A CA 1
ATOM 2505 C C . LEU A 1 317 ? -34.814 -1.223 26.116 1.00 92.75 317 LEU A C 1
ATOM 2507 O O . LEU A 1 317 ? -34.582 -0.315 25.306 1.00 92.75 317 LEU A O 1
ATOM 2511 N N . GLY A 1 318 ? -36.051 -1.697 26.292 1.00 91.31 318 GLY A N 1
ATOM 2512 C CA . GLY A 1 318 ? -37.218 -1.185 25.572 1.00 91.31 318 GLY A CA 1
ATOM 2513 C C . GLY A 1 318 ? -37.111 -1.407 24.061 1.00 91.31 318 GLY A C 1
ATOM 2514 O O . GLY A 1 318 ? -37.439 -0.510 23.273 1.00 91.31 318 GLY A O 1
ATOM 2515 N N . LEU A 1 319 ? -36.548 -2.550 23.665 1.00 93.62 319 LEU A N 1
ATOM 2516 C CA . LEU A 1 319 ? -36.287 -2.941 22.278 1.00 93.62 319 LEU A CA 1
ATOM 2517 C C . LEU A 1 319 ? -37.365 -3.881 21.715 1.00 93.62 319 LEU A C 1
ATOM 2519 O O . LEU A 1 319 ? -37.304 -4.210 20.531 1.00 93.62 319 LEU A O 1
ATOM 2523 N N . GLN A 1 320 ? -38.389 -4.255 22.497 1.00 93.12 320 GLN A N 1
ATOM 2524 C CA . GLN A 1 320 ? -39.468 -5.144 22.038 1.00 93.12 320 GLN A CA 1
ATOM 2525 C C . GLN A 1 320 ? -40.104 -4.711 20.704 1.00 93.12 320 GLN A C 1
ATOM 2527 O O . GLN A 1 320 ? -40.315 -5.580 19.860 1.00 93.12 320 GLN A O 1
ATOM 2532 N N . PRO A 1 321 ? -40.374 -3.411 20.438 1.00 91.31 321 PRO A N 1
ATOM 2533 C CA . PRO A 1 321 ? -41.006 -2.996 19.182 1.00 91.31 321 PRO A CA 1
ATOM 2534 C C . PRO A 1 321 ? -40.158 -3.247 17.928 1.00 91.31 321 PRO A C 1
ATOM 2536 O O . PRO A 1 321 ? -40.684 -3.188 16.821 1.00 91.31 321 PRO A O 1
ATOM 2539 N N . VAL A 1 322 ? -38.850 -3.477 18.086 1.00 91.69 322 VAL A N 1
ATOM 2540 C CA . VAL A 1 322 ? -37.893 -3.653 16.983 1.00 91.69 322 VAL A CA 1
ATOM 2541 C C . VAL A 1 322 ? -37.166 -4.997 17.027 1.00 91.69 322 VAL A C 1
ATOM 2543 O O . VAL A 1 322 ? -36.197 -5.177 16.298 1.00 91.69 322 VAL A O 1
ATOM 2546 N N . ARG A 1 323 ? -37.641 -5.951 17.837 1.00 90.25 323 ARG A N 1
ATOM 2547 C CA . ARG A 1 323 ? -36.995 -7.259 18.055 1.00 90.25 323 ARG A CA 1
ATOM 2548 C C . ARG A 1 323 ? -36.711 -8.045 16.768 1.00 90.25 323 ARG A C 1
ATOM 2550 O O . ARG A 1 323 ? -35.649 -8.635 16.639 1.00 90.25 323 ARG A O 1
ATOM 2557 N N . ASP A 1 324 ? -37.632 -7.993 15.806 1.00 89.00 324 ASP A N 1
ATOM 2558 C CA . ASP A 1 324 ? -37.539 -8.720 14.531 1.00 89.00 324 ASP A CA 1
ATOM 2559 C C . ASP A 1 324 ? -37.095 -7.797 13.381 1.00 89.00 324 ASP A C 1
ATOM 2561 O O . ASP A 1 324 ? -37.157 -8.154 12.203 1.00 89.00 324 ASP A O 1
ATOM 2565 N N . SER A 1 325 ? -36.689 -6.565 13.705 1.00 87.75 325 SER A N 1
ATOM 2566 C CA . SER A 1 325 ? -36.223 -5.588 12.723 1.00 87.75 325 SER A CA 1
ATOM 2567 C C . SER A 1 325 ? -34.730 -5.757 12.460 1.00 87.75 325 SER A C 1
ATOM 2569 O O . SER A 1 325 ? -33.931 -5.916 13.377 1.00 87.75 325 SER A O 1
ATOM 2571 N N . LEU A 1 326 ? -34.330 -5.647 11.193 1.00 86.69 326 LEU A N 1
ATOM 2572 C CA . LEU A 1 326 ? -32.921 -5.719 10.811 1.00 86.69 326 LEU A CA 1
ATOM 2573 C C . LEU A 1 326 ? -32.132 -4.507 11.331 1.00 86.69 326 LEU A C 1
ATOM 2575 O O . LEU A 1 326 ? -32.550 -3.351 11.184 1.00 86.69 326 LEU A O 1
ATOM 2579 N N . VAL A 1 327 ? -30.934 -4.769 11.859 1.00 85.25 327 VAL A N 1
ATOM 2580 C CA . VAL A 1 327 ? -29.919 -3.734 12.075 1.00 85.25 327 VAL A CA 1
ATOM 2581 C C . VAL A 1 327 ? -29.378 -3.330 10.702 1.00 85.25 327 VAL A C 1
ATOM 2583 O O . VAL A 1 327 ? -28.715 -4.106 10.024 1.00 85.25 327 VAL A O 1
ATOM 2586 N N . GLY A 1 328 ? -29.751 -2.136 10.244 1.00 78.06 328 GLY A N 1
ATOM 2587 C CA . GLY A 1 328 ? -29.460 -1.674 8.886 1.00 78.06 328 GLY A CA 1
ATOM 2588 C C . GLY A 1 328 ? -28.011 -1.235 8.673 1.00 78.06 328 GLY A C 1
ATOM 2589 O O . GLY A 1 328 ? -27.330 -0.815 9.612 1.00 78.06 328 GLY A O 1
ATOM 2590 N N . THR A 1 329 ? -27.572 -1.268 7.416 1.00 73.69 329 THR A N 1
ATOM 2591 C CA . THR A 1 329 ? -26.296 -0.700 6.952 1.00 73.69 329 THR A CA 1
ATOM 2592 C C . THR A 1 329 ? -26.504 0.720 6.411 1.00 73.69 329 THR A C 1
ATOM 2594 O O . THR A 1 329 ? -27.629 1.217 6.352 1.00 73.69 329 THR A O 1
ATOM 2597 N N . VAL A 1 330 ? -25.428 1.400 5.996 1.00 64.56 330 VAL A N 1
ATOM 2598 C CA . VAL A 1 330 ? -25.524 2.723 5.340 1.00 64.56 330 VAL A CA 1
ATOM 2599 C C . VAL A 1 330 ? -26.391 2.660 4.072 1.00 64.56 330 VAL A C 1
ATOM 2601 O O . VAL A 1 330 ? -27.099 3.609 3.752 1.00 64.56 330 VAL A O 1
ATOM 2604 N N . GLU A 1 331 ? -26.390 1.513 3.393 1.00 64.94 331 GLU A N 1
ATOM 2605 C CA . GLU A 1 331 ? -27.099 1.282 2.131 1.00 64.94 331 GLU A CA 1
ATOM 2606 C C . GLU A 1 331 ? -28.530 0.759 2.335 1.00 64.94 331 GLU A C 1
ATOM 2608 O O . GLU A 1 331 ? -29.417 1.028 1.523 1.00 64.94 331 GLU A O 1
ATOM 2613 N N . LYS A 1 332 ? -28.785 0.031 3.433 1.00 72.50 332 LYS A N 1
ATOM 2614 C CA . LYS A 1 332 ? -30.097 -0.541 3.770 1.00 72.50 332 LYS A CA 1
ATOM 2615 C C . LYS A 1 332 ? -30.595 -0.001 5.103 1.00 72.50 332 LYS A C 1
ATOM 2617 O O . LYS A 1 332 ? -30.120 -0.393 6.166 1.00 72.50 332 LYS A O 1
ATOM 2622 N N . ARG A 1 333 ? -31.612 0.862 5.049 1.00 75.25 333 ARG A N 1
ATOM 2623 C CA . ARG A 1 333 ? -32.240 1.442 6.243 1.00 75.25 333 ARG A CA 1
ATOM 2624 C C . ARG A 1 333 ? -32.838 0.339 7.131 1.00 75.25 333 ARG A C 1
ATOM 2626 O O . ARG A 1 333 ? -33.628 -0.469 6.654 1.00 75.25 333 ARG A O 1
ATOM 2633 N N . GLY A 1 334 ? -32.468 0.338 8.410 1.00 86.31 334 GLY A N 1
ATOM 2634 C CA . GLY A 1 334 ? -32.998 -0.558 9.444 1.00 86.31 334 GLY A CA 1
ATOM 2635 C C . GLY A 1 334 ? -33.485 0.233 10.658 1.00 86.31 334 GLY A C 1
ATOM 2636 O O . GLY A 1 334 ? -34.116 1.280 10.497 1.00 86.31 334 GLY A O 1
ATOM 2637 N N . ILE A 1 335 ? -33.169 -0.241 11.865 1.00 89.81 335 ILE A N 1
ATOM 2638 C CA . ILE A 1 335 ? -33.481 0.455 13.126 1.00 89.81 335 ILE A CA 1
ATOM 2639 C C . ILE A 1 335 ? -32.865 1.867 13.215 1.00 89.81 335 ILE A C 1
ATOM 2641 O O . ILE A 1 335 ? -31.885 2.195 12.541 1.00 89.81 335 ILE A O 1
ATOM 2645 N N . SER A 1 336 ? -33.437 2.720 14.068 1.00 87.62 336 SER A N 1
ATOM 2646 C CA . SER A 1 336 ? -32.949 4.086 14.293 1.00 87.62 336 SER A CA 1
ATOM 2647 C C . SER A 1 336 ? -31.572 4.107 14.967 1.00 87.62 336 SER A C 1
ATOM 2649 O O . SER A 1 336 ? -31.167 3.148 15.623 1.00 87.62 336 SER A O 1
ATOM 2651 N N . GLY A 1 337 ? -30.848 5.228 14.866 1.00 85.62 337 GLY A N 1
ATOM 2652 C CA . GLY A 1 337 ? -29.536 5.376 15.509 1.00 85.62 337 GLY A CA 1
ATOM 2653 C C . GLY A 1 337 ? -29.579 5.162 17.028 1.00 85.62 337 GLY A C 1
ATOM 2654 O O . GLY A 1 337 ? -28.714 4.484 17.576 1.00 85.62 337 GLY A O 1
ATOM 2655 N N . GLY A 1 338 ? -30.627 5.660 17.693 1.00 86.31 338 GLY A N 1
ATOM 2656 C CA . GLY A 1 338 ? -30.817 5.452 19.128 1.00 86.31 338 GLY A CA 1
ATOM 2657 C C . GLY A 1 338 ? -31.225 4.022 19.499 1.00 86.31 338 GLY A C 1
ATOM 2658 O O . GLY A 1 338 ? -30.821 3.516 20.543 1.00 86.31 338 GLY A O 1
ATOM 2659 N N . GLN A 1 339 ? -31.980 3.333 18.638 1.00 90.56 339 GLN A N 1
ATOM 2660 C CA . GLN A 1 339 ? -32.253 1.900 18.808 1.00 90.56 339 GLN A CA 1
ATOM 2661 C C . GLN A 1 339 ? -30.970 1.085 18.642 1.00 90.56 339 GLN A C 1
ATOM 2663 O O . GLN A 1 339 ? -30.683 0.244 19.482 1.00 90.56 339 GLN A O 1
ATOM 2668 N N . ARG A 1 340 ? -30.152 1.389 17.629 1.00 89.19 340 ARG A N 1
ATOM 2669 C CA . ARG A 1 340 ? -28.861 0.728 17.404 1.00 89.19 340 ARG A CA 1
ATOM 2670 C C . ARG A 1 340 ? -27.907 0.900 18.582 1.00 89.19 340 ARG A C 1
ATOM 2672 O O . ARG A 1 340 ? -27.280 -0.065 18.991 1.00 89.19 340 ARG A O 1
ATOM 2679 N N . LYS A 1 341 ? -27.840 2.095 19.173 1.00 88.12 341 LYS A N 1
ATOM 2680 C CA . LYS A 1 341 ? -27.026 2.321 20.375 1.00 88.12 341 LYS A CA 1
ATOM 2681 C C . LYS A 1 341 ? -27.492 1.455 21.552 1.00 88.12 341 LYS A C 1
ATOM 2683 O O . LYS A 1 341 ? -26.667 0.832 22.207 1.00 88.12 341 LYS A O 1
ATOM 2688 N N . ARG A 1 342 ? -28.808 1.355 21.776 1.00 91.19 342 ARG A N 1
ATOM 2689 C CA . ARG A 1 342 ? -29.370 0.449 22.790 1.00 91.19 342 ARG A CA 1
ATOM 2690 C C . ARG A 1 342 ? -29.080 -1.021 22.476 1.00 91.19 342 ARG A C 1
ATOM 2692 O O . ARG A 1 342 ? -28.724 -1.746 23.388 1.00 91.19 342 ARG A O 1
ATOM 2699 N N . VAL A 1 343 ? -29.161 -1.446 21.213 1.00 91.56 343 VAL A N 1
ATOM 2700 C CA . VAL A 1 343 ? -28.784 -2.812 20.798 1.00 91.56 343 VAL A CA 1
ATOM 2701 C C . VAL A 1 343 ? -27.319 -3.107 21.124 1.00 91.56 343 VAL A C 1
ATOM 2703 O O . VAL A 1 343 ? -27.044 -4.163 21.676 1.00 91.56 343 VAL A O 1
ATOM 2706 N N . ASN A 1 344 ? -26.401 -2.170 20.865 1.00 89.12 344 ASN A N 1
ATOM 2707 C CA . ASN A 1 344 ? -24.985 -2.350 21.204 1.00 89.12 344 ASN A CA 1
ATOM 2708 C C . ASN A 1 344 ? -24.771 -2.528 22.715 1.00 89.12 344 ASN A C 1
ATOM 2710 O O . ASN A 1 344 ? -24.034 -3.413 23.118 1.00 89.12 344 ASN A O 1
ATOM 2714 N N . VAL A 1 345 ? -25.452 -1.741 23.556 1.00 90.44 345 VAL A N 1
ATOM 2715 C CA . VAL A 1 345 ? -25.402 -1.939 25.019 1.00 90.44 345 VAL A CA 1
ATOM 2716 C C . VAL A 1 345 ? -26.011 -3.286 25.416 1.00 90.44 345 VAL A C 1
ATOM 2718 O O . VAL A 1 345 ? -25.497 -3.962 26.301 1.00 90.44 345 VAL A O 1
ATOM 2721 N N . GLY A 1 346 ? -27.087 -3.698 24.743 1.00 91.12 346 GLY A N 1
ATOM 2722 C CA . GLY A 1 346 ? -27.714 -4.998 24.954 1.00 91.12 346 GLY A CA 1
ATOM 2723 C C . GLY A 1 346 ? -26.793 -6.166 24.632 1.00 91.12 346 GLY A C 1
ATOM 2724 O O . GLY A 1 346 ? -26.815 -7.147 25.364 1.00 91.12 346 GLY A O 1
ATOM 2725 N N . LEU A 1 347 ? -25.957 -6.045 23.599 1.00 88.81 347 LEU A N 1
ATOM 2726 C CA . LEU A 1 347 ? -24.969 -7.066 23.258 1.00 88.81 347 LEU A CA 1
ATOM 2727 C C . LEU A 1 347 ? -24.015 -7.329 24.432 1.00 88.81 347 LEU A C 1
ATOM 2729 O O . LEU A 1 347 ? -23.781 -8.482 24.763 1.00 88.81 347 LEU A O 1
ATOM 2733 N N . GLU A 1 348 ? -23.561 -6.280 25.116 1.00 86.56 348 GLU A N 1
ATOM 2734 C CA . GLU A 1 348 ? -22.700 -6.413 26.298 1.00 86.56 348 GLU A CA 1
ATOM 2735 C C . GLU A 1 348 ? -23.464 -6.955 27.519 1.00 86.56 348 GLU A C 1
ATOM 2737 O O . GLU A 1 348 ? -22.970 -7.814 28.244 1.00 86.56 348 GLU A O 1
ATOM 2742 N N . MET A 1 349 ? -24.700 -6.492 27.746 1.00 86.75 349 MET A N 1
ATOM 2743 C CA . MET A 1 349 ? -25.528 -6.929 28.884 1.00 86.75 349 MET A CA 1
ATOM 2744 C C . MET A 1 349 ? -25.939 -8.404 28.804 1.00 86.75 349 MET A C 1
ATOM 2746 O O . MET A 1 349 ? -26.101 -9.059 29.832 1.00 86.75 349 MET A O 1
ATOM 2750 N N . VAL A 1 350 ? -26.124 -8.929 27.590 1.00 88.62 350 VAL A N 1
ATOM 2751 C CA . VAL A 1 350 ? -26.496 -10.330 27.350 1.00 88.62 350 VAL A CA 1
ATOM 2752 C C . VAL A 1 350 ? -25.403 -11.291 27.846 1.00 88.62 350 VAL A C 1
ATOM 2754 O O . VAL A 1 350 ? -25.729 -12.415 28.209 1.00 88.62 350 VAL A O 1
ATOM 2757 N N . MET A 1 351 ? -24.150 -10.840 27.979 1.00 82.81 351 MET A N 1
ATOM 2758 C CA . MET A 1 351 ? -23.049 -11.658 28.516 1.00 82.81 351 MET A CA 1
ATOM 2759 C C . MET A 1 351 ? -23.046 -11.823 30.028 1.00 82.81 351 MET A C 1
ATOM 2761 O O . MET A 1 351 ? -22.190 -12.534 30.545 1.00 82.81 351 MET A O 1
ATOM 2765 N N . GLU A 1 352 ? -23.966 -11.161 30.732 1.00 80.44 352 GLU A N 1
ATOM 2766 C CA . GLU A 1 352 ? -23.992 -11.118 32.198 1.00 80.44 352 GLU A CA 1
ATOM 2767 C C . GLU A 1 352 ? -22.597 -10.812 32.794 1.00 80.44 352 GLU A C 1
ATOM 2769 O O . GLU A 1 352 ? -22.090 -11.561 33.635 1.00 80.44 352 GLU A O 1
ATOM 2774 N N . PRO A 1 353 ? -21.924 -9.737 32.330 1.00 82.38 353 PRO A N 1
ATOM 2775 C CA . PRO A 1 353 ? -20.543 -9.470 32.703 1.00 82.38 353 PRO A CA 1
ATOM 2776 C C . PRO A 1 353 ? -20.434 -9.124 34.190 1.00 82.38 353 PRO A C 1
ATOM 2778 O O . PRO A 1 353 ? -21.307 -8.481 34.762 1.00 82.38 353 PRO A O 1
ATOM 2781 N N . SER A 1 354 ? -19.308 -9.455 34.823 1.00 81.81 354 SER A N 1
ATOM 2782 C CA . SER A 1 354 ? -19.019 -9.010 36.198 1.00 81.81 354 SER A CA 1
ATOM 2783 C C . SER A 1 354 ? -18.615 -7.527 36.283 1.00 81.81 354 SER A C 1
ATOM 2785 O O . SER A 1 354 ? -18.682 -6.916 37.357 1.00 81.81 354 SER A O 1
ATOM 2787 N N . LEU A 1 355 ? -18.206 -6.940 35.152 1.00 86.50 355 LEU A N 1
ATOM 2788 C CA . LEU A 1 355 ? -17.844 -5.535 34.975 1.00 86.50 355 LEU A CA 1
ATOM 2789 C C . LEU A 1 355 ? -18.325 -5.043 33.603 1.00 86.50 355 LEU A C 1
ATOM 2791 O O . LEU A 1 355 ? -17.928 -5.586 32.577 1.00 86.50 355 LEU A O 1
ATOM 2795 N N . LEU A 1 356 ? -19.125 -3.982 33.588 1.00 87.50 356 LEU A N 1
ATOM 2796 C CA . LEU A 1 356 ? -19.653 -3.334 32.393 1.00 87.50 356 LEU A CA 1
ATOM 2797 C C . LEU A 1 356 ? -19.108 -1.904 32.299 1.00 87.50 356 LEU A C 1
ATOM 2799 O O . LEU A 1 356 ? -19.375 -1.079 33.174 1.00 87.50 356 LEU A O 1
ATOM 2803 N N . ILE A 1 357 ? -18.359 -1.602 31.236 1.00 89.06 357 ILE A N 1
ATOM 2804 C CA . ILE A 1 357 ? -17.808 -0.264 30.975 1.00 89.06 357 ILE A CA 1
ATOM 2805 C C . ILE A 1 357 ? -18.504 0.333 29.753 1.00 89.06 357 ILE A C 1
ATOM 2807 O O . ILE A 1 357 ? -18.488 -0.268 28.684 1.00 89.06 357 ILE A O 1
ATOM 2811 N N . LEU A 1 358 ? -19.104 1.517 29.897 1.00 89.44 358 LEU A N 1
ATOM 2812 C CA . LEU A 1 358 ? -19.854 2.179 28.826 1.00 89.44 358 LEU A CA 1
ATOM 2813 C C . LEU A 1 358 ? -19.369 3.614 28.604 1.00 89.44 358 LEU A C 1
ATOM 2815 O O . LEU A 1 358 ? -19.423 4.442 29.512 1.00 89.44 358 LEU A O 1
ATOM 2819 N N . ASP A 1 359 ? -18.980 3.937 27.375 1.00 89.06 359 ASP A N 1
ATOM 2820 C CA . ASP A 1 359 ? -18.613 5.301 26.994 1.00 89.06 359 ASP A CA 1
ATOM 2821 C C . ASP A 1 359 ? -19.799 6.026 26.337 1.00 89.06 359 ASP A C 1
ATOM 2823 O O . ASP A 1 359 ? -20.348 5.576 25.329 1.00 89.06 359 ASP A O 1
ATOM 2827 N N . GLU A 1 360 ? -20.252 7.114 26.962 1.00 89.06 360 GLU A N 1
ATOM 2828 C CA . GLU A 1 360 ? -21.396 7.939 26.546 1.00 89.06 360 GLU A CA 1
ATOM 2829 C C . GLU A 1 360 ? -22.629 7.166 26.009 1.00 89.06 360 GLU A C 1
ATOM 2831 O O . GLU A 1 360 ? -23.145 7.449 24.912 1.00 89.06 360 GLU A O 1
ATOM 2836 N N . PRO A 1 361 ? -23.201 6.211 26.775 1.00 87.38 361 PRO A N 1
ATOM 2837 C CA . PRO A 1 361 ? -24.280 5.356 26.277 1.00 87.38 361 PRO A CA 1
ATOM 2838 C C . PRO A 1 361 ? -25.596 6.117 26.037 1.00 87.38 361 PRO A C 1
ATOM 2840 O O . PRO A 1 361 ? -26.503 5.609 25.378 1.00 87.38 361 PRO A O 1
ATOM 2843 N N . THR A 1 362 ? -25.714 7.349 26.537 1.00 88.75 362 THR A N 1
ATOM 2844 C CA . THR A 1 362 ? -26.896 8.208 26.377 1.00 88.75 362 THR A CA 1
ATOM 2845 C C . THR A 1 362 ? -26.771 9.229 25.245 1.00 88.75 362 THR A C 1
ATOM 2847 O O . THR A 1 362 ? -27.768 9.865 24.894 1.00 88.75 362 THR A O 1
ATOM 2850 N N . SER A 1 363 ? -25.596 9.399 24.625 1.00 86.06 363 SER A N 1
ATOM 2851 C CA . SER A 1 363 ? -25.426 10.432 23.596 1.00 86.06 363 SER A CA 1
ATOM 2852 C C . SER A 1 363 ? -26.239 10.112 22.332 1.00 86.06 363 SER A C 1
ATOM 2854 O O . SER A 1 363 ? -26.235 8.987 21.825 1.00 86.06 363 SER A O 1
ATOM 2856 N N . GLY A 1 364 ? -26.982 11.101 21.828 1.00 82.50 364 GLY A N 1
ATOM 2857 C CA . GLY A 1 364 ? -27.871 10.941 20.670 1.00 82.50 364 GLY A CA 1
ATOM 2858 C C . GLY A 1 364 ? -29.185 10.193 20.948 1.00 82.50 364 GLY A C 1
ATOM 2859 O O . GLY A 1 364 ? -29.928 9.920 20.003 1.00 82.50 364 GLY A O 1
ATOM 2860 N N . LEU A 1 365 ? -29.489 9.866 22.210 1.00 86.44 365 LEU A N 1
ATOM 2861 C CA . LEU A 1 365 ? -30.802 9.369 22.627 1.00 86.44 365 LEU A CA 1
ATOM 2862 C C . LEU A 1 365 ? -31.724 10.525 23.031 1.00 86.44 365 LEU A C 1
ATOM 2864 O O . LEU A 1 365 ? -31.281 11.549 23.548 1.00 86.44 365 LEU A O 1
ATOM 2868 N N . ASP A 1 366 ? -33.031 10.344 22.844 1.00 85.81 366 ASP A N 1
ATOM 2869 C CA . ASP A 1 366 ? -34.019 11.227 23.460 1.00 85.81 366 ASP A CA 1
ATOM 2870 C C . ASP A 1 366 ? -34.053 11.023 24.988 1.00 85.81 366 ASP A C 1
ATOM 2872 O O . ASP A 1 366 ? -33.542 10.033 25.530 1.00 85.81 366 ASP A O 1
ATOM 2876 N N . SER A 1 367 ? -34.669 11.962 25.707 1.00 84.06 367 SER A N 1
ATOM 2877 C CA . SER A 1 367 ? -34.696 11.949 27.173 1.00 84.06 367 SER A CA 1
ATOM 2878 C C . SER A 1 367 ? -35.355 10.695 27.758 1.00 84.06 367 SER A C 1
ATOM 2880 O O . SER A 1 367 ? -34.919 10.223 28.808 1.00 84.06 367 SER A O 1
ATOM 2882 N N . SER A 1 368 ? -36.374 10.137 27.093 1.00 85.56 368 SER A N 1
ATOM 2883 C CA . SER A 1 368 ? -37.077 8.943 27.577 1.00 85.56 368 SER A CA 1
ATOM 2884 C C . SER A 1 368 ? -36.243 7.677 27.371 1.00 85.56 368 SER A C 1
ATOM 2886 O O . SER A 1 368 ? -36.054 6.911 28.318 1.00 85.56 368 SER A O 1
ATOM 2888 N N . SER A 1 369 ? -35.642 7.509 26.186 1.00 88.06 369 SER A N 1
ATOM 2889 C CA . SER A 1 369 ? -34.739 6.387 25.892 1.00 88.06 369 SER A CA 1
ATOM 2890 C C . SER A 1 369 ? -33.493 6.406 26.782 1.00 88.06 369 SER A C 1
ATOM 2892 O O . SER A 1 369 ? -33.054 5.356 27.249 1.00 88.06 369 SER A O 1
ATOM 2894 N N . SER A 1 370 ? -32.950 7.596 27.062 1.00 89.00 370 SER A N 1
ATOM 2895 C CA . SER A 1 370 ? -31.803 7.771 27.964 1.00 89.00 370 SER A CA 1
ATOM 2896 C C . SER A 1 370 ? -32.120 7.309 29.386 1.00 89.00 370 SER A C 1
ATOM 2898 O O . SER A 1 370 ? -31.346 6.571 29.988 1.00 89.00 370 SER A O 1
ATOM 2900 N N . GLN A 1 371 ? -33.274 7.715 29.928 1.00 86.88 371 GLN A N 1
ATOM 2901 C CA . GLN A 1 371 ? -33.701 7.298 31.268 1.00 86.88 371 GLN A CA 1
ATOM 2902 C C . GLN A 1 371 ? -33.936 5.793 31.355 1.00 86.88 371 GLN A C 1
ATOM 2904 O O . GLN A 1 371 ? -33.620 5.184 32.375 1.00 86.88 371 GLN A O 1
ATOM 2909 N N . LEU A 1 372 ? -34.494 5.201 30.301 1.00 88.69 372 LEU A N 1
ATOM 2910 C CA . LEU A 1 372 ? -34.738 3.768 30.247 1.00 88.69 372 LEU A CA 1
ATOM 2911 C C . LEU A 1 372 ? -33.418 2.982 30.260 1.00 88.69 372 LEU A C 1
ATOM 2913 O O . LEU A 1 372 ? -33.274 2.077 31.077 1.00 88.69 372 LEU A O 1
ATOM 2917 N N . LEU A 1 373 ? -32.428 3.398 29.461 1.00 91.00 373 LEU A N 1
ATOM 2918 C CA . LEU A 1 373 ? -31.086 2.806 29.468 1.00 91.00 373 LEU A CA 1
ATOM 2919 C C . LEU A 1 373 ? -30.417 2.918 30.845 1.00 91.00 373 LEU A C 1
ATOM 2921 O O . LEU A 1 373 ? -29.927 1.922 31.364 1.00 91.00 373 LEU A O 1
ATOM 2925 N N . LEU A 1 374 ? -30.442 4.100 31.470 1.00 89.81 374 LEU A N 1
ATOM 2926 C CA . LEU A 1 374 ? -29.835 4.302 32.794 1.00 89.81 374 LEU A CA 1
ATOM 2927 C C . LEU A 1 374 ? -30.521 3.480 33.896 1.00 89.81 374 LEU A C 1
ATOM 2929 O O . LEU A 1 374 ? -29.882 3.061 34.858 1.00 89.81 374 LEU A O 1
ATOM 2933 N N . ARG A 1 375 ? -31.833 3.243 33.781 1.00 89.31 375 ARG A N 1
ATOM 2934 C CA . ARG A 1 375 ? -32.557 2.353 34.699 1.00 89.31 375 ARG A CA 1
ATOM 2935 C C . ARG A 1 375 ? -32.186 0.890 34.485 1.00 89.31 375 ARG A C 1
ATOM 2937 O O . ARG A 1 375 ? -32.105 0.165 35.472 1.00 89.31 375 ARG A O 1
ATOM 2944 N N . ALA A 1 376 ? -31.976 0.475 33.236 1.00 91.12 376 ALA A N 1
ATOM 2945 C CA . ALA A 1 376 ? -31.522 -0.872 32.911 1.00 91.12 376 ALA A CA 1
ATOM 2946 C C . ALA A 1 376 ? -30.129 -1.129 33.496 1.00 91.12 376 ALA A C 1
ATOM 2948 O O . ALA A 1 376 ? -29.971 -2.051 34.285 1.00 91.12 376 ALA A O 1
ATOM 2949 N N . THR A 1 377 ? -29.155 -0.253 33.234 1.00 90.62 377 THR A N 1
ATOM 2950 C CA . THR A 1 377 ? -27.794 -0.404 33.778 1.00 90.62 377 THR A CA 1
ATOM 2951 C C . THR A 1 377 ? -27.763 -0.333 35.306 1.00 90.62 377 THR A C 1
ATOM 2953 O O . THR A 1 377 ? -27.028 -1.081 35.945 1.00 90.62 37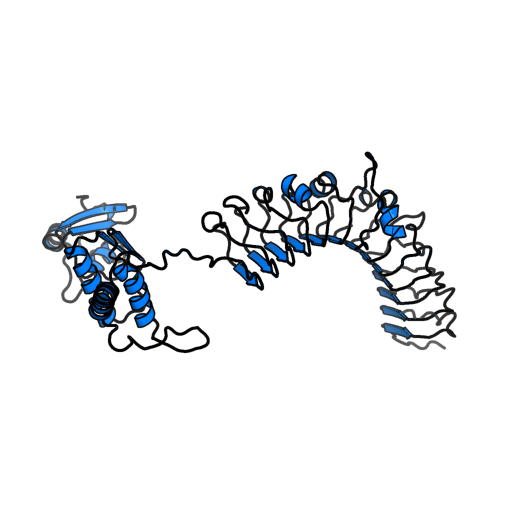7 THR A O 1
ATOM 2956 N N . ARG A 1 378 ? -28.612 0.503 35.924 1.00 88.62 378 ARG A N 1
ATOM 2957 C CA . ARG A 1 378 ? -28.773 0.518 37.387 1.00 88.62 378 ARG A CA 1
ATOM 2958 C C . ARG A 1 378 ? -29.337 -0.798 37.928 1.00 88.62 378 ARG A C 1
ATOM 2960 O O . ARG A 1 378 ? -28.984 -1.178 39.039 1.00 88.62 378 ARG A O 1
ATOM 2967 N N . ARG A 1 379 ? -30.224 -1.472 37.192 1.00 88.88 379 ARG A N 1
ATOM 2968 C CA . ARG A 1 379 ? -30.749 -2.784 37.593 1.00 88.88 379 ARG A CA 1
ATOM 2969 C C . ARG A 1 379 ? -29.646 -3.837 37.580 1.00 88.88 379 ARG A C 1
ATOM 2971 O O . ARG A 1 379 ? -29.486 -4.501 38.592 1.00 88.88 379 ARG A O 1
ATOM 2978 N N . GLU A 1 380 ? -28.849 -3.901 36.515 1.00 88.12 380 GLU A N 1
ATOM 2979 C CA . GLU A 1 380 ? -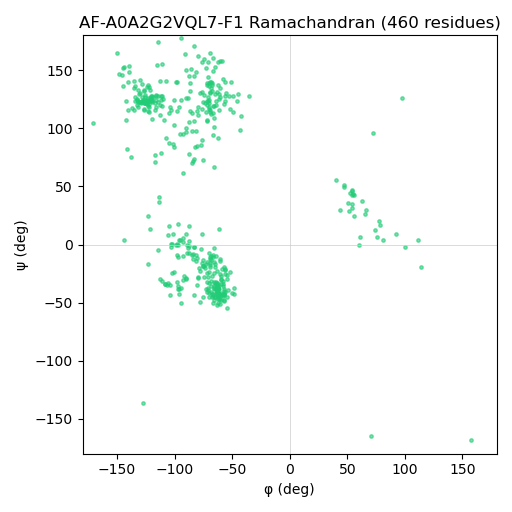27.687 -4.805 36.444 1.00 88.12 380 GLU A CA 1
ATOM 2980 C C . GLU A 1 380 ? -26.725 -4.562 37.616 1.00 88.12 380 GLU A C 1
ATOM 2982 O O . GLU A 1 380 ? -26.262 -5.498 38.265 1.00 88.12 380 GLU A O 1
ATOM 2987 N N . ALA A 1 381 ? -26.497 -3.291 37.966 1.00 88.38 381 ALA A N 1
ATOM 2988 C CA . ALA A 1 381 ? -25.673 -2.946 39.119 1.00 88.38 381 ALA A CA 1
ATOM 2989 C C . ALA A 1 381 ? -26.237 -3.464 40.453 1.00 88.38 381 ALA A C 1
ATOM 2991 O O . ALA A 1 381 ? -25.484 -3.903 41.321 1.00 88.38 381 ALA A O 1
ATOM 2992 N N . LEU A 1 382 ? -27.563 -3.448 40.621 1.00 87.19 382 LEU A N 1
ATOM 2993 C CA . LEU A 1 382 ? -28.231 -4.013 41.800 1.00 87.19 382 LEU A CA 1
ATOM 2994 C C . LEU A 1 382 ? -28.204 -5.547 41.822 1.00 87.19 382 LEU A C 1
ATOM 2996 O O . LEU A 1 382 ? -28.295 -6.132 42.899 1.00 87.19 382 LEU A O 1
ATOM 3000 N N . GLU A 1 383 ? -28.073 -6.184 40.661 1.00 85.31 383 GLU A N 1
ATOM 3001 C CA . GLU A 1 383 ? -27.926 -7.636 40.516 1.00 85.31 383 GLU A CA 1
ATOM 3002 C C . GLU A 1 383 ? -26.469 -8.106 40.707 1.00 85.31 383 GLU A C 1
ATOM 3004 O O . GLU A 1 383 ? -26.212 -9.307 40.757 1.00 85.31 383 GLU A O 1
ATOM 3009 N N . GLY A 1 384 ? -25.527 -7.177 40.921 1.00 83.31 384 GLY A N 1
ATOM 3010 C CA . GLY A 1 384 ? -24.139 -7.466 41.298 1.00 83.31 384 GLY A CA 1
ATOM 3011 C C . GLY A 1 384 ? -23.096 -7.152 40.224 1.00 83.31 384 GLY A C 1
ATOM 3012 O O . GLY A 1 384 ? -21.910 -7.398 40.449 1.00 83.31 384 GLY A O 1
ATOM 3013 N N . VAL A 1 385 ? -23.501 -6.587 39.083 1.00 87.62 385 VAL A N 1
ATOM 3014 C CA . VAL A 1 385 ? -22.580 -6.153 38.023 1.00 87.62 385 VAL A CA 1
ATOM 3015 C C . VAL A 1 385 ? -21.894 -4.845 38.417 1.00 87.62 385 VAL A C 1
ATOM 3017 O O . VAL A 1 385 ? -22.545 -3.866 38.776 1.00 87.62 385 VAL A O 1
ATOM 3020 N N . ASN A 1 386 ? -20.570 -4.757 38.299 1.00 85.94 386 ASN A N 1
ATOM 3021 C CA . ASN A 1 386 ? -19.899 -3.466 38.458 1.00 85.94 386 ASN A CA 1
ATOM 3022 C C . ASN A 1 386 ? -20.110 -2.638 37.188 1.00 85.94 386 ASN A C 1
ATOM 3024 O O . ASN A 1 386 ? -19.647 -3.035 36.129 1.00 85.94 386 ASN A O 1
ATOM 3028 N N . VAL A 1 387 ? -20.785 -1.491 37.261 1.00 88.31 387 VAL A N 1
ATOM 3029 C CA . VAL A 1 387 ? -21.031 -0.647 36.078 1.00 88.31 387 VAL A CA 1
ATOM 3030 C C . VAL A 1 387 ? -20.236 0.651 36.181 1.00 88.31 387 VAL A C 1
ATOM 3032 O O . VAL A 1 387 ? -20.455 1.448 37.092 1.00 88.31 387 VAL A O 1
ATOM 3035 N N . CYS A 1 388 ? -19.345 0.891 35.221 1.00 88.44 388 CYS A N 1
ATOM 3036 C CA . CYS A 1 388 ? -18.639 2.156 35.043 1.00 88.44 388 CYS A CA 1
ATOM 3037 C C . CYS A 1 388 ? -19.123 2.818 33.752 1.00 88.44 388 CYS A C 1
ATOM 3039 O O . CYS A 1 388 ? -19.129 2.187 32.698 1.00 88.44 388 CYS A O 1
ATOM 3041 N N . MET A 1 389 ? -19.545 4.080 33.805 1.00 88.00 389 MET A N 1
ATOM 3042 C CA . MET A 1 389 ? -20.013 4.767 32.603 1.00 88.00 389 MET A CA 1
ATOM 3043 C C . MET A 1 389 ? -19.674 6.251 32.577 1.00 88.00 389 MET A C 1
ATOM 3045 O O . MET A 1 389 ? -19.716 6.924 33.607 1.00 88.00 389 MET A O 1
ATOM 3049 N N . VAL A 1 390 ? -19.412 6.764 31.376 1.00 87.81 390 VAL A N 1
ATOM 3050 C CA . VAL A 1 390 ? -19.258 8.199 31.101 1.00 87.81 390 VAL A CA 1
ATOM 3051 C C . VAL A 1 390 ? -20.605 8.747 30.633 1.00 87.81 390 VAL A C 1
ATOM 3053 O O . VAL A 1 390 ? -21.192 8.223 29.693 1.00 87.81 390 VAL A O 1
ATOM 3056 N N . VAL A 1 391 ? -21.144 9.781 31.285 1.00 84.19 391 VAL A N 1
ATOM 3057 C CA . VAL A 1 391 ? -22.462 10.350 30.947 1.00 84.19 391 VAL A CA 1
ATOM 3058 C C . VAL A 1 391 ? -22.469 11.873 31.048 1.00 84.19 391 VAL A C 1
ATOM 3060 O O . VAL A 1 391 ? -21.950 12.442 32.001 1.00 84.19 391 VAL A O 1
ATOM 3063 N N . HIS A 1 392 ? -23.131 12.535 30.096 1.00 75.12 392 HIS A N 1
ATOM 3064 C CA . HIS A 1 392 ? -23.217 14.000 30.052 1.00 75.12 392 HIS A CA 1
ATOM 3065 C C . HIS A 1 392 ? -24.250 14.618 31.008 1.00 75.12 392 HIS A C 1
ATOM 3067 O O . HIS A 1 392 ? -24.096 15.766 31.402 1.00 75.12 392 HIS A O 1
ATOM 3073 N N . GLN A 1 393 ? -25.322 13.899 31.361 1.00 68.69 393 GLN A N 1
ATOM 3074 C CA . GLN A 1 393 ? -26.391 14.414 32.235 1.00 68.69 393 GLN A CA 1
ATOM 3075 C C . GLN A 1 393 ? -26.838 13.361 33.252 1.00 68.69 393 GLN A C 1
ATOM 3077 O O . GLN A 1 393 ? -27.896 12.736 33.098 1.00 68.69 393 GLN A O 1
ATOM 3082 N N . PRO A 1 394 ? -26.039 13.120 34.292 1.00 65.50 394 PRO A N 1
ATOM 3083 C CA . PRO A 1 394 ? -26.393 12.143 35.298 1.00 65.50 394 PRO A CA 1
ATOM 3084 C C . PRO A 1 394 ? -27.437 12.706 36.273 1.00 65.50 394 PRO A C 1
ATOM 3086 O O . PRO A 1 394 ? -27.305 13.806 36.802 1.00 65.50 394 PRO A O 1
ATOM 3089 N N . ARG A 1 395 ? -28.507 11.940 36.508 1.00 64.81 395 ARG A N 1
ATOM 3090 C CA . ARG A 1 395 ? -29.645 12.362 37.352 1.00 64.81 395 ARG A CA 1
ATOM 3091 C C . ARG A 1 395 ? -29.811 11.549 38.634 1.00 64.81 395 ARG A C 1
ATOM 3093 O O . ARG A 1 395 ? -30.715 11.831 39.412 1.00 64.81 395 ARG A O 1
ATOM 3100 N N . MET A 1 396 ? -29.009 10.507 38.833 1.00 65.75 396 MET A N 1
ATOM 3101 C CA . MET A 1 396 ? -29.193 9.553 39.923 1.00 65.75 396 MET A CA 1
ATOM 3102 C C . MET A 1 396 ? -27.836 9.126 40.477 1.00 65.75 396 MET A C 1
ATOM 3104 O O . MET A 1 396 ? -27.152 8.334 39.836 1.00 65.75 396 MET A O 1
ATOM 3108 N N . PHE A 1 397 ? -27.485 9.602 41.669 1.00 73.25 397 PHE A N 1
ATOM 3109 C CA . PHE A 1 397 ? -26.298 9.143 42.384 1.00 73.25 397 PHE A CA 1
ATOM 3110 C C . PHE A 1 397 ? -26.581 8.992 43.873 1.00 73.25 397 PHE A C 1
ATOM 3112 O O . PHE A 1 397 ? -27.456 9.670 44.417 1.00 73.25 397 PHE A O 1
ATOM 3119 N N . ASP A 1 398 ? -25.826 8.106 44.507 1.00 80.00 398 ASP A N 1
ATOM 3120 C CA . ASP A 1 398 ? -25.845 7.915 45.952 1.00 80.00 398 ASP A CA 1
ATOM 3121 C C . ASP A 1 398 ? -24.733 8.762 46.595 1.00 80.00 398 ASP A C 1
ATOM 3123 O O . ASP A 1 398 ? -25.025 9.619 47.433 1.00 80.00 398 ASP A O 1
ATOM 3127 N N . ASP A 1 399 ? -23.506 8.639 46.078 1.00 83.25 399 ASP A N 1
ATOM 3128 C CA . ASP A 1 399 ? -22.350 9.485 46.389 1.00 83.25 399 ASP A CA 1
ATOM 3129 C C . ASP A 1 399 ? -21.882 10.274 45.160 1.00 83.25 399 ASP A C 1
ATOM 3131 O O . ASP A 1 399 ? -22.096 9.875 44.013 1.00 83.25 399 ASP A O 1
ATOM 3135 N N . LEU A 1 400 ? -21.240 11.412 45.406 1.00 85.69 400 LEU A N 1
ATOM 3136 C CA . LEU A 1 400 ? -20.764 12.334 44.385 1.00 85.69 400 LEU A CA 1
ATOM 3137 C C . LEU A 1 400 ? -19.340 12.783 44.701 1.00 85.69 400 LEU A C 1
ATOM 3139 O O . LEU A 1 400 ? -19.037 13.156 45.835 1.00 85.69 400 LEU A O 1
ATOM 3143 N N . VAL A 1 401 ? -18.498 12.814 43.668 1.00 87.38 401 VAL A N 1
ATOM 3144 C CA . VAL A 1 401 ? -17.203 13.497 43.685 1.00 87.38 401 VAL A CA 1
ATOM 3145 C C . VAL A 1 401 ? -17.256 14.644 42.684 1.00 87.38 401 VAL A C 1
ATOM 3147 O O . VAL A 1 401 ? -17.517 14.425 41.503 1.00 87.38 401 VAL A O 1
ATOM 3150 N N . LEU A 1 402 ? -17.010 15.866 43.149 1.00 86.62 402 LEU A N 1
ATOM 3151 C CA . LEU A 1 402 ? -16.926 17.058 42.307 1.00 86.62 402 LEU A CA 1
ATOM 3152 C C . LEU A 1 402 ? -15.485 17.552 42.254 1.00 86.62 402 LEU A C 1
ATOM 3154 O O . LEU A 1 402 ? -14.881 17.823 43.294 1.00 86.62 402 LEU A O 1
ATOM 3158 N N . LEU A 1 403 ? -14.957 17.704 41.040 1.00 86.44 403 LEU A N 1
ATOM 3159 C CA . LEU A 1 403 ? -13.602 18.184 40.791 1.00 86.44 403 LEU A CA 1
ATOM 3160 C C . LEU A 1 403 ? -13.649 19.574 40.146 1.00 86.44 403 LEU A C 1
ATOM 3162 O O . LEU A 1 403 ? -14.312 19.772 39.131 1.00 86.44 403 LEU A O 1
ATOM 3166 N N . ALA A 1 404 ? -12.921 20.531 40.716 1.00 82.38 404 ALA A N 1
ATOM 3167 C CA . ALA A 1 404 ? -12.665 21.826 40.099 1.00 82.38 404 ALA A CA 1
ATOM 3168 C C . ALA A 1 404 ? -11.484 21.761 39.118 1.00 82.38 404 ALA A C 1
ATOM 3170 O O . ALA A 1 404 ? -10.706 20.798 39.073 1.00 82.38 404 ALA A O 1
ATOM 3171 N N . LYS A 1 405 ? -11.302 22.847 38.358 1.00 78.19 405 LYS A N 1
ATOM 3172 C CA . LYS A 1 405 ? -10.169 23.026 37.444 1.00 78.19 405 LYS A CA 1
ATOM 3173 C C . LYS A 1 405 ? -8.831 22.729 38.136 1.00 78.19 405 LYS A C 1
ATOM 3175 O O . LYS A 1 405 ? -8.508 23.313 39.168 1.00 78.19 405 LYS A O 1
ATOM 3180 N N . GLY A 1 406 ? -8.033 21.856 37.518 1.00 79.62 406 GLY A N 1
ATOM 3181 C CA . GLY A 1 406 ? -6.760 21.381 38.072 1.00 79.62 406 GLY A CA 1
ATOM 3182 C C . GLY A 1 406 ? -6.868 20.095 38.898 1.00 79.62 406 GLY A C 1
ATOM 3183 O O . GLY A 1 406 ? -5.886 19.721 39.527 1.00 79.62 406 GLY A O 1
ATOM 3184 N N . GLY A 1 407 ? -8.028 19.423 38.890 1.00 80.00 407 GLY A N 1
ATOM 3185 C CA . GLY A 1 407 ? -8.230 18.142 39.578 1.00 80.00 407 GLY A CA 1
ATOM 3186 C C . GLY A 1 407 ? -8.428 18.280 41.088 1.00 80.00 407 GLY A C 1
ATOM 3187 O O . GLY A 1 407 ? -8.207 17.327 41.826 1.00 80.00 407 GLY A O 1
ATOM 3188 N N . LEU A 1 408 ? -8.809 19.471 41.557 1.00 80.56 408 LEU A N 1
ATOM 3189 C CA . LEU A 1 408 ? -9.019 19.741 42.977 1.00 80.56 408 LEU A CA 1
ATOM 3190 C C . LEU A 1 408 ? -10.386 19.214 43.409 1.00 80.56 408 LEU A C 1
ATOM 3192 O O . LEU A 1 408 ? -11.407 19.687 42.913 1.00 80.56 408 LEU A O 1
ATOM 3196 N N . THR A 1 409 ? -10.416 18.270 44.347 1.00 85.19 409 THR A N 1
ATOM 3197 C CA . THR A 1 409 ? -11.668 17.782 44.934 1.00 85.19 409 THR A CA 1
ATOM 3198 C C . THR A 1 409 ? -12.337 18.886 45.740 1.00 85.19 409 THR A C 1
ATOM 3200 O O . THR A 1 409 ? -11.772 19.390 46.705 1.00 85.19 409 THR A O 1
ATOM 3203 N N . VAL A 1 410 ? -13.548 19.265 45.343 1.00 85.12 410 VAL A N 1
ATOM 3204 C CA . VAL A 1 410 ? -14.373 20.249 46.060 1.00 85.12 410 VAL A CA 1
ATOM 3205 C C . VAL A 1 410 ? -15.355 19.558 46.989 1.00 85.12 410 VAL A C 1
ATOM 3207 O O . VAL A 1 410 ? -15.613 20.028 48.091 1.00 85.12 410 VAL A O 1
ATOM 3210 N N . TYR A 1 411 ? -15.907 18.434 46.550 1.00 86.94 411 TYR A N 1
ATOM 3211 C CA . TYR A 1 411 ? -16.878 17.691 47.328 1.00 86.94 411 TYR A CA 1
ATOM 3212 C C . TYR A 1 411 ? -16.688 16.199 47.102 1.00 86.94 411 TYR A C 1
ATOM 3214 O O . TYR A 1 411 ? -16.528 15.766 45.963 1.00 86.94 411 TYR A O 1
ATOM 3222 N N . HIS A 1 412 ? -16.748 15.435 48.186 1.00 89.44 412 HIS A N 1
ATOM 3223 C CA . HIS A 1 412 ? -16.810 13.985 48.179 1.00 89.44 412 HIS A CA 1
ATOM 3224 C C . HIS A 1 412 ? -17.774 13.541 49.282 1.00 89.44 412 HIS A C 1
ATOM 3226 O O . HIS A 1 412 ? -17.541 13.802 50.465 1.00 89.44 412 HIS A O 1
ATOM 3232 N N . GLY A 1 413 ? -18.882 12.910 48.898 1.00 87.88 413 GLY A N 1
ATOM 3233 C CA . GLY A 1 413 ? -19.847 12.372 49.853 1.00 87.88 413 GLY A CA 1
ATOM 3234 C C . GLY A 1 413 ? -21.257 12.187 49.289 1.00 87.88 413 GLY A C 1
ATOM 3235 O O . GLY A 1 413 ? -21.457 12.298 48.078 1.00 87.88 413 GLY A O 1
ATOM 3236 N N . PRO A 1 414 ? -22.247 11.934 50.163 1.00 88.69 414 PRO A N 1
ATOM 3237 C CA . PRO A 1 414 ? -23.602 11.593 49.743 1.00 88.69 414 PRO A CA 1
ATOM 3238 C C . PRO A 1 414 ? -24.337 12.763 49.102 1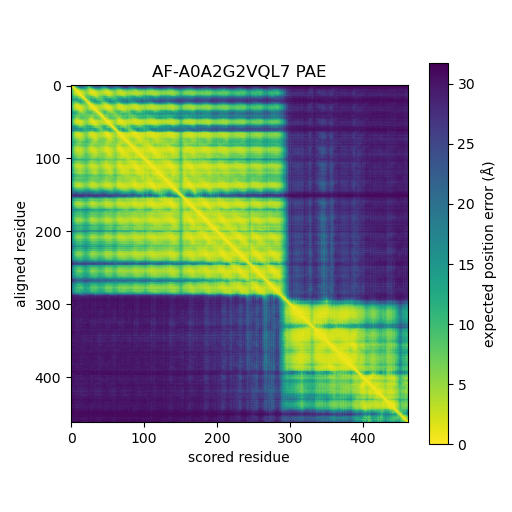.00 88.69 414 PRO A C 1
ATOM 3240 O O . PRO A 1 414 ? -24.467 13.819 49.728 1.00 88.69 414 PRO A O 1
ATOM 3243 N N . VAL A 1 415 ? -24.961 12.546 47.938 1.00 85.69 415 VAL A N 1
ATOM 3244 C CA . VAL A 1 415 ? -25.699 13.586 47.182 1.00 85.69 415 VAL A CA 1
ATOM 3245 C C . VAL A 1 415 ? -26.665 14.377 48.058 1.00 85.69 415 VAL A C 1
ATOM 3247 O O . VAL A 1 415 ? -26.785 15.586 47.913 1.00 85.69 415 VAL A O 1
ATOM 3250 N N . LYS A 1 416 ? -27.321 13.725 49.021 1.00 86.75 416 LYS A N 1
ATOM 3251 C CA . LYS A 1 416 ? -28.278 14.365 49.940 1.00 86.75 416 LYS A CA 1
ATOM 3252 C C . LYS A 1 416 ? -27.694 15.545 50.725 1.00 86.75 416 LYS A C 1
ATOM 3254 O O . LYS A 1 416 ? -28.443 16.412 51.148 1.00 86.75 416 LYS A O 1
ATOM 3259 N N . THR A 1 417 ? -26.378 15.568 50.925 1.00 88.75 417 THR A N 1
ATOM 3260 C CA . THR A 1 417 ? -25.675 16.590 51.716 1.00 88.75 417 THR A CA 1
ATOM 3261 C C . THR A 1 417 ? -24.947 17.621 50.850 1.00 88.75 417 THR A C 1
ATOM 3263 O O . THR A 1 417 ? -24.361 18.562 51.385 1.00 88.75 417 THR A O 1
ATOM 3266 N N . VAL A 1 418 ? -24.974 17.471 49.517 1.00 86.94 418 VAL A N 1
ATOM 3267 C CA . VAL A 1 418 ? -24.250 18.363 48.597 1.00 86.94 418 VAL A CA 1
ATOM 3268 C C . VAL A 1 418 ? -24.800 19.788 48.662 1.00 86.94 418 VAL A C 1
ATOM 3270 O O . VAL A 1 418 ? -24.039 20.742 48.796 1.00 86.94 418 VAL A O 1
ATOM 3273 N N . GLU A 1 419 ? -26.126 19.943 48.658 1.00 86.38 419 GLU A N 1
ATOM 3274 C CA . GLU A 1 419 ? -26.773 21.255 48.721 1.00 86.38 419 GLU A CA 1
ATOM 3275 C C . GLU A 1 419 ? -26.519 21.945 50.065 1.00 86.38 419 GLU A C 1
ATOM 3277 O O . GLU A 1 419 ? -26.249 23.142 50.088 1.00 86.38 419 GLU A O 1
ATOM 3282 N N . GLU A 1 420 ? -26.519 21.199 51.175 1.00 87.44 420 GLU A N 1
ATOM 3283 C CA . GLU A 1 420 ? -26.179 21.725 52.504 1.00 87.44 420 GLU A CA 1
ATOM 3284 C C . GLU A 1 420 ? -24.725 22.215 52.566 1.00 87.44 420 GLU A C 1
ATOM 3286 O O . GLU A 1 420 ? -24.451 23.288 53.111 1.00 87.44 420 GLU A O 1
ATOM 3291 N N . TYR A 1 421 ? -23.792 21.461 51.970 1.00 86.62 421 TYR A N 1
ATOM 3292 C CA . TYR A 1 421 ? -22.384 21.851 51.868 1.00 86.62 421 TYR A CA 1
ATOM 3293 C C . TYR A 1 421 ? -22.226 23.166 51.093 1.00 86.62 421 TYR A C 1
ATOM 3295 O O . TYR A 1 421 ? -21.620 24.110 51.608 1.00 86.62 421 TYR A O 1
ATOM 3303 N N . PHE A 1 422 ? -22.819 23.264 49.897 1.00 85.31 422 PHE A N 1
ATOM 3304 C CA . PHE A 1 422 ? -22.756 24.482 49.085 1.00 85.31 422 PHE A CA 1
ATOM 3305 C C . PHE A 1 422 ? -23.486 25.659 49.758 1.00 85.31 422 PHE A C 1
ATOM 3307 O O . PHE A 1 422 ? -22.974 26.783 49.763 1.00 85.31 422 PHE A O 1
ATOM 3314 N N . ALA A 1 423 ? -24.613 25.417 50.432 1.00 85.62 423 ALA A N 1
ATOM 3315 C CA . ALA A 1 423 ? -25.324 26.446 51.190 1.00 85.62 423 ALA A CA 1
ATOM 3316 C C . ALA A 1 423 ? -24.474 27.004 52.346 1.00 85.62 423 ALA A C 1
ATOM 3318 O O . ALA A 1 423 ? -24.469 28.219 52.575 1.00 85.62 423 ALA A O 1
ATOM 3319 N N . GLY A 1 424 ? -23.695 26.153 53.027 1.00 80.81 424 GLY A N 1
ATOM 3320 C CA . GLY A 1 424 ? -22.764 26.553 54.090 1.00 80.81 424 GLY A CA 1
ATOM 3321 C C . GLY A 1 424 ? -21.681 27.539 53.629 1.00 80.81 424 GLY A C 1
ATOM 3322 O O . GLY A 1 424 ? -21.267 28.411 54.394 1.00 80.81 424 GLY A O 1
ATOM 3323 N N . ILE A 1 425 ? -21.291 27.473 52.355 1.00 79.62 425 ILE A N 1
ATOM 3324 C CA . ILE A 1 425 ? -20.355 28.409 51.706 1.00 79.62 425 ILE A CA 1
ATOM 3325 C C . ILE A 1 425 ? -21.068 29.524 50.916 1.00 79.62 425 ILE A C 1
ATOM 3327 O O . ILE A 1 425 ? -20.445 30.230 50.121 1.00 79.62 425 ILE A O 1
ATOM 3331 N N . ARG A 1 426 ? -22.364 29.745 51.191 1.00 80.06 426 ARG A N 1
ATOM 3332 C CA . ARG A 1 426 ? -23.236 30.776 50.588 1.00 80.06 426 ARG A CA 1
ATOM 3333 C C . ARG A 1 426 ? -23.510 30.590 49.090 1.00 80.06 426 ARG A C 1
ATOM 3335 O O . ARG A 1 426 ? -23.808 31.565 48.397 1.00 80.06 426 ARG A O 1
ATOM 3342 N N . ILE A 1 427 ? -23.440 29.357 48.599 1.00 81.31 427 ILE A N 1
ATOM 3343 C CA . ILE A 1 427 ? -23.826 28.968 47.242 1.00 81.31 427 ILE A CA 1
ATOM 3344 C C . ILE A 1 427 ? -25.186 28.275 47.334 1.00 81.31 427 ILE A C 1
ATOM 3346 O O . ILE A 1 427 ? -25.320 27.234 47.962 1.00 81.31 427 ILE A O 1
ATOM 3350 N N . THR A 1 428 ? -26.214 28.867 46.731 1.00 82.94 428 THR A N 1
ATOM 3351 C CA . THR A 1 428 ? -27.581 28.320 46.755 1.00 82.94 428 THR A CA 1
ATOM 3352 C C . THR A 1 428 ? -28.045 28.087 45.331 1.00 82.94 428 THR A C 1
ATOM 3354 O O . THR A 1 428 ? -27.855 28.959 44.483 1.00 82.94 428 THR A O 1
ATOM 3357 N N . VAL A 1 429 ? -28.622 26.913 45.075 1.00 82.56 429 VAL A N 1
ATOM 3358 C CA . VAL A 1 429 ? -29.144 26.554 43.754 1.00 82.56 429 VAL A CA 1
ATOM 3359 C C . VAL A 1 429 ? -30.417 27.375 43.499 1.00 82.56 429 VAL A C 1
ATOM 3361 O O . VAL A 1 429 ? -31.334 27.316 44.320 1.00 82.56 429 VAL A O 1
ATOM 3364 N N . PRO A 1 430 ? -30.499 28.164 42.412 1.00 83.06 430 PRO A N 1
ATOM 3365 C CA . PRO A 1 430 ? -31.697 28.938 42.101 1.00 83.06 430 PRO A CA 1
ATOM 3366 C C . PRO A 1 430 ? -32.905 28.052 41.781 1.00 83.06 430 PRO A C 1
ATOM 3368 O O . PRO A 1 430 ? -32.767 26.959 41.226 1.00 83.06 430 PRO A O 1
ATOM 3371 N N . ASP A 1 431 ? -34.106 28.574 42.040 1.00 76.38 431 ASP A N 1
ATOM 3372 C CA . ASP A 1 431 ? -35.352 27.897 41.684 1.00 76.38 431 ASP A CA 1
ATOM 3373 C C . ASP A 1 431 ? -35.378 27.555 40.184 1.00 76.38 431 ASP A C 1
ATOM 3375 O O . ASP A 1 431 ? -35.173 28.421 39.330 1.00 76.38 431 ASP A O 1
ATOM 3379 N N . ARG A 1 432 ? -35.705 26.293 39.864 1.00 78.19 432 ARG A N 1
ATOM 3380 C CA . ARG A 1 432 ? -35.793 25.725 38.497 1.00 78.19 432 ARG A CA 1
ATOM 3381 C C . ARG A 1 432 ? -34.459 25.463 37.784 1.00 78.19 432 ARG A C 1
ATOM 3383 O O . ARG A 1 432 ? -34.484 25.168 36.589 1.00 78.19 432 ARG A O 1
ATOM 3390 N N . VAL A 1 433 ? -33.327 25.516 38.481 1.00 81.38 433 VAL A N 1
ATOM 3391 C CA . VAL A 1 433 ? -32.029 25.075 37.943 1.00 81.38 433 VAL A CA 1
ATOM 3392 C C . VAL A 1 433 ? -31.730 23.652 38.419 1.00 81.38 433 VAL A C 1
ATOM 3394 O O . VAL A 1 433 ? -32.020 23.297 39.558 1.00 81.38 433 VAL A O 1
ATOM 3397 N N . ASN A 1 434 ? -31.172 22.821 37.539 1.00 75.75 434 ASN A N 1
ATOM 3398 C CA . ASN A 1 434 ? -30.726 21.477 37.895 1.00 75.75 434 ASN A CA 1
ATOM 3399 C C . ASN A 1 434 ? -29.451 21.574 38.765 1.00 75.75 434 ASN A C 1
ATOM 3401 O O . ASN A 1 434 ? -28.458 22.129 38.287 1.00 75.75 434 ASN A O 1
ATOM 3405 N N . PRO A 1 435 ? -29.441 21.062 40.012 1.00 80.75 435 PRO A N 1
ATOM 3406 C CA . PRO A 1 435 ? -28.314 21.247 40.931 1.00 80.75 435 PRO A CA 1
ATOM 3407 C C . PRO A 1 435 ? -26.939 20.812 40.385 1.00 80.75 435 PRO A C 1
ATOM 3409 O O . PRO A 1 435 ? -26.002 21.598 40.514 1.00 80.75 435 PRO A O 1
ATOM 3412 N N . PRO A 1 436 ? -26.778 19.641 39.727 1.00 78.38 436 PRO A N 1
ATOM 3413 C CA . PRO A 1 436 ? -25.491 19.230 39.162 1.00 78.38 436 PRO A CA 1
ATOM 3414 C C . PRO A 1 436 ? -24.942 20.211 38.122 1.00 78.38 436 PRO A C 1
ATOM 3416 O O . PRO A 1 436 ? -23.768 20.562 38.195 1.00 78.38 436 PRO A O 1
ATOM 3419 N N . ASP A 1 437 ? -25.794 20.702 37.215 1.00 79.38 437 ASP A N 1
ATOM 3420 C CA . ASP A 1 437 ? -25.397 21.676 36.188 1.00 79.38 437 ASP A CA 1
ATOM 3421 C C . ASP A 1 437 ? -24.936 22.982 36.855 1.00 79.38 437 ASP A C 1
ATOM 3423 O O . ASP A 1 437 ? -23.891 23.529 36.515 1.00 79.38 437 ASP A O 1
ATOM 3427 N N . HIS A 1 438 ? -25.658 23.429 37.892 1.00 83.00 438 HIS A N 1
ATOM 3428 C CA . HIS A 1 438 ? -25.287 24.623 38.652 1.00 83.00 438 HIS A CA 1
ATOM 3429 C C . HIS A 1 438 ? -23.924 24.490 39.343 1.00 83.00 438 HIS A C 1
ATOM 3431 O O . HIS A 1 438 ? -23.131 25.433 39.335 1.00 83.00 438 HIS A O 1
ATOM 3437 N N . PHE A 1 439 ? -23.637 23.334 39.948 1.00 83.56 439 PHE A N 1
ATOM 3438 C CA . PHE A 1 439 ? -22.343 23.099 40.585 1.00 83.56 439 PHE A CA 1
ATOM 3439 C C . PHE A 1 439 ? -21.215 23.039 39.552 1.00 83.56 439 PHE A C 1
ATOM 3441 O O . PHE A 1 439 ? -20.178 23.659 39.775 1.00 83.56 439 PHE A O 1
ATOM 3448 N N . ILE A 1 440 ? -21.418 22.369 38.415 1.00 81.44 440 ILE A N 1
ATOM 3449 C CA . ILE A 1 440 ? -20.424 22.301 37.332 1.00 81.44 440 ILE A CA 1
ATOM 3450 C C . ILE A 1 440 ? -20.117 23.705 36.784 1.00 81.44 440 ILE A C 1
ATOM 3452 O O . ILE A 1 440 ? -18.947 24.080 36.734 1.00 81.44 440 ILE A O 1
ATOM 3456 N N . ASP A 1 441 ? -21.133 24.527 36.500 1.00 81.62 441 ASP A N 1
ATOM 3457 C CA . ASP A 1 441 ? -20.955 25.904 36.001 1.00 81.62 441 ASP A CA 1
ATOM 3458 C C . ASP A 1 441 ? -20.118 26.784 36.952 1.00 81.62 441 ASP A C 1
ATOM 3460 O O . ASP A 1 441 ? -19.336 27.645 36.524 1.00 81.62 441 ASP A O 1
ATOM 3464 N N . ILE A 1 442 ? -20.276 26.582 38.264 1.00 80.06 442 ILE A N 1
ATOM 3465 C CA . ILE A 1 442 ? -19.480 27.269 39.288 1.00 80.06 442 ILE A CA 1
ATOM 3466 C C . ILE A 1 442 ? -18.033 26.763 39.274 1.00 80.06 442 ILE A C 1
ATOM 3468 O O . ILE A 1 442 ? -17.100 27.569 39.322 1.00 80.06 442 ILE A O 1
ATOM 3472 N N . LEU A 1 443 ? -17.836 25.445 39.199 1.00 79.31 443 LEU A N 1
ATOM 3473 C CA . LEU A 1 443 ? -16.518 24.801 39.227 1.00 79.31 443 LEU A CA 1
ATOM 3474 C C . LEU A 1 443 ? -15.686 25.089 37.970 1.00 79.31 443 LEU A C 1
ATOM 3476 O O . LEU A 1 443 ? -14.458 25.198 38.056 1.00 79.31 443 LEU A O 1
ATOM 3480 N N . GLU A 1 444 ? -16.341 25.269 36.824 1.00 74.69 444 GLU A N 1
ATOM 3481 C CA . GLU A 1 444 ? -15.718 25.703 35.569 1.00 74.69 444 GLU A CA 1
ATOM 3482 C C . GLU A 1 444 ? -15.384 27.205 35.558 1.00 74.69 444 GLU A C 1
ATOM 3484 O O . GLU A 1 444 ? -14.598 27.674 34.728 1.00 74.69 444 GLU A O 1
ATOM 3489 N N . GLY A 1 445 ? -15.923 27.970 36.514 1.00 68.69 445 GLY A N 1
ATOM 3490 C CA . GLY A 1 445 ? -15.722 29.414 36.626 1.00 68.69 445 GLY A CA 1
ATOM 3491 C C . GLY A 1 445 ? -16.570 30.235 35.649 1.00 68.69 445 GLY A C 1
ATOM 3492 O O . GLY A 1 445 ? -16.268 31.411 35.426 1.00 68.69 445 GLY A O 1
ATOM 3493 N N . ILE A 1 446 ? -17.616 29.632 35.074 1.00 62.44 446 ILE A N 1
ATOM 3494 C CA . ILE A 1 446 ? -18.572 30.286 34.169 1.00 62.44 446 ILE A CA 1
ATOM 3495 C C . ILE A 1 446 ? -19.486 31.222 34.969 1.00 62.44 446 ILE A C 1
ATOM 3497 O O . ILE A 1 446 ? -19.777 32.340 34.533 1.00 62.44 446 ILE A O 1
ATOM 3501 N N . TYR A 1 447 ? -19.880 30.817 36.179 1.00 62.22 447 TYR A N 1
ATOM 3502 C CA . TYR A 1 447 ? -20.722 31.620 37.062 1.00 62.22 447 TYR A CA 1
ATOM 3503 C C . TYR A 1 447 ? -19.897 32.385 38.112 1.00 62.22 447 TYR A C 1
ATOM 3505 O O . TYR A 1 447 ? -19.286 31.798 39.005 1.00 62.22 447 TYR A O 1
ATOM 3513 N N . LYS A 1 448 ? -19.896 33.725 38.051 1.00 57.47 448 LYS A N 1
ATOM 3514 C CA . LYS A 1 448 ? -19.288 34.577 39.089 1.00 57.47 448 LYS A CA 1
ATOM 3515 C C . LYS A 1 448 ? -20.288 34.811 40.217 1.00 57.47 448 LYS A C 1
ATOM 3517 O O . LYS A 1 448 ? -21.285 35.505 40.025 1.00 57.47 448 LYS A O 1
ATOM 3522 N N . LEU A 1 449 ? -20.006 34.271 41.403 1.00 58.62 449 LEU A N 1
ATOM 3523 C CA . LEU A 1 449 ? -20.850 34.460 42.585 1.00 58.62 449 LEU A CA 1
ATOM 3524 C C . LEU A 1 449 ? -21.004 35.964 42.902 1.00 58.62 449 LEU A C 1
ATOM 3526 O O . LEU A 1 449 ? -20.000 36.631 43.164 1.00 58.62 449 LEU A O 1
ATOM 3530 N N . PRO A 1 450 ? -22.232 36.525 42.924 1.00 50.56 450 PRO A N 1
ATOM 3531 C CA . PRO A 1 450 ? -22.432 37.978 42.937 1.00 50.56 450 PRO A CA 1
ATOM 3532 C C . PRO A 1 450 ? -21.968 38.717 44.204 1.00 50.56 450 PRO A C 1
ATOM 3534 O O . PRO A 1 450 ? -22.030 39.945 44.228 1.00 50.56 450 PRO A O 1
ATOM 3537 N N . ARG A 1 451 ? -21.581 38.022 45.290 1.00 49.34 451 ARG A N 1
ATOM 3538 C CA . ARG A 1 451 ? -21.390 38.658 46.614 1.00 49.34 451 ARG A CA 1
ATOM 3539 C C . ARG A 1 451 ? -20.245 38.145 47.495 1.00 49.34 451 ARG A C 1
ATOM 3541 O O . ARG A 1 451 ? -20.131 38.622 48.619 1.00 49.34 451 ARG A O 1
ATOM 3548 N N . THR A 1 452 ? -19.400 37.219 47.047 1.00 52.25 452 THR A N 1
ATOM 3549 C CA . THR A 1 452 ? -18.385 36.616 47.940 1.00 52.25 452 THR A CA 1
ATOM 3550 C C . THR A 1 452 ? -16.941 36.757 47.478 1.00 52.25 452 THR A C 1
ATOM 3552 O O . THR A 1 452 ? -16.054 36.581 48.303 1.00 52.25 452 THR A O 1
ATOM 3555 N N . GLY A 1 453 ? -16.669 37.084 46.209 1.00 52.00 453 GLY A N 1
ATOM 3556 C CA . GLY A 1 453 ? -15.290 37.130 45.697 1.00 52.00 453 GLY A CA 1
ATOM 3557 C C . GLY A 1 453 ? -14.549 35.785 45.770 1.00 52.00 453 GLY A C 1
ATOM 3558 O O . GLY A 1 453 ? -13.363 35.745 45.467 1.00 52.00 453 GLY A O 1
ATOM 3559 N N . LEU A 1 454 ? -15.248 34.709 4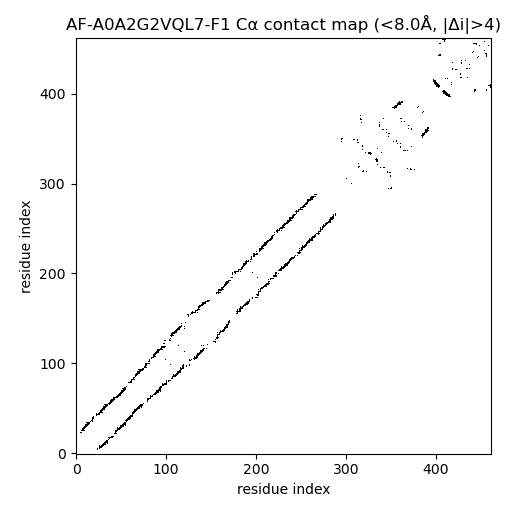6.154 1.00 55.53 454 LEU A N 1
ATOM 3560 C CA . LEU A 1 454 ? -14.729 33.352 46.254 1.00 55.53 454 LEU A CA 1
ATOM 3561 C C . LEU A 1 454 ? -14.490 32.815 44.845 1.00 55.53 454 LEU A C 1
ATOM 3563 O O . LEU A 1 454 ? -15.396 32.801 44.006 1.00 55.53 454 LEU A O 1
ATOM 3567 N N . ASN A 1 455 ? -13.258 32.401 44.595 1.00 58.91 455 ASN A N 1
ATOM 3568 C CA . ASN A 1 455 ? -12.849 31.696 43.394 1.00 58.91 455 ASN A CA 1
ATOM 3569 C C . ASN A 1 455 ? -12.974 30.179 43.628 1.00 58.91 455 ASN A C 1
ATOM 3571 O O . ASN A 1 455 ? -12.999 29.729 44.771 1.00 58.91 455 ASN A O 1
ATOM 3575 N N . TYR A 1 456 ? -12.967 29.363 42.570 1.00 58.59 456 TYR A N 1
ATOM 3576 C CA . TYR A 1 456 ? -12.949 27.894 42.699 1.00 58.59 456 TYR A CA 1
ATOM 3577 C C . TYR A 1 456 ? -11.761 27.388 43.544 1.00 58.59 456 TYR A C 1
ATOM 3579 O O . TYR A 1 456 ? -11.807 26.293 44.088 1.00 58.59 456 TYR A O 1
ATOM 3587 N N . LYS A 1 457 ? -10.701 28.202 43.672 1.00 57.53 457 LYS A N 1
ATOM 3588 C CA . LYS A 1 457 ? -9.515 27.951 44.506 1.00 57.53 457 LYS A CA 1
ATOM 3589 C C . LYS A 1 457 ? -9.749 28.124 46.009 1.00 57.53 457 LYS A C 1
ATOM 3591 O O . LYS A 1 457 ? -8.944 27.635 46.790 1.00 57.53 457 LYS A O 1
ATOM 3596 N N . ASP A 1 458 ? -10.811 28.828 46.393 1.00 62.62 458 ASP A N 1
ATOM 3597 C CA . ASP A 1 458 ? -11.148 29.128 47.788 1.00 62.62 458 ASP A CA 1
ATOM 3598 C C . ASP A 1 458 ? -12.181 28.135 48.350 1.00 62.62 458 ASP A C 1
ATOM 3600 O O . ASP A 1 458 ? -12.589 28.244 49.508 1.00 62.62 458 ASP A O 1
ATOM 3604 N N . LEU A 1 459 ? -12.627 27.175 47.528 1.00 64.81 459 LEU A N 1
ATOM 3605 C CA . LEU A 1 459 ? -13.540 26.117 47.942 1.00 64.81 459 LEU A CA 1
ATOM 3606 C C . LEU A 1 459 ? -12.797 25.139 48.868 1.00 64.81 459 LEU A C 1
ATOM 3608 O O . LEU A 1 459 ? -11.723 24.653 48.503 1.00 64.81 459 LEU A O 1
ATOM 3612 N N . PRO A 1 460 ? -13.329 24.851 50.069 1.00 57.91 460 PRO A N 1
ATOM 3613 C CA . PRO A 1 460 ? -12.674 23.950 51.003 1.00 57.91 460 PRO A CA 1
ATOM 3614 C C . PRO A 1 460 ? -12.639 22.535 50.421 1.00 57.91 460 PRO A C 1
ATOM 3616 O O . PRO A 1 460 ? -13.686 21.939 50.171 1.00 57.91 460 PRO A O 1
ATOM 3619 N N . VAL A 1 461 ? -11.423 22.018 50.231 1.00 58.16 461 VAL A N 1
ATOM 3620 C CA . VAL A 1 461 ? -11.165 20.636 49.813 1.00 58.16 461 VAL A CA 1
ATOM 3621 C C . VAL A 1 461 ? -11.664 19.707 50.914 1.00 58.16 461 VAL A C 1
ATOM 3623 O O . VAL A 1 461 ? -11.252 19.852 52.069 1.00 58.16 461 VAL A O 1
ATOM 3626 N N . ARG A 1 462 ? -12.560 18.783 50.569 1.00 51.88 462 ARG A N 1
ATOM 3627 C CA . ARG A 1 462 ? -13.122 17.807 51.503 1.00 51.88 462 ARG A CA 1
ATOM 3628 C C . ARG A 1 462 ? -12.926 16.385 51.013 1.00 51.88 462 ARG A C 1
ATOM 3630 O O . ARG A 1 462 ? -13.116 16.158 49.797 1.00 51.88 462 ARG A O 1
#

Secondary structure (DSSP, 8-state):
--------EEEEES-TT-S-----TT--EEEEES-TT--EEEPPTT--EEEEES-SS-EEE--S-SEEEEES-TT--SPPPPPTT--EEEEES-TT-----TT-S-TT--EEEEES-HHHHHTGGGG-GGG-TT--EEEEE--S-PPP--SS------TT--EEEEES-S---HHHHHT-TT--EEEEES-TTHHHHHHH---TT--EEEEES-TT----TTGGG-TT--EEEEES-TT--B--TT-S-TT--EEEEES-TT--B--GGG--TT--EEEEES-TT---S--S------TTS-HHHHHHHHHHHHHHTT-GGGTTS----SSS--S-HHHHHHHHHHHHHTT--SEEEEESTTTT--HHHHHHHHHHHHHHHHTT-EEEEE-SS----SEEEEEETTTEEEEEEEGGGHHHHHHHTT--PPTTS-HHHHHHHHHTT-S--TTT---GGGSPP-

Radius of gyration: 35.69 Å; Cα contacts (8 Å, |Δi|>4): 938; chains: 1; bounding box: 72×64×104 Å